Protein AF-A0A0F9NMR1-F1 (afdb_monomer_lite)

Structure (mmCIF, N/CA/C/O backbone):
data_AF-A0A0F9NMR1-F1
#
_entry.id   AF-A0A0F9NMR1-F1
#
loop_
_atom_site.group_PDB
_atom_site.id
_atom_site.type_symbol
_atom_site.label_atom_id
_atom_site.label_alt_id
_atom_site.label_comp_id
_atom_site.label_asym_id
_atom_site.label_entity_id
_atom_site.label_seq_id
_atom_site.pdbx_PDB_ins_code
_atom_site.Cartn_x
_atom_site.Cartn_y
_atom_site.Cartn_z
_atom_site.occupancy
_atom_site.B_iso_or_equiv
_atom_site.auth_seq_id
_atom_site.auth_comp_id
_atom_site.auth_asym_id
_atom_site.auth_atom_id
_atom_site.pdbx_PDB_model_num
ATOM 1 N N . MET A 1 1 ? -21.620 7.570 9.301 1.00 59.31 1 MET A N 1
ATOM 2 C CA . MET A 1 1 ? -21.232 6.203 9.699 1.00 59.31 1 MET A CA 1
ATOM 3 C C . MET A 1 1 ? -21.605 6.001 11.154 1.00 59.31 1 MET A C 1
ATOM 5 O O . MET A 1 1 ? -21.315 6.879 11.964 1.00 59.31 1 MET A O 1
ATOM 9 N N . ARG A 1 2 ? -22.310 4.916 11.465 1.00 79.62 2 ARG A N 1
ATOM 10 C CA . ARG A 1 2 ? -22.667 4.522 12.832 1.00 79.62 2 ARG A CA 1
ATOM 11 C C . ARG A 1 2 ? -21.557 3.626 13.388 1.00 79.62 2 ARG A C 1
ATOM 13 O O . ARG A 1 2 ? -20.903 2.918 12.639 1.00 79.62 2 ARG A O 1
ATOM 20 N N . LEU A 1 3 ? -21.347 3.625 14.703 1.00 83.50 3 LEU A N 1
ATOM 21 C CA . LEU A 1 3 ? -20.311 2.792 15.344 1.00 83.50 3 LEU A CA 1
ATOM 22 C C . LEU A 1 3 ? -20.516 1.296 15.093 1.00 83.50 3 LEU A C 1
ATOM 24 O O . LEU A 1 3 ? -19.551 0.558 14.926 1.00 83.50 3 LEU A O 1
ATOM 28 N N . ALA A 1 4 ? -21.783 0.882 15.013 1.00 85.31 4 ALA A N 1
ATOM 29 C CA . ALA A 1 4 ? -22.172 -0.474 14.659 1.00 85.31 4 ALA A CA 1
ATOM 30 C C . ALA A 1 4 ? -21.640 -0.902 13.282 1.00 85.31 4 ALA A C 1
ATOM 32 O O . ALA A 1 4 ? -21.411 -2.090 13.082 1.00 85.31 4 ALA A O 1
ATOM 33 N N . ASP A 1 5 ? -21.386 0.041 12.366 1.00 87.81 5 ASP A N 1
ATOM 34 C CA . ASP A 1 5 ? -20.868 -0.270 11.034 1.00 87.81 5 ASP A CA 1
ATOM 35 C C . ASP A 1 5 ? -19.475 -0.900 11.129 1.00 87.81 5 ASP A C 1
ATOM 37 O O . ASP A 1 5 ? -19.199 -1.816 10.372 1.00 87.81 5 ASP A O 1
ATOM 41 N N . TYR A 1 6 ? -18.624 -0.486 12.079 1.00 91.44 6 TYR A N 1
ATOM 42 C CA . TYR A 1 6 ? -17.320 -1.126 12.307 1.00 91.44 6 TYR A CA 1
ATOM 43 C C . TYR A 1 6 ? -17.468 -2.569 12.803 1.00 91.44 6 TYR A C 1
ATOM 45 O O . TYR A 1 6 ? -16.826 -3.477 12.282 1.00 91.44 6 TYR A O 1
ATOM 53 N N . ILE A 1 7 ? -18.352 -2.794 13.777 1.00 91.75 7 ILE A N 1
ATOM 54 C CA . ILE A 1 7 ? -18.551 -4.119 14.383 1.00 91.75 7 ILE A CA 1
ATOM 55 C C . ILE A 1 7 ? -19.171 -5.093 13.376 1.00 91.75 7 ILE A C 1
ATOM 57 O O . ILE A 1 7 ? -18.695 -6.215 13.231 1.00 91.75 7 ILE A O 1
ATOM 61 N N . ASN A 1 8 ? -20.185 -4.655 12.623 1.00 87.50 8 ASN A N 1
ATOM 62 C CA . ASN A 1 8 ? -20.826 -5.458 11.572 1.00 87.50 8 ASN A CA 1
ATOM 63 C C . ASN A 1 8 ? -19.856 -5.840 10.447 1.00 87.50 8 ASN A C 1
ATOM 65 O O . ASN A 1 8 ? -20.087 -6.783 9.701 1.00 87.50 8 ASN A O 1
ATOM 69 N N . LYS A 1 9 ? -18.760 -5.095 10.350 1.00 86.50 9 LYS A N 1
ATOM 70 C CA . LYS A 1 9 ? -17.650 -5.286 9.429 1.00 86.50 9 LYS A CA 1
ATOM 71 C C . LYS A 1 9 ? -16.558 -6.209 9.997 1.00 86.50 9 LYS A C 1
ATOM 73 O O . LYS A 1 9 ? -15.487 -6.361 9.421 1.00 86.50 9 LYS A O 1
ATOM 78 N N . GLY A 1 10 ? -16.814 -6.857 11.128 1.00 89.12 10 GLY A N 1
ATOM 79 C CA . GLY A 1 10 ? -15.843 -7.744 11.764 1.00 89.12 10 GLY A CA 1
ATOM 80 C C . GLY A 1 10 ? -14.642 -6.998 12.348 1.00 89.12 10 GLY A C 1
ATOM 81 O O . GLY A 1 10 ? -13.611 -7.614 12.603 1.00 89.12 10 GLY A O 1
ATOM 82 N N . LEU A 1 11 ? -14.756 -5.680 12.554 1.00 93.12 11 LEU A N 1
ATOM 83 C CA . LEU A 1 11 ? -13.720 -4.875 13.189 1.00 93.12 11 LEU A CA 1
ATOM 84 C C . LEU A 1 11 ? -14.039 -4.696 14.672 1.00 93.12 11 LEU A C 1
ATOM 86 O O . LEU A 1 11 ? -15.128 -4.263 15.054 1.00 93.12 11 LEU A O 1
ATOM 90 N N . SER A 1 12 ? -13.053 -4.977 15.513 1.00 94.94 12 SER A N 1
ATOM 91 C CA . SER A 1 12 ? -13.144 -4.770 16.953 1.00 94.94 12 SER A CA 1
ATOM 92 C C . SER A 1 12 ? -12.814 -3.324 17.301 1.00 94.94 12 SER A C 1
ATOM 94 O O . SER A 1 12 ? -11.750 -2.817 16.946 1.00 94.94 12 SER A O 1
ATOM 96 N N . ILE A 1 13 ? -13.714 -2.651 18.018 1.00 96.31 13 ILE A N 1
ATOM 97 C CA . ILE A 1 13 ? -13.546 -1.245 18.408 1.00 96.31 13 ILE A CA 1
ATOM 98 C C . ILE A 1 13 ? -13.309 -1.074 19.909 1.00 96.31 13 ILE A C 1
ATOM 100 O O . ILE A 1 13 ? -13.716 -1.903 20.722 1.00 96.31 13 ILE A O 1
ATOM 104 N N . LEU A 1 14 ? -12.690 0.047 20.283 1.00 95.38 14 LEU A N 1
ATOM 105 C CA . LEU A 1 14 ? -12.552 0.483 21.671 1.00 95.38 14 LEU A CA 1
ATOM 106 C C . LEU A 1 14 ? -12.836 1.987 21.842 1.00 95.38 14 LEU A C 1
ATOM 108 O O . LEU A 1 14 ? -12.603 2.769 20.916 1.00 95.38 14 LEU A O 1
ATOM 112 N N . PRO A 1 15 ? -13.291 2.425 23.030 1.00 95.75 15 PRO A N 1
ATOM 113 C CA . PRO A 1 15 ? -13.459 3.838 23.333 1.00 95.75 15 PRO A CA 1
ATOM 114 C C . PRO A 1 15 ? -12.116 4.488 23.677 1.00 95.75 15 PRO A C 1
ATOM 116 O O . PRO A 1 15 ? -11.349 3.999 24.515 1.00 95.75 15 PRO A O 1
ATOM 119 N N . LEU A 1 16 ? -11.863 5.638 23.063 1.00 95.94 16 LEU A N 1
ATOM 120 C CA . LEU A 1 16 ? -10.730 6.512 23.333 1.00 95.94 16 LEU A CA 1
ATOM 121 C C . LEU A 1 16 ? -11.218 7.813 23.977 1.00 95.94 16 LEU A C 1
ATOM 123 O O . LEU A 1 16 ? -12.336 8.272 23.737 1.00 95.94 16 LEU A O 1
ATOM 127 N N . ARG A 1 17 ? -10.366 8.431 24.795 1.00 94.69 17 ARG A N 1
ATOM 128 C CA . ARG A 1 17 ? -10.657 9.692 25.476 1.00 94.69 17 ARG A CA 1
ATOM 129 C C . ARG A 1 17 ? -11.038 10.755 24.438 1.00 94.69 17 ARG A C 1
ATOM 131 O O . ARG A 1 17 ? -10.357 10.858 23.414 1.00 94.69 17 ARG A O 1
ATOM 138 N N . PRO A 1 18 ? -12.087 11.557 24.689 1.00 93.25 18 PRO A N 1
ATOM 139 C CA . PRO A 1 18 ? -12.461 12.646 23.794 1.00 93.25 18 PRO A CA 1
ATOM 140 C C . PRO A 1 18 ? -11.262 13.552 23.497 1.00 93.25 18 PRO A C 1
ATOM 142 O O . PRO A 1 18 ? -10.477 13.849 24.398 1.00 93.25 18 PRO A O 1
ATOM 145 N N . ARG A 1 19 ? -11.115 13.974 22.235 1.00 90.62 19 ARG A N 1
ATOM 146 C CA . ARG A 1 19 ? -9.997 14.812 21.752 1.00 90.62 19 ARG A CA 1
ATOM 147 C C . ARG A 1 19 ? -8.599 14.203 21.899 1.00 90.62 19 ARG A C 1
ATOM 149 O O . ARG A 1 19 ? -7.604 14.887 21.692 1.00 90.62 19 ARG A O 1
ATOM 156 N N . SER A 1 20 ? -8.508 12.909 22.195 1.00 91.56 20 SER A N 1
ATOM 157 C CA . SER A 1 20 ? -7.251 12.210 22.446 1.00 91.56 20 SER A CA 1
ATOM 158 C C . SER A 1 20 ? -7.196 10.865 21.717 1.00 91.56 20 SER A C 1
ATOM 160 O O . SER A 1 20 ? -8.199 10.357 21.215 1.00 91.56 20 SER A O 1
ATOM 162 N N . LYS A 1 21 ? -5.995 10.280 21.671 1.00 92.38 21 LYS A N 1
ATOM 163 C CA . LYS A 1 21 ? -5.725 8.934 21.140 1.00 92.38 21 LYS A CA 1
ATOM 164 C C . LYS A 1 21 ? -5.612 7.871 22.250 1.00 92.38 21 LYS A C 1
ATOM 166 O O . LYS A 1 21 ? -5.272 6.722 21.978 1.00 92.38 21 LYS A O 1
ATOM 171 N N . GLN A 1 22 ? -5.837 8.257 23.510 1.00 92.56 22 GLN A N 1
ATOM 172 C CA . GLN A 1 22 ? -5.644 7.392 24.679 1.00 92.56 22 GLN A CA 1
ATOM 173 C C . GLN A 1 22 ? -6.890 6.545 24.989 1.00 92.56 22 GLN A C 1
ATOM 175 O O . GLN A 1 22 ? -7.980 7.109 25.041 1.00 92.56 22 GLN A O 1
ATOM 180 N N . PRO A 1 23 ? -6.770 5.239 25.277 1.00 90.69 23 PRO A N 1
ATOM 181 C CA . PRO A 1 23 ? -7.912 4.387 25.603 1.00 90.69 23 PRO A CA 1
ATOM 182 C C . PRO A 1 23 ? -8.615 4.748 26.918 1.00 90.69 23 PRO A C 1
ATOM 184 O O . PRO A 1 23 ? -8.001 5.280 27.847 1.00 90.69 23 PRO A O 1
ATOM 187 N N . MET A 1 24 ? -9.905 4.417 27.024 1.00 89.25 24 MET A N 1
ATOM 188 C CA . MET A 1 24 ? -10.725 4.657 28.220 1.00 89.25 24 MET A CA 1
ATOM 189 C C . MET A 1 24 ? -11.031 3.385 29.015 1.00 89.25 24 MET A C 1
ATOM 191 O O . MET A 1 24 ? -11.326 2.328 28.463 1.00 89.25 24 MET A O 1
ATOM 195 N N . GLY A 1 25 ? -11.056 3.513 30.345 1.00 82.50 25 GLY A N 1
ATOM 196 C CA . GLY A 1 25 ? -11.481 2.443 31.250 1.00 82.50 25 GLY A CA 1
ATOM 197 C C . GLY A 1 25 ? -10.568 1.214 31.214 1.00 82.50 25 GLY A C 1
ATOM 198 O O . GLY A 1 25 ? -9.368 1.312 30.955 1.00 82.50 25 GLY A O 1
ATOM 199 N N . ARG A 1 26 ? -11.139 0.031 31.476 1.00 82.00 26 ARG A N 1
ATOM 200 C CA . ARG A 1 26 ? -10.435 -1.266 31.407 1.00 82.00 26 ARG A CA 1
ATOM 201 C C . ARG A 1 26 ? -10.286 -1.752 29.958 1.00 82.00 26 ARG A C 1
ATOM 203 O O . ARG A 1 26 ? -10.640 -2.879 29.626 1.00 82.00 26 ARG A O 1
ATOM 210 N N . TRP A 1 27 ? -9.757 -0.887 29.098 1.00 82.69 27 TRP A N 1
ATOM 211 C CA . TRP A 1 27 ? -9.720 -1.058 27.645 1.00 82.69 27 TRP A CA 1
ATOM 212 C C . TRP A 1 27 ? -8.990 -2.322 27.172 1.00 82.69 27 TRP A C 1
ATOM 214 O O . TRP A 1 27 ? -9.360 -2.884 26.150 1.00 82.69 27 TRP A O 1
ATOM 224 N N . ARG A 1 28 ? -7.994 -2.808 27.929 1.00 80.06 28 ARG A N 1
ATOM 225 C CA . ARG A 1 28 ? -7.246 -4.038 27.607 1.00 80.06 28 ARG A CA 1
ATOM 226 C C . ARG A 1 28 ? -8.127 -5.287 27.532 1.00 80.06 28 ARG A C 1
ATOM 228 O O . ARG A 1 28 ? -7.706 -6.265 26.926 1.00 80.06 28 ARG A O 1
ATOM 235 N N . ARG A 1 29 ? -9.325 -5.276 28.133 1.00 84.56 29 ARG A N 1
ATOM 236 C CA . ARG A 1 29 ? -10.320 -6.340 27.930 1.00 84.56 29 ARG A CA 1
ATOM 237 C C . ARG A 1 29 ? -10.683 -6.465 26.450 1.00 84.56 29 ARG A C 1
ATOM 239 O O . ARG A 1 29 ? -10.719 -7.574 25.933 1.00 84.56 29 ARG A O 1
ATOM 246 N N . TRP A 1 30 ? -10.866 -5.331 25.774 1.00 82.25 30 TRP A N 1
ATOM 247 C CA . TRP A 1 30 ? -11.288 -5.292 24.377 1.00 82.25 30 TRP A CA 1
ATOM 248 C C . TRP A 1 30 ? -10.239 -5.850 23.418 1.00 82.25 30 TRP A C 1
ATOM 250 O O . TRP A 1 30 ? -10.590 -6.274 22.334 1.00 82.25 30 TRP A O 1
ATOM 260 N N . MET A 1 31 ? -8.965 -5.918 23.827 1.00 79.31 31 MET A N 1
ATOM 261 C CA . MET A 1 31 ? -7.904 -6.583 23.055 1.00 79.31 31 MET A CA 1
ATOM 262 C C . MET A 1 31 ? -8.013 -8.115 23.056 1.00 79.31 31 MET A C 1
ATOM 264 O O . MET A 1 31 ? -7.260 -8.768 22.345 1.00 79.31 31 MET A O 1
ATOM 268 N N . ARG A 1 32 ? -8.891 -8.696 23.882 1.00 79.38 32 ARG A N 1
ATOM 269 C CA . ARG A 1 32 ? -9.106 -10.151 23.987 1.00 79.38 32 ARG A CA 1
ATOM 270 C C . ARG A 1 32 ? -10.529 -10.547 23.612 1.00 79.38 32 ARG A C 1
ATOM 272 O O . ARG A 1 32 ? -10.736 -11.608 23.042 1.00 79.38 32 ARG A O 1
ATOM 279 N N . GLU A 1 33 ? -11.492 -9.697 23.949 1.00 82.31 33 GLU A N 1
ATOM 280 C CA . GLU A 1 33 ? -12.917 -9.908 23.703 1.00 82.31 33 GLU A CA 1
ATOM 281 C C . GLU A 1 33 ? -13.467 -8.717 22.912 1.00 82.31 33 GLU A C 1
ATOM 283 O O . GLU A 1 33 ? -13.418 -7.603 23.431 1.00 82.31 33 GLU A O 1
ATOM 288 N N . PRO A 1 34 ? -13.995 -8.901 21.690 1.00 89.81 34 PRO A N 1
ATOM 289 C CA . PRO A 1 34 ? -14.603 -7.814 20.929 1.00 89.81 34 PRO A CA 1
ATOM 290 C C . PRO A 1 34 ? -15.767 -7.151 21.675 1.00 89.81 34 PRO A C 1
ATOM 292 O O . PRO A 1 34 ? -16.601 -7.825 22.282 1.00 89.81 34 PRO A O 1
ATOM 295 N N . MET A 1 35 ? -15.859 -5.823 21.588 1.00 91.44 35 MET A N 1
ATOM 296 C CA . MET A 1 35 ? -17.020 -5.079 22.081 1.00 91.44 35 MET A CA 1
ATOM 297 C C . MET A 1 35 ? -18.268 -5.419 21.257 1.00 91.44 35 MET A C 1
ATOM 299 O O . MET A 1 35 ? -18.238 -5.386 20.027 1.00 91.44 35 MET A O 1
ATOM 303 N N . THR A 1 36 ? -19.390 -5.675 21.927 1.00 92.00 36 THR A N 1
ATOM 304 C CA . THR A 1 36 ? -20.675 -5.927 21.257 1.00 92.00 36 THR A CA 1
ATOM 305 C C . THR A 1 36 ? -21.341 -4.635 20.770 1.00 92.00 36 THR A C 1
ATOM 307 O O . THR A 1 36 ? -21.097 -3.540 21.285 1.00 92.00 36 THR A O 1
ATOM 310 N N . VAL A 1 37 ? -22.271 -4.744 19.811 1.00 92.56 37 VAL A N 1
ATOM 311 C CA . VAL A 1 37 ? -23.063 -3.592 19.331 1.00 92.56 37 VAL A CA 1
ATOM 312 C C . VAL A 1 37 ? -23.830 -2.918 20.478 1.00 92.56 37 VAL A C 1
ATOM 314 O O . VAL A 1 37 ? -23.860 -1.687 20.557 1.00 92.56 37 VAL A O 1
ATOM 317 N N . ALA A 1 38 ? -24.389 -3.699 21.408 1.00 92.75 38 ALA A N 1
ATOM 318 C CA . ALA A 1 38 ? -25.104 -3.178 22.574 1.00 92.75 38 ALA A CA 1
ATOM 319 C C . ALA A 1 38 ? -24.174 -2.403 23.525 1.00 92.75 38 ALA A C 1
ATOM 321 O O . ALA A 1 38 ? -24.502 -1.284 23.927 1.00 92.75 38 ALA A O 1
ATOM 322 N N . GLU A 1 39 ? -22.986 -2.942 23.821 1.00 92.25 39 GLU A N 1
ATOM 323 C CA . GLU A 1 39 ? -21.974 -2.246 24.625 1.00 92.25 39 GLU A CA 1
ATOM 324 C C . GLU A 1 39 ? -21.518 -0.952 23.942 1.00 92.25 39 GLU A C 1
ATOM 326 O O . GLU A 1 39 ? -21.467 0.088 24.599 1.00 92.25 39 GLU A O 1
ATOM 331 N N . SER A 1 40 ? -21.266 -0.973 22.628 1.00 93.38 40 SER A N 1
ATOM 332 C CA . SER A 1 40 ? -20.888 0.232 21.876 1.00 93.38 40 SER A CA 1
ATOM 333 C C . SER A 1 40 ? -21.976 1.311 21.924 1.00 93.38 40 SER A C 1
ATOM 335 O O . SER A 1 40 ? -21.683 2.488 22.150 1.00 93.38 40 SER A O 1
ATOM 337 N N . THR A 1 41 ? -23.246 0.910 21.813 1.00 93.12 41 THR A N 1
ATOM 338 C CA . THR A 1 41 ? -24.392 1.823 21.907 1.00 93.12 41 THR A CA 1
ATOM 339 C C . THR A 1 41 ? -24.472 2.447 23.296 1.00 93.12 41 THR A C 1
ATOM 341 O O . THR A 1 41 ? -24.664 3.656 23.416 1.00 93.12 41 THR A O 1
ATOM 344 N N . SER A 1 42 ? -24.257 1.652 24.348 1.00 91.88 42 SER A N 1
ATOM 345 C CA . SER A 1 42 ? -24.218 2.161 25.718 1.00 91.88 42 SER A CA 1
ATOM 346 C C . SER A 1 42 ? -23.061 3.141 25.923 1.00 91.88 42 SER A C 1
ATOM 348 O O . SER A 1 42 ? -23.285 4.246 26.406 1.00 91.88 42 SER A O 1
ATOM 350 N N . TRP A 1 43 ? -21.835 2.786 25.529 1.00 91.06 43 TRP A N 1
ATOM 351 C CA . TRP A 1 43 ? -20.656 3.638 25.716 1.00 91.06 43 TRP A CA 1
ATOM 352 C C . TRP A 1 43 ? -20.828 5.011 25.053 1.00 91.06 43 TRP A C 1
ATOM 354 O O . TRP A 1 43 ? -20.705 6.045 25.710 1.00 91.06 43 TRP A O 1
ATOM 364 N N . TRP A 1 44 ? -21.176 5.060 23.769 1.00 92.56 44 TRP A N 1
ATOM 365 C CA . TRP A 1 44 ? -21.327 6.343 23.072 1.00 92.56 44 TRP A CA 1
ATOM 366 C C . TRP A 1 44 ? -22.658 7.051 23.365 1.00 92.56 44 TRP A C 1
ATOM 368 O O . TRP A 1 44 ? -22.768 8.270 23.196 1.00 92.56 44 TRP A O 1
ATOM 378 N N . GLY A 1 45 ? -23.652 6.329 23.886 1.00 93.00 45 GLY A N 1
ATOM 379 C CA . GLY A 1 45 ? -24.885 6.897 24.421 1.00 93.00 45 GLY A CA 1
ATOM 380 C C . GLY A 1 45 ? -24.668 7.660 25.730 1.00 93.00 45 GLY A C 1
ATOM 381 O O . GLY A 1 45 ? -25.195 8.763 25.874 1.00 93.00 45 GLY A O 1
ATOM 382 N N . THR A 1 46 ? -23.849 7.116 26.636 1.00 92.38 46 THR A N 1
ATOM 383 C CA . THR A 1 46 ? -23.680 7.607 28.014 1.00 92.38 46 THR A CA 1
ATOM 384 C C . THR A 1 46 ? -22.681 8.759 28.155 1.00 92.38 46 THR A C 1
ATOM 386 O O . THR A 1 46 ? -22.962 9.722 28.865 1.00 92.38 46 THR A O 1
ATOM 389 N N . PHE A 1 47 ? -21.507 8.694 27.519 1.00 88.44 47 PHE A N 1
ATOM 390 C CA . PHE A 1 47 ? -20.433 9.661 27.788 1.00 88.44 47 PHE A CA 1
ATOM 391 C C . PHE A 1 47 ? -20.602 10.979 27.018 1.00 88.44 47 PHE A C 1
ATOM 393 O O . PHE A 1 47 ? -20.875 10.987 25.814 1.00 88.44 47 PHE A O 1
ATOM 400 N N . ARG A 1 48 ? -20.400 12.112 27.703 1.00 92.50 48 ARG A N 1
ATOM 401 C CA . ARG A 1 48 ? -20.318 13.453 27.102 1.00 92.50 48 ARG A CA 1
ATOM 402 C C . ARG A 1 48 ? -19.079 14.191 27.640 1.00 92.50 48 ARG A C 1
ATOM 404 O O . ARG A 1 48 ? -18.930 14.254 28.858 1.00 92.50 48 ARG A O 1
ATOM 411 N N . PRO A 1 49 ? -18.213 14.760 26.775 1.00 91.25 49 PRO A N 1
ATOM 412 C CA . PRO A 1 49 ? -18.216 14.636 25.311 1.00 91.25 49 PRO A CA 1
ATOM 413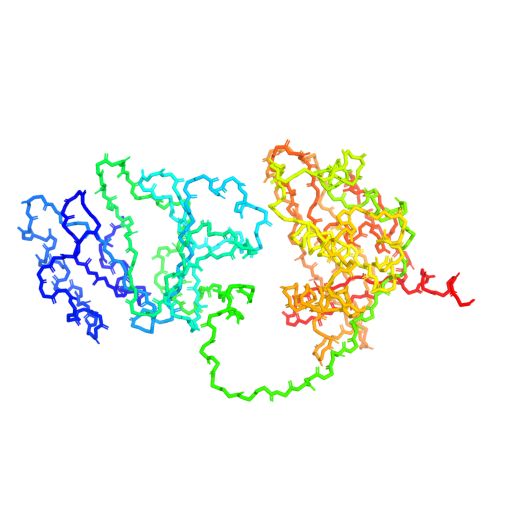 C C . PRO A 1 49 ? -18.067 13.177 24.847 1.00 91.25 49 PRO A C 1
ATOM 415 O O . PRO A 1 49 ? -17.603 12.325 25.605 1.00 91.25 49 PRO A O 1
ATOM 418 N N . GLN A 1 50 ? -18.538 12.883 23.630 1.00 93.25 50 GLN A N 1
ATOM 419 C CA . GLN A 1 50 ? -18.507 11.516 23.105 1.00 93.25 50 GLN A CA 1
ATOM 420 C C . GLN A 1 50 ? -17.058 11.005 23.005 1.00 93.25 50 GLN A C 1
ATOM 422 O O . GLN A 1 50 ? -16.174 11.779 22.624 1.00 93.25 50 GLN A O 1
ATOM 427 N N . PRO A 1 51 ? -16.804 9.724 23.330 1.00 95.44 51 PRO A N 1
ATOM 428 C CA . PRO A 1 51 ? -15.497 9.112 23.140 1.00 95.44 51 PRO A CA 1
ATOM 429 C C . PRO A 1 51 ? -15.068 9.136 21.669 1.00 95.44 51 PRO A C 1
ATOM 431 O O . PRO A 1 51 ? -15.893 9.036 20.759 1.00 95.44 51 PRO A O 1
ATOM 434 N N . ASN A 1 52 ? -13.761 9.197 21.438 1.00 96.81 52 ASN A N 1
ATOM 435 C CA . ASN A 1 52 ? -13.191 8.860 20.138 1.00 96.81 52 ASN A CA 1
ATOM 436 C C . ASN A 1 52 ? -13.244 7.340 19.923 1.00 96.81 52 ASN A C 1
ATOM 438 O O . ASN A 1 52 ? -13.345 6.566 20.874 1.00 96.81 52 ASN A O 1
ATOM 442 N N . VAL A 1 53 ? -13.150 6.912 18.670 1.00 97.00 53 VAL A N 1
ATOM 443 C CA . VAL A 1 53 ? -13.200 5.510 18.248 1.00 97.00 53 VAL A CA 1
ATOM 444 C C . VAL A 1 53 ? -11.796 5.022 17.931 1.00 97.00 53 VAL A C 1
ATOM 446 O O . VAL A 1 53 ? -11.095 5.615 17.110 1.00 97.00 53 VAL A O 1
ATOM 449 N N . GLY A 1 54 ? -11.395 3.929 18.570 1.00 97.25 54 GLY A N 1
ATOM 450 C CA . GLY A 1 54 ? -10.243 3.137 18.163 1.00 97.25 54 GLY A CA 1
ATOM 451 C C . GLY A 1 54 ? -10.691 1.847 17.484 1.00 97.25 54 GLY A C 1
ATOM 452 O O . GLY A 1 54 ? -11.700 1.278 17.892 1.00 97.25 54 GLY A O 1
ATOM 453 N N . ILE A 1 55 ? -9.939 1.377 16.492 1.00 97.62 55 ILE A N 1
ATOM 454 C CA . ILE A 1 55 ? -10.062 0.025 15.931 1.00 97.62 55 ILE A CA 1
ATOM 455 C C . ILE A 1 55 ? -8.852 -0.771 16.396 1.00 97.62 55 ILE A C 1
ATOM 457 O O . ILE A 1 55 ? -7.719 -0.341 16.187 1.00 97.62 55 ILE A O 1
ATOM 461 N N . ILE A 1 56 ? -9.091 -1.912 17.029 1.00 96.19 56 ILE A N 1
ATOM 462 C CA . ILE A 1 56 ? -8.051 -2.847 17.452 1.00 96.19 56 ILE A CA 1
ATOM 463 C C . ILE A 1 56 ? -7.569 -3.599 16.215 1.00 96.19 56 ILE A C 1
ATOM 465 O O . ILE A 1 56 ? -8.383 -4.101 15.445 1.00 96.19 56 ILE A O 1
ATOM 469 N N . THR A 1 57 ? -6.264 -3.646 15.996 1.00 95.44 57 THR A N 1
ATOM 470 C CA . THR A 1 57 ? -5.653 -4.300 14.833 1.00 95.44 57 THR A CA 1
ATOM 471 C C . THR A 1 57 ? -5.260 -5.744 15.166 1.00 95.44 57 THR A C 1
ATOM 473 O O . THR A 1 57 ? -5.211 -6.131 16.333 1.00 95.44 57 THR A O 1
ATOM 476 N N . GLY A 1 58 ? -5.004 -6.556 14.141 1.00 90.12 58 GLY A N 1
ATOM 477 C CA . GLY A 1 58 ? -4.603 -7.956 14.255 1.00 90.12 58 GLY A CA 1
ATOM 478 C C . GLY A 1 58 ? -5.749 -8.957 14.241 1.00 90.12 58 GLY A C 1
ATOM 479 O O . GLY A 1 58 ? -6.821 -8.709 13.679 1.00 90.12 58 GLY A O 1
ATOM 480 N N . ALA A 1 59 ? -5.508 -10.116 14.857 1.00 86.44 59 ALA A N 1
ATOM 481 C CA . ALA A 1 59 ? -6.365 -11.297 14.736 1.00 86.44 59 ALA A CA 1
ATOM 482 C C . ALA A 1 59 ? -7.802 -11.042 15.218 1.00 86.44 59 ALA A C 1
ATOM 484 O O . ALA A 1 59 ? -8.758 -11.514 14.606 1.00 86.44 59 ALA A O 1
ATOM 485 N N . ILE A 1 60 ? -7.969 -10.221 16.260 1.00 89.38 60 ILE A N 1
ATOM 486 C CA . ILE A 1 60 ? -9.284 -9.872 16.820 1.00 89.38 60 ILE A CA 1
ATOM 487 C C . ILE A 1 60 ? -10.179 -9.075 15.851 1.00 89.38 60 ILE A C 1
ATOM 489 O O . ILE A 1 60 ? -11.394 -9.012 16.026 1.00 89.38 60 ILE A O 1
ATOM 493 N N . SER A 1 61 ? -9.584 -8.473 14.823 1.00 93.81 61 SER A N 1
ATOM 494 C CA . SER A 1 61 ? -10.281 -7.803 13.723 1.00 93.81 61 SER A CA 1
ATOM 495 C C . SER A 1 61 ? -10.035 -8.538 12.407 1.00 93.81 61 SER A C 1
ATOM 497 O O . SER A 1 61 ? -9.767 -7.908 11.391 1.00 93.81 61 SER A O 1
ATOM 499 N N . GLY A 1 62 ? -10.024 -9.875 12.429 1.00 89.12 62 GLY A N 1
ATOM 500 C CA . GLY A 1 62 ? -9.858 -10.704 11.231 1.00 89.12 62 GLY A CA 1
ATOM 501 C C . GLY A 1 62 ? -8.520 -10.510 10.512 1.00 89.12 62 GLY A C 1
ATOM 502 O O . GLY A 1 62 ? -8.467 -10.569 9.287 1.00 89.12 62 GLY A O 1
ATOM 503 N N . GLY A 1 63 ? -7.446 -10.229 11.256 1.00 90.69 63 GLY A N 1
ATOM 504 C CA . GLY A 1 63 ? -6.115 -9.997 10.690 1.00 90.69 63 GLY A CA 1
ATOM 505 C C . GLY A 1 63 ? -5.923 -8.588 10.126 1.00 90.69 63 GLY A C 1
ATOM 506 O O . GLY A 1 63 ? -5.135 -8.411 9.205 1.00 90.69 63 GLY A O 1
ATOM 507 N N . LEU A 1 64 ? -6.646 -7.581 10.629 1.00 95.44 64 LEU A N 1
ATOM 508 C CA . LEU A 1 64 ? -6.481 -6.197 10.177 1.00 95.44 64 LEU A CA 1
ATOM 509 C C . LEU A 1 64 ? -5.054 -5.689 10.438 1.00 95.44 64 LEU A C 1
ATOM 511 O O . LEU A 1 64 ? -4.591 -5.665 11.577 1.00 95.44 64 LEU A O 1
ATOM 515 N N . VAL A 1 65 ? -4.419 -5.151 9.406 1.00 94.62 65 VAL A N 1
ATOM 516 C CA . VAL A 1 65 ? -3.148 -4.429 9.482 1.00 94.62 65 VAL A CA 1
ATOM 517 C C . VAL A 1 65 ? -3.366 -3.014 8.973 1.00 94.62 65 VAL A C 1
ATOM 519 O O . VAL A 1 65 ? -3.994 -2.817 7.935 1.00 94.62 65 VAL A O 1
ATOM 522 N N . VAL A 1 66 ? -2.847 -2.015 9.682 1.00 96.44 66 VAL A N 1
ATOM 523 C CA . VAL A 1 66 ? -2.902 -0.622 9.231 1.00 96.44 66 VAL A CA 1
ATOM 524 C C . VAL A 1 66 ? -1.498 -0.064 9.079 1.00 96.44 66 VAL A C 1
ATOM 526 O O . VAL A 1 66 ? -0.693 -0.124 10.005 1.00 96.44 66 VAL A O 1
ATOM 529 N N . ILE A 1 67 ? -1.220 0.500 7.910 1.00 94.69 67 ILE A N 1
ATOM 530 C CA . ILE A 1 67 ? 0.000 1.255 7.635 1.00 94.69 67 ILE A CA 1
ATOM 531 C C . ILE A 1 67 ? -0.292 2.717 7.961 1.00 94.69 67 ILE A C 1
ATOM 533 O O . ILE A 1 67 ? -1.111 3.336 7.286 1.00 94.69 67 ILE A O 1
ATOM 537 N N . ASP A 1 68 ? 0.311 3.225 9.035 1.00 96.19 68 ASP A N 1
ATOM 538 C CA . ASP A 1 68 ? 0.126 4.579 9.569 1.00 96.19 68 ASP A CA 1
ATOM 539 C C . ASP A 1 68 ? 1.325 5.444 9.176 1.00 96.19 68 ASP A C 1
ATOM 541 O O . ASP A 1 68 ? 2.392 5.361 9.781 1.00 96.19 68 ASP A O 1
ATOM 545 N N . ILE A 1 69 ? 1.157 6.215 8.106 1.00 91.38 69 ILE A N 1
ATOM 546 C CA . ILE A 1 69 ? 2.188 7.041 7.479 1.00 91.38 69 ILE A CA 1
ATOM 547 C C . ILE A 1 69 ? 2.135 8.445 8.077 1.00 91.38 69 ILE A C 1
ATOM 549 O O . ILE A 1 69 ? 1.072 9.079 8.124 1.00 91.38 69 ILE A O 1
ATOM 553 N N . GLU A 1 70 ? 3.292 8.947 8.499 1.00 86.62 70 GLU A N 1
ATOM 554 C CA . GLU A 1 70 ? 3.416 10.287 9.072 1.00 86.62 70 GLU A CA 1
ATOM 555 C C . GLU A 1 70 ? 3.204 11.386 8.004 1.00 86.62 70 GLU A C 1
ATOM 557 O O . GLU A 1 70 ? 3.489 11.158 6.825 1.00 86.62 70 GLU A O 1
ATOM 562 N N . PRO A 1 71 ? 2.670 12.572 8.374 1.00 83.12 71 PRO A N 1
ATOM 563 C CA . PRO A 1 71 ? 2.307 13.638 7.429 1.00 83.12 71 PRO A CA 1
ATOM 564 C C . PRO A 1 71 ? 3.404 14.011 6.420 1.00 83.12 71 PRO A C 1
ATOM 566 O O . PRO A 1 71 ? 3.131 14.136 5.230 1.00 83.12 71 PRO A O 1
ATOM 569 N N . GLU A 1 72 ? 4.651 14.128 6.874 1.00 80.06 72 GLU A N 1
ATOM 570 C CA . GLU A 1 72 ? 5.834 14.461 6.069 1.00 80.06 72 GLU A CA 1
ATOM 571 C C . GLU A 1 72 ? 6.203 13.396 5.022 1.00 80.06 72 GLU A C 1
ATOM 573 O O . GLU A 1 72 ? 7.056 13.625 4.162 1.00 80.06 72 GLU A O 1
ATOM 578 N N . HIS A 1 73 ? 5.577 12.221 5.093 1.00 77.19 73 HIS A N 1
ATOM 579 C CA . HIS A 1 73 ? 5.824 11.089 4.208 1.00 77.19 73 HIS A CA 1
ATOM 580 C C . HIS A 1 73 ? 4.665 10.786 3.261 1.00 77.19 73 HIS A C 1
ATOM 582 O O . HIS A 1 73 ? 4.826 9.981 2.342 1.00 77.19 73 HIS A O 1
ATOM 588 N N . VAL A 1 74 ? 3.521 11.457 3.424 1.00 71.94 74 VAL A N 1
ATOM 589 C CA . VAL A 1 74 ? 2.313 11.193 2.630 1.00 71.94 74 VAL A CA 1
ATOM 590 C C . VAL A 1 74 ? 2.519 11.481 1.143 1.00 71.94 74 VAL A C 1
ATOM 592 O O . VAL A 1 74 ? 2.039 10.710 0.316 1.00 71.94 74 VAL A O 1
ATOM 595 N N . GLU A 1 75 ? 3.257 12.534 0.784 1.00 60.72 75 GLU A N 1
ATOM 596 C CA . GLU A 1 75 ? 3.523 12.866 -0.627 1.00 60.72 75 GLU A CA 1
ATOM 597 C C . GLU A 1 75 ? 4.252 11.720 -1.348 1.00 60.72 75 GLU A C 1
ATOM 599 O O . GLU A 1 75 ? 3.893 11.341 -2.465 1.00 60.72 75 GLU A O 1
ATOM 604 N N . TYR A 1 76 ? 5.201 11.083 -0.659 1.00 57.31 76 TYR A N 1
ATOM 605 C CA . TYR A 1 76 ? 5.985 9.966 -1.184 1.00 57.31 76 TYR A CA 1
ATOM 606 C C . TYR A 1 76 ? 5.236 8.631 -1.153 1.00 57.31 76 TYR A C 1
ATOM 608 O O . TYR A 1 76 ? 5.589 7.728 -1.914 1.00 57.31 76 TYR A O 1
ATOM 616 N N . ALA A 1 77 ? 4.196 8.501 -0.323 1.00 60.78 77 ALA A N 1
ATOM 617 C CA . ALA A 1 77 ? 3.403 7.277 -0.193 1.00 60.78 77 ALA A CA 1
ATOM 618 C C . ALA A 1 77 ? 2.707 6.869 -1.499 1.00 60.78 77 ALA A C 1
ATOM 620 O O . ALA A 1 77 ? 2.459 5.689 -1.722 1.00 60.78 77 ALA A O 1
ATOM 621 N N . SER A 1 78 ? 2.438 7.833 -2.383 1.00 54.88 78 SER A N 1
ATOM 622 C CA . SER A 1 78 ? 1.915 7.593 -3.735 1.00 54.88 78 SER A CA 1
ATOM 623 C C . SER A 1 78 ? 2.869 6.780 -4.624 1.00 54.88 78 SER A C 1
ATOM 625 O O . SER A 1 78 ? 2.427 6.119 -5.557 1.00 54.88 78 SER A O 1
ATOM 627 N N . THR A 1 79 ? 4.172 6.805 -4.321 1.00 50.56 79 THR A N 1
ATOM 628 C CA . THR A 1 79 ? 5.206 6.036 -5.035 1.00 50.56 79 THR A CA 1
ATOM 629 C C . THR A 1 79 ? 5.368 4.612 -4.496 1.00 50.56 79 THR A C 1
ATOM 631 O O . THR A 1 79 ? 6.101 3.797 -5.074 1.00 50.56 79 THR A O 1
ATOM 634 N N . TRP A 1 80 ? 4.725 4.319 -3.362 1.00 63.41 80 TRP A N 1
ATOM 635 C CA . TRP A 1 80 ? 4.742 3.009 -2.725 1.00 63.41 80 TRP A CA 1
ATOM 636 C C . TRP A 1 80 ? 3.618 2.167 -3.324 1.00 63.41 80 TRP A C 1
ATOM 638 O O . TRP A 1 80 ? 2.549 2.683 -3.645 1.00 63.41 80 TRP A O 1
ATOM 648 N N . ASP A 1 81 ? 3.880 0.875 -3.509 1.00 63.06 81 ASP A N 1
ATOM 649 C CA . ASP A 1 81 ? 2.949 -0.040 -4.172 1.00 63.06 81 ASP A CA 1
ATOM 650 C C . ASP A 1 81 ? 1.799 -0.413 -3.229 1.00 63.06 81 ASP A C 1
ATOM 652 O O . ASP A 1 81 ? 1.780 -1.465 -2.585 1.00 63.06 81 ASP A O 1
ATOM 656 N N . PHE A 1 82 ? 0.877 0.533 -3.058 1.00 71.50 82 PHE A N 1
ATOM 657 C CA . PHE A 1 82 ? -0.362 0.327 -2.337 1.00 71.50 82 PHE A CA 1
ATOM 658 C C . PHE A 1 82 ? -1.517 0.183 -3.325 1.00 71.50 82 PHE A C 1
ATOM 660 O O . PHE A 1 82 ? -1.704 1.057 -4.178 1.00 71.50 82 PHE A O 1
ATOM 667 N N . PRO A 1 83 ? -2.380 -0.832 -3.152 1.00 68.06 83 PRO A N 1
ATOM 668 C CA . PRO A 1 83 ? -3.568 -1.002 -3.968 1.00 68.06 83 PRO A CA 1
ATOM 669 C C . PRO A 1 83 ? -4.408 0.284 -3.992 1.00 68.06 83 PRO A C 1
ATOM 671 O O . PRO A 1 83 ? -4.714 0.841 -2.927 1.00 68.06 83 PRO A O 1
ATOM 674 N N . PRO A 1 84 ? -4.810 0.773 -5.179 1.00 63.44 84 PRO A N 1
ATOM 675 C CA . PRO A 1 84 ? -5.479 2.063 -5.326 1.00 63.44 84 PRO A CA 1
ATOM 676 C C . PRO A 1 84 ? -6.820 2.132 -4.587 1.00 63.44 84 PRO A C 1
ATOM 678 O O . PRO A 1 84 ? -7.199 3.215 -4.148 1.00 63.44 84 PRO A O 1
ATOM 681 N N . MET A 1 85 ? -7.491 0.987 -4.409 1.00 73.31 85 MET A N 1
ATOM 682 C CA . MET A 1 85 ? -8.792 0.856 -3.741 1.00 73.31 85 MET A CA 1
ATOM 683 C C . MET A 1 85 ? -8.704 0.389 -2.278 1.00 73.31 85 MET A C 1
ATOM 685 O O . MET A 1 85 ? -9.728 0.066 -1.676 1.00 73.31 85 MET A O 1
ATOM 689 N N . ALA A 1 86 ? -7.507 0.293 -1.692 1.00 81.56 86 ALA A N 1
ATOM 690 C CA . ALA A 1 86 ? -7.398 -0.019 -0.269 1.00 81.56 86 ALA A CA 1
ATOM 691 C C . ALA A 1 86 ? -8.077 1.092 0.563 1.00 81.56 86 ALA A C 1
ATOM 693 O O . ALA A 1 86 ? -7.870 2.271 0.258 1.00 81.56 86 ALA A O 1
ATOM 694 N N . PRO A 1 87 ? -8.859 0.767 1.615 1.00 91.31 87 PRO A N 1
ATOM 695 C CA . PRO A 1 87 ? -9.471 1.788 2.457 1.00 91.31 87 PRO A CA 1
ATOM 696 C C . PRO A 1 87 ? -8.417 2.698 3.091 1.00 91.31 87 PRO A C 1
ATOM 698 O O . PRO A 1 87 ? -7.369 2.237 3.556 1.00 91.31 87 PRO A O 1
ATOM 701 N N . ARG A 1 88 ? -8.705 4.001 3.116 1.00 94.69 88 ARG A N 1
ATOM 702 C CA . ARG A 1 88 ? -7.772 5.062 3.505 1.00 94.69 88 ARG A CA 1
ATOM 703 C C . ARG A 1 88 ? -8.422 6.075 4.426 1.00 94.69 88 ARG A C 1
ATOM 705 O O . ARG A 1 88 ? -9.510 6.582 4.152 1.00 94.69 88 ARG A O 1
ATOM 712 N N . VAL A 1 89 ? -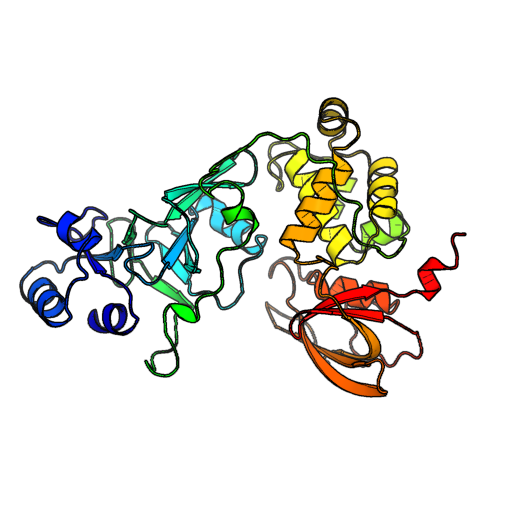7.702 6.448 5.477 1.00 96.06 89 VAL A N 1
ATOM 713 C CA . VAL A 1 89 ? -8.098 7.525 6.390 1.00 96.06 89 VAL A CA 1
ATOM 714 C C . VAL A 1 89 ? -7.016 8.585 6.418 1.00 96.06 89 VAL A C 1
ATOM 716 O O . VAL A 1 89 ? -5.863 8.289 6.710 1.00 96.06 89 VAL A O 1
ATOM 719 N N . ARG A 1 90 ? -7.405 9.840 6.204 1.00 95.69 90 ARG A N 1
ATOM 720 C CA . ARG A 1 90 ? -6.563 10.984 6.543 1.00 95.69 90 ARG A CA 1
ATOM 721 C C . ARG A 1 90 ? -6.590 11.185 8.051 1.00 95.69 90 ARG A C 1
ATOM 723 O O . ARG A 1 90 ? -7.671 11.318 8.637 1.00 95.69 90 ARG A O 1
ATOM 730 N N . THR A 1 91 ? -5.418 11.197 8.676 1.00 96.62 91 THR A N 1
ATOM 731 C CA . THR A 1 91 ? -5.294 11.397 10.123 1.00 96.62 91 THR A CA 1
ATOM 732 C C . THR A 1 91 ? -5.454 12.868 10.487 1.00 96.62 91 THR A C 1
ATOM 734 O O . THR A 1 91 ? -5.300 13.753 9.646 1.00 96.62 91 THR A O 1
ATOM 737 N N . ALA A 1 92 ? -5.723 13.145 11.765 1.00 92.94 92 ALA A N 1
ATOM 738 C CA . ALA A 1 92 ? -5.914 14.512 12.247 1.00 92.94 92 ALA A CA 1
ATOM 739 C C . ALA A 1 92 ? -4.725 15.453 11.969 1.00 92.94 92 ALA A C 1
ATOM 741 O O . ALA A 1 92 ? -4.939 16.643 11.796 1.00 92.94 92 ALA A O 1
ATOM 742 N N . ARG A 1 93 ? -3.493 14.929 11.891 1.00 90.50 93 ARG A N 1
ATOM 743 C CA . ARG A 1 93 ? -2.275 15.715 11.605 1.00 90.50 93 ARG A CA 1
ATOM 744 C C . ARG A 1 93 ? -1.928 15.805 10.116 1.00 90.50 93 ARG A C 1
ATOM 746 O O . ARG A 1 93 ? -0.899 16.371 9.778 1.00 90.50 93 ARG A O 1
ATOM 753 N N . GLY A 1 94 ? -2.744 15.219 9.238 1.00 88.75 94 GLY A N 1
ATOM 754 C CA . GLY A 1 94 ? -2.469 15.153 7.800 1.00 88.75 94 GLY A CA 1
ATOM 755 C C . GLY A 1 94 ? -1.699 13.911 7.340 1.00 88.75 94 GLY A C 1
ATOM 756 O O . GLY A 1 94 ? -1.344 13.842 6.173 1.00 88.75 94 GLY A O 1
ATOM 757 N N . GLY A 1 95 ? -1.477 12.928 8.219 1.00 93.75 95 GLY A N 1
ATOM 758 C CA . GLY A 1 95 ? -0.924 11.615 7.860 1.00 93.75 95 GLY A CA 1
ATOM 759 C C . GLY A 1 95 ? -1.952 10.716 7.166 1.00 93.75 95 GLY A C 1
ATOM 760 O O . GLY A 1 95 ? -3.101 11.120 6.944 1.00 93.75 95 GLY A O 1
ATOM 761 N N . LEU A 1 96 ? -1.578 9.465 6.893 1.00 94.50 96 LEU A N 1
ATOM 762 C CA . LEU A 1 96 ? -2.409 8.514 6.150 1.00 94.50 96 LEU A CA 1
ATOM 763 C C . LEU A 1 96 ? -2.429 7.133 6.816 1.00 94.50 96 LEU A C 1
ATOM 765 O O . LEU A 1 96 ? -1.393 6.506 6.972 1.00 94.50 96 LEU A O 1
ATOM 769 N N . HIS A 1 97 ? -3.616 6.626 7.145 1.00 97.50 97 HIS A N 1
ATOM 770 C CA . HIS A 1 97 ? -3.811 5.206 7.439 1.00 97.50 97 HIS A CA 1
ATOM 771 C C . HIS A 1 97 ? -4.246 4.477 6.166 1.00 97.50 97 HIS A C 1
ATOM 773 O O . HIS A 1 97 ? -5.198 4.920 5.516 1.00 97.50 97 HIS A O 1
ATOM 779 N N . ILE A 1 98 ? -3.639 3.330 5.868 1.00 94.44 98 ILE A N 1
ATOM 780 C CA . ILE A 1 98 ? -4.051 2.426 4.784 1.00 94.44 98 ILE A CA 1
ATOM 781 C C . ILE A 1 98 ? -4.306 1.033 5.363 1.00 94.44 98 ILE A C 1
ATOM 783 O O . ILE A 1 98 ? -3.483 0.521 6.120 1.00 94.44 98 ILE A O 1
ATOM 787 N N . TYR A 1 99 ? -5.459 0.445 5.044 1.00 94.38 99 TYR A N 1
ATOM 788 C CA . TYR A 1 99 ? -5.973 -0.764 5.693 1.00 94.38 99 TYR A CA 1
ATOM 789 C C . TYR A 1 99 ? -5.745 -2.003 4.819 1.00 94.38 99 TYR A C 1
ATOM 791 O O . TYR A 1 99 ? -6.110 -2.016 3.644 1.00 94.38 99 TYR A O 1
ATOM 799 N N . PHE A 1 100 ? -5.203 -3.054 5.430 1.00 90.75 100 PHE A N 1
ATOM 800 C CA . PHE A 1 100 ? -4.826 -4.329 4.818 1.00 90.75 100 PHE A CA 1
ATOM 801 C C . PHE A 1 100 ? -5.227 -5.509 5.700 1.00 90.75 100 PHE A C 1
ATOM 803 O O . PHE A 1 100 ? -5.612 -5.336 6.857 1.00 90.75 100 PHE A O 1
ATOM 810 N N . ARG A 1 101 ? -5.074 -6.720 5.173 1.00 88.31 101 ARG A N 1
ATOM 811 C CA . ARG A 1 101 ? -5.152 -7.967 5.930 1.00 88.31 101 ARG A C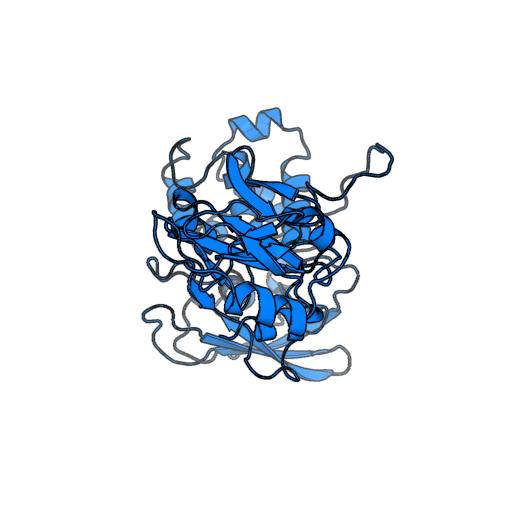A 1
ATOM 812 C C . ARG A 1 101 ? -3.797 -8.664 5.966 1.00 88.31 101 ARG A C 1
ATOM 814 O O . ARG A 1 101 ? -3.103 -8.734 4.958 1.00 88.31 101 ARG A O 1
ATOM 821 N N . GLY A 1 102 ? -3.432 -9.231 7.105 1.00 84.81 102 GLY A N 1
ATOM 822 C CA . GLY A 1 102 ? -2.252 -10.072 7.223 1.00 84.81 102 GLY A CA 1
ATOM 823 C C . GLY A 1 102 ? -1.930 -10.453 8.660 1.00 84.81 102 GLY A C 1
ATOM 824 O O . GLY A 1 102 ? -2.551 -9.988 9.615 1.00 84.81 102 GLY A O 1
ATOM 825 N N . GLU A 1 103 ? -0.914 -11.292 8.798 1.00 81.94 103 GLU A N 1
ATOM 826 C CA . GLU A 1 103 ? -0.355 -11.686 10.086 1.00 81.94 103 GLU A CA 1
ATOM 827 C C . GLU A 1 103 ? 0.939 -10.908 10.324 1.00 81.94 103 GLU A C 1
ATOM 829 O O . GLU A 1 103 ? 2.018 -11.293 9.875 1.00 81.94 103 GLU A O 1
ATOM 834 N N . CYS A 1 104 ? 0.836 -9.766 11.001 1.00 78.12 104 CYS A N 1
ATOM 835 C CA . CYS A 1 104 ? 2.001 -8.998 11.426 1.00 78.12 104 CYS A CA 1
ATOM 836 C C . CYS A 1 104 ? 1.791 -8.424 12.827 1.00 78.12 104 CYS A C 1
ATOM 838 O O . CYS A 1 104 ? 0.660 -8.192 13.251 1.00 78.12 104 CYS A O 1
ATOM 840 N N . GLY A 1 105 ? 2.884 -8.179 13.547 1.00 83.44 105 GLY A N 1
ATOM 841 C CA . GLY A 1 105 ? 2.853 -7.431 14.803 1.00 83.44 105 GLY A CA 1
ATOM 842 C C . GLY A 1 105 ? 2.809 -5.917 14.582 1.00 83.44 105 GLY A C 1
ATOM 843 O O . GLY A 1 105 ? 2.740 -5.425 13.454 1.00 83.44 105 GLY A O 1
ATOM 844 N N . CYS A 1 106 ? 2.878 -5.165 15.679 1.00 85.50 106 CYS A N 1
ATOM 845 C CA . CYS A 1 106 ? 3.168 -3.735 15.621 1.00 85.50 106 CYS A CA 1
ATOM 846 C C . CYS A 1 106 ? 4.670 -3.489 15.460 1.00 85.50 106 CYS A C 1
ATOM 848 O O . CYS A 1 106 ? 5.472 -4.032 16.221 1.00 85.50 106 CYS A O 1
ATOM 850 N N . SER A 1 107 ? 5.050 -2.614 14.537 1.00 85.12 107 SER A N 1
ATOM 851 C CA . SER A 1 107 ? 6.447 -2.249 14.306 1.00 85.12 107 SER A CA 1
ATOM 852 C C . SER A 1 107 ? 6.566 -0.841 13.726 1.00 85.12 107 SER A C 1
ATOM 854 O O . SER A 1 107 ? 5.569 -0.178 13.436 1.00 85.12 107 SER A O 1
ATOM 856 N N . LYS A 1 108 ? 7.802 -0.358 13.577 1.00 84.81 108 LYS A N 1
ATOM 857 C CA . LYS A 1 108 ? 8.062 0.850 12.793 1.00 84.81 108 LYS A CA 1
ATOM 858 C C . LYS A 1 108 ? 7.940 0.521 11.313 1.00 84.81 108 LYS A C 1
ATOM 860 O O . LYS A 1 108 ? 8.546 -0.443 10.852 1.00 84.81 108 LYS A O 1
ATOM 865 N N . LEU A 1 109 ? 7.210 1.352 10.578 1.00 81.69 109 LEU A N 1
ATOM 866 C CA . LEU A 1 109 ? 7.240 1.322 9.126 1.00 81.69 109 LEU A CA 1
ATOM 867 C C . LEU A 1 109 ? 8.556 1.952 8.694 1.00 81.69 109 LEU A C 1
ATOM 869 O O . LEU A 1 109 ? 8.789 3.143 8.921 1.00 81.69 109 LEU A O 1
ATOM 873 N N . LYS A 1 110 ? 9.426 1.132 8.114 1.00 66.50 110 LYS A N 1
ATOM 874 C CA . LYS A 1 110 ? 10.704 1.582 7.585 1.00 66.50 110 LYS A CA 1
ATOM 875 C C . LYS A 1 110 ? 10.719 1.466 6.075 1.00 66.50 110 LYS A C 1
ATOM 877 O O . LYS A 1 110 ? 10.270 0.463 5.528 1.00 66.50 110 LYS A O 1
ATOM 882 N N . LEU A 1 111 ? 11.278 2.483 5.438 1.00 60.09 111 LEU A N 1
ATOM 883 C CA . LEU A 1 111 ? 11.679 2.443 4.043 1.00 60.09 111 LEU A CA 1
ATOM 884 C C . LEU A 1 111 ? 13.202 2.605 4.029 1.00 60.09 111 LEU A C 1
ATOM 886 O O . LEU A 1 111 ? 13.722 3.663 4.389 1.00 60.09 111 LEU A O 1
ATOM 890 N N . GLY A 1 112 ? 13.910 1.504 3.764 1.00 59.59 112 GLY A N 1
ATOM 891 C CA . GLY A 1 112 ? 15.343 1.407 4.054 1.00 59.59 112 GLY A CA 1
ATOM 892 C C . GLY A 1 112 ? 15.627 1.609 5.549 1.00 59.59 112 GLY A C 1
ATOM 893 O O . GLY A 1 112 ? 15.011 0.968 6.403 1.00 59.59 112 GLY A O 1
ATOM 894 N N . ASP A 1 113 ? 16.528 2.539 5.871 1.00 52.06 113 ASP A N 1
ATOM 895 C CA . ASP A 1 113 ? 16.889 2.877 7.256 1.00 52.06 113 ASP A CA 1
ATOM 896 C C . ASP A 1 113 ? 15.988 3.952 7.885 1.00 52.06 113 ASP A C 1
ATOM 898 O O . ASP A 1 113 ? 16.051 4.196 9.095 1.00 52.06 113 ASP A O 1
ATOM 902 N N . ARG A 1 114 ? 15.126 4.601 7.091 1.00 55.12 114 ARG A N 1
ATOM 903 C CA . ARG A 1 114 ? 14.273 5.695 7.563 1.00 55.12 114 ARG A CA 1
ATOM 904 C C . ARG A 1 114 ? 12.963 5.157 8.116 1.00 55.12 114 ARG A C 1
ATOM 906 O O . ARG A 1 114 ? 12.251 4.410 7.451 1.00 55.12 114 ARG A O 1
ATOM 913 N N . VAL A 1 115 ? 12.614 5.593 9.322 1.00 74.94 115 VAL A N 1
ATOM 914 C CA . VAL A 1 115 ? 11.268 5.406 9.870 1.00 74.94 115 VAL A CA 1
ATOM 915 C C . VAL A 1 115 ? 10.350 6.425 9.208 1.00 74.94 115 VAL A C 1
ATOM 917 O O . VAL A 1 115 ? 10.628 7.617 9.275 1.00 74.94 115 VAL A O 1
ATOM 920 N N . VAL A 1 116 ? 9.298 5.939 8.556 1.00 78.19 116 VAL A N 1
ATOM 921 C CA . VAL A 1 116 ? 8.322 6.764 7.824 1.00 78.19 116 VAL A CA 1
ATOM 922 C C . VAL A 1 116 ? 6.902 6.657 8.393 1.00 78.19 116 VAL A C 1
ATOM 924 O O . VAL A 1 116 ? 5.951 7.231 7.861 1.00 78.19 116 VAL A O 1
ATOM 927 N N . GLY A 1 117 ? 6.753 5.887 9.471 1.00 90.06 117 GLY A N 1
ATOM 928 C CA . GLY A 1 117 ? 5.492 5.675 10.157 1.00 90.06 117 GLY A CA 1
ATOM 929 C C . GLY A 1 117 ? 5.504 4.429 11.034 1.00 90.06 117 GLY A C 1
ATOM 930 O O . GLY A 1 117 ? 6.553 3.977 11.506 1.00 90.06 117 GLY A O 1
ATOM 931 N N . ASP A 1 118 ? 4.331 3.832 11.207 1.00 93.50 118 ASP A N 1
ATOM 932 C CA . ASP A 1 118 ? 4.125 2.606 11.969 1.00 93.50 118 ASP A CA 1
ATOM 933 C C . ASP A 1 118 ? 3.341 1.560 11.162 1.00 93.50 118 ASP A C 1
ATOM 935 O O . ASP A 1 118 ? 2.410 1.872 10.420 1.00 93.50 118 ASP A O 1
ATOM 939 N N . VAL A 1 119 ? 3.676 0.288 11.373 1.00 92.50 119 VAL A N 1
ATOM 940 C CA . VAL A 1 119 ? 2.814 -0.844 11.028 1.00 92.50 119 VAL A CA 1
ATOM 941 C C . VAL A 1 119 ? 2.016 -1.197 12.277 1.00 92.50 119 VAL A C 1
ATOM 943 O O . VAL A 1 119 ? 2.578 -1.455 13.344 1.00 92.50 119 VAL A O 1
ATOM 946 N N . ARG A 1 120 ? 0.691 -1.196 12.168 1.00 95.38 120 ARG A N 1
ATOM 947 C CA . ARG A 1 120 ? -0.242 -1.495 13.258 1.00 95.38 120 ARG A CA 1
ATOM 948 C C . ARG A 1 120 ? -0.931 -2.819 12.965 1.00 95.38 120 ARG A C 1
ATOM 950 O O . ARG A 1 120 ? -1.969 -2.854 12.311 1.00 95.38 120 ARG A O 1
ATOM 957 N N . GLY A 1 121 ? -0.305 -3.899 13.420 1.00 91.31 121 GLY A N 1
ATOM 958 C CA . GLY A 1 121 ? -0.833 -5.260 13.367 1.00 91.31 121 GLY A CA 1
ATOM 959 C C . GLY A 1 121 ? -1.318 -5.744 14.734 1.00 91.31 121 GLY A C 1
ATOM 960 O O . GLY A 1 121 ? -1.890 -4.978 15.511 1.00 91.31 121 GLY A O 1
ATOM 961 N N . ASP A 1 122 ? -1.086 -7.010 15.054 1.00 85.50 122 ASP A N 1
ATOM 962 C CA . ASP A 1 122 ? -1.550 -7.628 16.293 1.00 85.50 122 ASP A CA 1
ATOM 963 C C . ASP A 1 122 ? -1.031 -6.934 17.560 1.00 85.50 122 ASP A C 1
ATOM 965 O O . ASP A 1 122 ? 0.090 -6.415 17.616 1.00 85.50 122 ASP A O 1
ATOM 969 N N . GLY A 1 123 ? -1.904 -6.856 18.569 1.00 80.56 123 GLY A N 1
ATOM 970 C CA . GLY A 1 123 ? -1.652 -6.135 19.821 1.00 80.56 123 GLY A CA 1
ATOM 971 C C . GLY A 1 123 ? -1.709 -4.602 19.719 1.00 80.56 123 GLY A C 1
ATOM 972 O O . GLY A 1 123 ? -1.427 -3.916 20.706 1.00 80.56 123 GLY A O 1
ATOM 973 N N . GLY A 1 124 ? -2.077 -4.055 18.557 1.00 90.69 124 GLY A N 1
ATOM 974 C CA . GLY A 1 124 ? -2.192 -2.619 18.302 1.00 90.69 124 GLY A CA 1
ATOM 975 C C . GLY A 1 124 ? -3.623 -2.093 18.243 1.00 90.69 124 GLY A C 1
ATOM 976 O O . GLY A 1 124 ? -4.604 -2.828 18.345 1.00 90.69 124 GLY A O 1
ATOM 977 N N . TYR A 1 125 ? -3.740 -0.779 18.066 1.00 95.81 125 TYR A N 1
ATOM 978 C CA . TYR A 1 125 ? -4.974 -0.133 17.636 1.00 95.81 125 TYR A CA 1
ATOM 979 C C . TYR A 1 125 ? -4.655 1.155 16.869 1.00 95.81 125 TYR A C 1
ATOM 981 O O . TYR A 1 125 ? -3.584 1.742 17.040 1.00 95.81 125 TYR A O 1
ATOM 989 N N . VAL A 1 126 ? -5.610 1.620 16.066 1.00 97.75 126 VAL A N 1
ATOM 990 C CA . VAL A 1 126 ? -5.565 2.917 15.377 1.00 97.75 126 VAL A CA 1
ATOM 991 C C . VAL A 1 126 ? -6.775 3.766 15.733 1.00 97.75 126 VAL A C 1
ATOM 993 O O . VAL A 1 126 ? -7.824 3.243 16.099 1.00 97.75 126 VAL A O 1
ATOM 996 N N . VAL A 1 127 ? -6.650 5.087 15.619 1.00 97.88 127 VAL A N 1
ATOM 997 C CA . VAL A 1 127 ? -7.794 6.003 15.742 1.00 97.88 127 VAL A CA 1
ATOM 998 C C . VAL A 1 127 ? -8.569 6.014 14.426 1.00 97.88 127 VAL A C 1
ATOM 1000 O O . VAL A 1 127 ? -7.971 6.138 13.358 1.00 97.88 127 VAL A O 1
ATOM 1003 N N . ALA A 1 128 ? -9.892 5.906 14.498 1.00 97.00 128 ALA A N 1
ATOM 1004 C CA . ALA A 1 128 ? -10.755 5.791 13.329 1.00 97.00 128 ALA A CA 1
ATOM 1005 C C . ALA A 1 128 ? -11.758 6.950 13.223 1.00 97.00 128 ALA A C 1
ATOM 1007 O O . ALA A 1 128 ? -12.144 7.531 14.244 1.00 97.00 128 ALA A O 1
ATOM 1008 N N . PRO A 1 129 ? -12.234 7.292 12.013 1.00 96.06 129 PRO A N 1
ATOM 1009 C CA . PRO A 1 129 ? -13.327 8.245 11.847 1.00 96.06 129 PRO A CA 1
ATOM 1010 C C . PRO A 1 129 ? -14.589 7.804 12.619 1.00 96.06 129 PRO A C 1
ATOM 1012 O O . PRO A 1 129 ? -14.851 6.607 12.728 1.00 96.06 129 PRO A O 1
ATOM 1015 N N . PRO A 1 130 ? -15.412 8.726 13.140 1.00 93.75 130 PRO A N 1
ATOM 1016 C CA . PRO A 1 130 ? -15.355 10.177 12.959 1.00 93.75 130 PRO A CA 1
ATOM 1017 C C . PRO A 1 130 ? -14.564 10.905 14.068 1.00 93.75 130 PRO A C 1
ATOM 1019 O O . PRO A 1 130 ? -14.891 12.040 14.404 1.00 93.75 130 PRO A O 1
ATOM 1022 N N . SER A 1 131 ? -13.569 10.255 14.683 1.00 96.44 131 SER A N 1
ATOM 1023 C CA . SER A 1 131 ? -12.808 10.820 15.807 1.00 96.44 131 SER A CA 1
ATOM 1024 C C . SER A 1 131 ? -12.165 12.172 15.495 1.00 96.44 131 SER A C 1
ATOM 1026 O O . SER A 1 131 ? -11.736 12.438 14.371 1.00 96.44 131 SER A O 1
ATOM 1028 N N . GLN A 1 132 ? -12.006 12.990 16.532 1.00 95.56 132 GLN A N 1
ATOM 1029 C CA . GLN A 1 132 ? -11.340 14.288 16.462 1.00 95.56 132 GLN A CA 1
ATOM 1030 C C . GLN A 1 132 ? -10.279 14.393 17.558 1.00 95.56 132 GLN A C 1
ATOM 1032 O O . GLN A 1 132 ? -10.501 13.947 18.681 1.00 95.56 132 GLN A O 1
ATOM 1037 N N . THR A 1 133 ? -9.145 15.014 17.263 1.00 93.62 133 THR A N 1
ATOM 1038 C CA . THR A 1 133 ? -8.145 15.446 18.249 1.00 93.62 133 THR A CA 1
ATOM 1039 C C . THR A 1 133 ? -7.969 16.960 18.188 1.00 93.62 133 THR A C 1
ATOM 1041 O O . THR A 1 133 ? -8.602 17.629 17.375 1.00 93.62 133 THR A O 1
ATOM 1044 N N . GLU A 1 134 ? -7.113 17.514 19.041 1.00 91.75 134 GLU A N 1
ATOM 1045 C CA . GLU A 1 134 ? -6.762 18.943 18.991 1.00 91.75 134 GLU A CA 1
ATOM 1046 C C . GLU A 1 134 ? -6.228 19.357 17.610 1.00 91.75 134 GLU A C 1
ATOM 1048 O O . GLU A 1 134 ? -6.578 20.421 17.115 1.00 91.75 134 GLU A O 1
ATOM 1053 N N . ASP A 1 135 ? -5.481 18.463 16.957 1.00 91.31 135 AS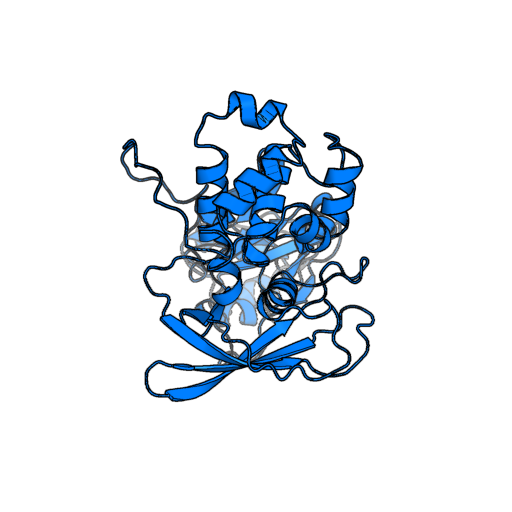P A N 1
ATOM 1054 C CA . ASP A 1 135 ? -4.909 18.692 15.624 1.00 91.31 135 ASP A CA 1
ATOM 1055 C C . ASP A 1 135 ? -5.935 18.673 14.469 1.00 91.31 135 ASP A C 1
ATOM 1057 O O . ASP A 1 135 ? -5.643 19.181 13.392 1.00 91.31 135 ASP A O 1
ATOM 1061 N N . GLY A 1 136 ? -7.131 18.091 14.651 1.00 94.19 136 GLY A N 1
ATOM 1062 C CA . GLY A 1 136 ? -8.115 17.960 13.569 1.00 94.19 136 GLY A CA 1
ATOM 1063 C C . GLY A 1 136 ? -8.934 16.669 13.593 1.00 94.19 136 GLY A C 1
ATOM 1064 O O . GLY A 1 136 ? -9.065 16.003 14.621 1.00 94.19 136 GLY A O 1
ATOM 1065 N N . PHE A 1 137 ? -9.514 16.313 12.445 1.00 95.69 137 PHE A N 1
ATOM 1066 C CA . PHE A 1 137 ? -10.422 15.170 12.296 1.00 95.69 137 PHE A CA 1
ATOM 1067 C C . PHE A 1 137 ? -9.764 13.992 11.583 1.00 95.69 137 PHE A C 1
ATOM 1069 O O . PHE A 1 137 ? -9.044 14.163 10.602 1.00 95.69 137 PHE A O 1
ATOM 1076 N N . TYR A 1 138 ? -10.106 12.784 12.019 1.00 96.19 138 TYR A N 1
ATOM 1077 C CA . TYR A 1 138 ? -9.883 11.571 11.244 1.00 96.19 138 TYR A CA 1
ATOM 1078 C C . TYR A 1 138 ? -11.006 11.430 10.216 1.00 96.19 138 TYR A C 1
ATOM 1080 O O . TYR A 1 138 ? -12.181 11.364 10.583 1.00 96.19 138 TYR A O 1
ATOM 1088 N N . THR A 1 139 ? -10.656 11.385 8.930 1.00 93.88 139 THR A N 1
ATOM 1089 C CA . THR A 1 139 ? -11.634 11.393 7.828 1.00 93.88 139 THR A CA 1
ATOM 1090 C C . THR A 1 139 ? -11.348 10.293 6.817 1.00 93.88 139 THR A C 1
ATOM 1092 O O . THR A 1 139 ? -10.203 10.093 6.423 1.00 93.88 139 THR A O 1
ATOM 1095 N N . TRP A 1 140 ? -12.388 9.571 6.398 1.00 92.19 140 TRP A N 1
ATOM 1096 C CA . TRP A 1 140 ? -12.281 8.614 5.298 1.00 92.19 140 TRP A CA 1
ATOM 1097 C C . TRP A 1 140 ? -11.948 9.357 3.999 1.00 92.19 140 TRP A C 1
ATOM 1099 O O . TRP A 1 140 ? -12.635 10.320 3.663 1.00 92.19 140 TRP A O 1
ATOM 1109 N N . ILE A 1 141 ? -10.898 8.915 3.305 1.00 88.94 141 ILE A N 1
ATOM 1110 C CA . ILE A 1 141 ? -10.599 9.301 1.917 1.00 88.94 141 ILE A CA 1
ATOM 1111 C C . ILE A 1 141 ? -11.254 8.284 0.985 1.00 88.94 141 ILE A C 1
ATOM 1113 O O . ILE A 1 141 ? -12.036 8.652 0.121 1.00 88.94 141 ILE A O 1
ATOM 1117 N N . GLU A 1 142 ? -10.956 7.006 1.220 1.00 87.00 142 GLU A N 1
ATOM 1118 C CA . GLU A 1 142 ? -11.535 5.863 0.521 1.00 87.00 142 GLU A CA 1
ATOM 1119 C C . GLU A 1 142 ? -12.077 4.909 1.579 1.00 87.00 142 GLU A C 1
ATOM 1121 O O . GLU A 1 142 ? -11.373 4.608 2.546 1.00 87.00 142 GLU A O 1
ATOM 1126 N N . ARG A 1 143 ? -13.318 4.450 1.443 1.00 85.81 143 ARG A N 1
ATOM 1127 C CA . ARG A 1 143 ? -13.944 3.582 2.448 1.00 85.81 143 ARG A CA 1
ATOM 1128 C C . ARG A 1 143 ? -14.494 2.329 1.800 1.00 85.81 143 ARG A C 1
ATOM 1130 O O . ARG A 1 143 ? -14.799 2.293 0.618 1.00 85.81 143 ARG A O 1
ATOM 1137 N N . TRP A 1 144 ? -14.674 1.307 2.617 1.00 84.25 144 TRP A N 1
ATOM 1138 C CA . TRP A 1 144 ? -15.413 0.124 2.208 1.00 84.25 144 TRP A CA 1
ATOM 1139 C C . TRP A 1 144 ? -16.863 0.448 1.793 1.00 84.25 144 TRP A C 1
ATOM 1141 O O . TRP A 1 144 ? -17.440 1.410 2.316 1.00 84.25 144 TRP A O 1
ATOM 1151 N N . PRO A 1 145 ? -17.482 -0.385 0.930 1.00 79.88 145 PRO A N 1
ATOM 1152 C CA . PRO A 1 145 ? -18.907 -0.305 0.611 1.00 79.88 145 PRO A CA 1
ATOM 1153 C C . PRO A 1 145 ? -19.793 -0.335 1.861 1.00 79.88 145 PRO A C 1
ATOM 1155 O O . PRO A 1 145 ? -19.455 -0.974 2.865 1.00 79.88 145 PRO A O 1
ATOM 1158 N N . ASP A 1 146 ? -20.934 0.354 1.813 1.00 76.31 146 ASP A N 1
ATOM 1159 C CA . ASP A 1 146 ? -21.882 0.393 2.934 1.00 76.31 146 ASP A CA 1
ATOM 1160 C C . ASP A 1 146 ? -22.635 -0.934 3.105 1.00 76.31 146 ASP A C 1
ATOM 1162 O O . ASP A 1 146 ? -22.960 -1.291 4.237 1.00 76.31 146 ASP A O 1
ATOM 1166 N N . ASP A 1 147 ? -22.866 -1.680 2.019 1.00 75.81 147 ASP A N 1
ATOM 1167 C CA . ASP A 1 147 ? -23.573 -2.959 2.064 1.00 75.81 147 ASP A CA 1
ATOM 1168 C C . ASP A 1 147 ? -22.732 -4.031 2.801 1.00 75.81 147 ASP A C 1
ATOM 1170 O O . ASP A 1 147 ? -21.615 -4.354 2.376 1.00 75.81 147 ASP A O 1
ATOM 1174 N N . PRO A 1 148 ? -23.232 -4.598 3.918 1.00 63.38 148 PRO A N 1
ATOM 1175 C CA . PRO A 1 148 ? -22.565 -5.684 4.635 1.00 63.38 148 PRO A CA 1
ATOM 1176 C C . PRO A 1 148 ? -22.406 -6.974 3.816 1.00 63.38 148 PRO A C 1
ATOM 1178 O O . PRO A 1 148 ? -21.533 -7.775 4.132 1.00 63.38 148 PRO A O 1
ATOM 1181 N N . GLN A 1 149 ? -23.221 -7.198 2.781 1.00 68.56 149 GLN A N 1
ATOM 1182 C CA . GLN A 1 149 ? -23.066 -8.341 1.871 1.00 68.56 149 GLN A CA 1
ATOM 1183 C C . GLN A 1 149 ? -21.910 -8.121 0.883 1.00 68.56 149 GLN A C 1
ATOM 1185 O O . GLN A 1 149 ? -21.239 -9.065 0.455 1.00 68.56 149 GLN A O 1
ATOM 1190 N N . GLU A 1 150 ? -21.615 -6.861 0.560 1.00 70.31 150 GLU A N 1
ATOM 1191 C CA . GLU A 1 150 ? -20.557 -6.502 -0.381 1.00 70.31 150 GLU A CA 1
ATOM 1192 C C . GLU A 1 150 ? -19.178 -6.414 0.276 1.00 70.31 150 GLU A C 1
ATOM 1194 O O . GLU A 1 150 ? -18.167 -6.511 -0.423 1.00 70.31 150 GLU A O 1
ATOM 1199 N N . TRP A 1 151 ? -19.089 -6.335 1.606 1.00 76.62 151 TRP A N 1
ATOM 1200 C CA . TRP A 1 151 ? -17.811 -6.149 2.289 1.00 76.62 151 TRP A CA 1
ATOM 1201 C C . TRP A 1 151 ? -17.668 -6.964 3.582 1.00 76.62 151 TRP A C 1
ATOM 1203 O O . TRP A 1 151 ? -18.527 -6.915 4.458 1.00 76.62 151 TRP A O 1
ATOM 1213 N N . SER A 1 152 ? -16.514 -7.618 3.737 1.00 74.81 152 SER A N 1
ATOM 1214 C CA . SER A 1 152 ? -15.998 -8.153 5.003 1.00 74.81 152 SER A CA 1
ATOM 1215 C C . SER A 1 152 ? -14.508 -7.828 5.120 1.00 74.81 152 SER A C 1
ATOM 1217 O O . SER A 1 152 ? -13.856 -7.504 4.123 1.00 74.81 152 SER A O 1
ATOM 1219 N N . VAL A 1 153 ? -13.947 -7.948 6.326 1.00 75.94 153 VAL A N 1
ATOM 1220 C CA . VAL A 1 153 ? -12.505 -7.763 6.546 1.00 75.94 153 VAL A CA 1
ATOM 1221 C C . VAL A 1 153 ? -11.644 -8.755 5.746 1.00 75.94 153 VAL A C 1
ATOM 1223 O O . VAL A 1 153 ? -10.492 -8.461 5.439 1.00 75.94 153 VAL A O 1
ATOM 1226 N N . ASP A 1 154 ? -12.209 -9.892 5.326 1.00 76.06 154 ASP A N 1
ATOM 1227 C CA . ASP A 1 154 ? -11.548 -10.868 4.445 1.00 76.06 154 ASP A CA 1
ATOM 1228 C C . ASP A 1 154 ? -11.340 -10.364 3.016 1.00 76.06 154 ASP A C 1
ATOM 1230 O O . ASP A 1 154 ? -10.506 -10.904 2.300 1.00 76.06 154 ASP A O 1
ATOM 1234 N N . LYS A 1 155 ? -12.055 -9.308 2.610 1.00 80.38 155 LYS A N 1
ATOM 1235 C CA . LYS A 1 155 ? -11.898 -8.666 1.298 1.00 80.38 155 LYS A CA 1
ATOM 1236 C C . LYS A 1 155 ? -10.860 -7.539 1.296 1.00 80.38 155 LYS A C 1
ATOM 1238 O O . LYS A 1 155 ? -10.699 -6.869 0.278 1.00 80.38 155 LYS A O 1
ATOM 1243 N N . LEU A 1 156 ? -10.194 -7.271 2.423 1.00 83.31 156 LEU A N 1
ATOM 1244 C CA . LEU A 1 156 ? -9.058 -6.351 2.434 1.00 83.31 156 LEU A CA 1
ATOM 1245 C C . LEU A 1 156 ? -7.897 -6.950 1.640 1.00 83.31 156 LEU A C 1
ATOM 1247 O O . LEU A 1 156 ? -7.631 -8.148 1.713 1.00 83.31 156 LEU A O 1
ATOM 1251 N N . TYR A 1 157 ? -7.177 -6.083 0.931 1.00 80.62 157 TYR A N 1
ATOM 1252 C CA . TYR A 1 157 ? -5.953 -6.470 0.244 1.00 80.62 157 TYR A CA 1
ATOM 1253 C C . TYR A 1 157 ? -4.943 -7.064 1.234 1.00 80.62 157 TYR A C 1
ATOM 1255 O O . TYR A 1 157 ? -4.849 -6.569 2.366 1.00 80.62 157 TYR A O 1
ATOM 1263 N N . PRO A 1 158 ? -4.165 -8.081 0.827 1.00 77.31 158 PRO A N 1
ATOM 1264 C CA . PRO A 1 158 ? -3.074 -8.577 1.647 1.00 77.31 158 PRO A CA 1
ATOM 1265 C C . PRO A 1 158 ? -2.074 -7.451 1.925 1.00 77.31 158 PRO A C 1
ATOM 1267 O O . PRO A 1 158 ? -1.870 -6.559 1.097 1.00 77.31 158 PRO A O 1
ATOM 1270 N N . VAL A 1 159 ? -1.452 -7.483 3.102 1.00 76.19 159 VAL A N 1
ATOM 1271 C CA . VAL A 1 159 ? -0.363 -6.566 3.436 1.00 76.19 159 VAL A CA 1
ATOM 1272 C C . VAL A 1 159 ? 0.745 -6.709 2.381 1.00 76.19 159 VAL A C 1
ATOM 1274 O O . VAL A 1 159 ? 1.139 -7.840 2.080 1.00 76.19 159 VAL A O 1
ATOM 1277 N N . PRO A 1 160 ? 1.251 -5.604 1.801 1.00 70.62 160 PRO A N 1
ATOM 1278 C CA . PRO A 1 160 ? 2.304 -5.685 0.798 1.00 70.62 160 PRO A CA 1
ATOM 1279 C C . PRO A 1 160 ? 3.523 -6.449 1.322 1.00 70.62 160 PRO A C 1
ATOM 1281 O O . PRO A 1 160 ? 3.952 -6.246 2.461 1.00 70.62 160 PRO A O 1
ATOM 1284 N N . LEU A 1 161 ? 4.102 -7.318 0.491 1.00 63.59 161 LEU A N 1
ATOM 1285 C CA . LEU A 1 161 ? 5.170 -8.237 0.908 1.00 63.59 161 LEU A CA 1
ATOM 1286 C C . LEU A 1 161 ? 6.389 -7.515 1.502 1.00 63.59 161 LEU A C 1
ATOM 1288 O O . LEU A 1 161 ? 6.949 -7.981 2.494 1.00 63.59 161 LEU A O 1
ATOM 1292 N N . TRP A 1 162 ? 6.720 -6.329 0.981 1.00 60.88 162 TRP A N 1
ATOM 1293 C CA . TRP A 1 162 ? 7.820 -5.487 1.466 1.00 60.88 162 TRP A CA 1
ATOM 1294 C C . TRP A 1 162 ? 7.633 -4.982 2.910 1.00 60.88 162 TRP A C 1
ATOM 1296 O O . TRP A 1 162 ? 8.605 -4.634 3.579 1.00 60.88 162 TRP A O 1
ATOM 1306 N N . ILE A 1 163 ? 6.400 -4.979 3.425 1.00 63.91 163 ILE A N 1
ATOM 1307 C CA . ILE A 1 163 ? 6.093 -4.683 4.834 1.00 63.91 163 ILE A CA 1
ATOM 1308 C C . ILE A 1 163 ? 6.208 -5.953 5.697 1.00 63.91 163 ILE A C 1
ATOM 1310 O O . ILE A 1 163 ? 6.558 -5.882 6.880 1.00 63.91 163 ILE A O 1
ATOM 1314 N N . GLY A 1 164 ? 5.901 -7.115 5.108 1.00 49.94 164 GLY A N 1
ATOM 1315 C CA . GLY A 1 164 ? 5.814 -8.407 5.784 1.00 49.94 164 GLY A CA 1
ATOM 1316 C C . GLY A 1 164 ? 7.160 -9.088 6.045 1.00 49.94 164 GLY A C 1
ATOM 1317 O O . GLY A 1 164 ? 7.336 -9.652 7.119 1.00 49.94 164 GLY A O 1
ATOM 1318 N N . GLU A 1 165 ? 8.127 -9.032 5.127 1.00 46.78 165 GLU A N 1
ATOM 1319 C CA . GLU A 1 165 ? 9.406 -9.757 5.285 1.00 46.78 165 GLU A CA 1
ATOM 1320 C C . GLU A 1 165 ? 10.246 -9.282 6.482 1.00 46.78 165 GLU A C 1
ATOM 1322 O O . GLU A 1 165 ? 10.896 -10.089 7.136 1.00 46.78 165 GLU A O 1
ATOM 1327 N N . SER A 1 166 ? 10.174 -7.998 6.839 1.00 43.41 166 SER A N 1
ATOM 1328 C CA . SER A 1 166 ? 10.895 -7.435 7.991 1.00 43.41 166 SER A CA 1
ATOM 1329 C C . SER A 1 166 ? 10.212 -7.685 9.345 1.00 43.41 166 SER A C 1
ATOM 1331 O O . SER A 1 166 ? 10.812 -7.422 10.387 1.00 43.41 166 SER A O 1
ATOM 1333 N N . ASN A 1 167 ? 8.967 -8.184 9.348 1.00 39.75 167 ASN A N 1
ATOM 1334 C CA . ASN A 1 167 ? 8.107 -8.257 10.537 1.00 39.75 167 ASN A CA 1
ATOM 1335 C C . ASN A 1 167 ? 7.443 -9.624 10.770 1.00 39.75 167 ASN A C 1
ATOM 1337 O O . ASN A 1 167 ? 6.729 -9.787 11.764 1.00 39.75 167 ASN A O 1
ATOM 1341 N N . ARG A 1 168 ? 7.663 -10.609 9.890 1.00 41.62 168 ARG A N 1
ATOM 1342 C CA . ARG A 1 168 ? 7.326 -12.007 10.179 1.00 41.62 168 ARG A CA 1
ATOM 1343 C C . ARG A 1 168 ? 8.220 -12.460 11.327 1.00 41.62 168 ARG A C 1
ATOM 1345 O O . ARG A 1 168 ? 9.439 -12.307 11.278 1.00 41.62 168 ARG A O 1
ATOM 1352 N N . THR A 1 169 ? 7.623 -12.992 12.386 1.00 36.50 169 THR A N 1
ATOM 1353 C CA . THR A 1 169 ? 8.365 -13.632 13.468 1.00 36.50 169 THR A CA 1
ATOM 1354 C C . THR A 1 169 ? 9.186 -14.775 12.877 1.00 36.50 169 THR A C 1
ATOM 1356 O O . THR A 1 169 ? 8.660 -15.836 12.559 1.00 36.50 169 THR A O 1
ATOM 1359 N N . HIS A 1 170 ? 10.489 -14.545 12.703 1.00 33.09 170 HIS A N 1
ATOM 1360 C CA . HIS A 1 170 ? 11.443 -15.580 12.333 1.00 33.09 170 HIS A CA 1
ATOM 1361 C C . HIS A 1 170 ? 11.496 -16.629 13.445 1.00 33.09 170 HIS A C 1
ATOM 1363 O O . HIS A 1 170 ? 12.256 -16.511 14.406 1.00 33.09 170 HIS A O 1
ATOM 1369 N N . THR A 1 171 ? 10.719 -17.694 13.304 1.00 28.27 171 THR A N 1
ATOM 1370 C CA . THR A 1 171 ? 11.080 -18.980 13.887 1.00 28.27 171 THR A CA 1
ATOM 1371 C C . THR A 1 171 ? 11.975 -19.713 12.895 1.00 28.27 171 THR A C 1
ATOM 1373 O O . THR A 1 171 ? 11.486 -20.394 12.002 1.00 28.27 171 THR A O 1
ATOM 1376 N N . GLY A 1 172 ? 13.290 -19.591 13.088 1.00 27.23 172 GLY A N 1
ATOM 1377 C CA . GLY A 1 172 ? 14.215 -20.687 12.802 1.00 27.23 172 GLY A CA 1
ATOM 1378 C C . GLY A 1 172 ? 15.083 -20.606 11.542 1.00 27.23 172 GLY A C 1
ATOM 1379 O O . GLY A 1 172 ? 14.596 -20.604 10.421 1.00 27.23 172 GLY A O 1
ATOM 1380 N N . VAL A 1 173 ? 16.384 -20.744 11.819 1.00 28.94 173 VAL A N 1
ATOM 1381 C CA . VAL A 1 173 ? 17.473 -21.302 10.997 1.00 28.94 173 VAL A CA 1
ATOM 1382 C C . VAL A 1 173 ? 18.120 -20.373 9.966 1.00 28.94 173 VAL A C 1
ATOM 1384 O O . VAL A 1 173 ? 17.697 -20.244 8.823 1.00 28.94 173 VAL A O 1
ATOM 1387 N N . GLY A 1 174 ? 19.261 -19.813 10.383 1.00 29.67 174 GLY A N 1
ATOM 1388 C CA . GLY A 1 174 ? 20.308 -19.375 9.473 1.00 29.67 174 GLY A CA 1
ATOM 1389 C C . GLY A 1 174 ? 20.857 -20.575 8.705 1.00 29.67 174 GLY A C 1
ATOM 1390 O O . GLY A 1 174 ? 21.551 -21.420 9.263 1.00 29.67 174 GLY A O 1
ATOM 1391 N N . GLY A 1 175 ? 20.520 -20.634 7.425 1.00 26.09 175 GLY A N 1
ATOM 1392 C CA . GLY A 1 175 ? 21.256 -21.368 6.413 1.00 26.09 175 GLY A CA 1
ATOM 1393 C C . GLY A 1 175 ? 21.776 -20.351 5.408 1.00 26.09 175 GLY A C 1
ATOM 1394 O O . GLY A 1 175 ? 21.075 -19.398 5.069 1.00 26.09 175 GLY A O 1
ATOM 1395 N N . THR A 1 176 ? 23.003 -20.534 4.938 1.00 34.34 176 THR A N 1
ATOM 1396 C CA . THR A 1 176 ? 23.494 -19.891 3.718 1.00 34.34 176 THR A CA 1
ATOM 1397 C C . THR A 1 176 ? 22.665 -20.424 2.553 1.00 34.34 176 THR A C 1
ATOM 1399 O O . THR A 1 176 ? 23.020 -21.423 1.931 1.00 34.34 176 THR A O 1
ATOM 1402 N N . ALA A 1 177 ? 21.499 -19.825 2.327 1.00 41.25 177 ALA A N 1
ATOM 1403 C CA . ALA A 1 177 ? 20.675 -20.115 1.172 1.00 41.25 177 ALA A CA 1
ATOM 1404 C C . ALA A 1 177 ? 21.383 -19.535 -0.057 1.00 41.25 177 ALA A C 1
ATOM 1406 O O . ALA A 1 177 ? 21.659 -18.336 -0.110 1.00 41.25 177 ALA A O 1
ATOM 1407 N N . SER A 1 178 ? 21.709 -20.396 -1.019 1.00 50.91 178 SER A N 1
ATOM 1408 C CA . SER A 1 178 ? 22.125 -19.976 -2.355 1.00 50.91 178 SER A CA 1
ATOM 1409 C C . SER A 1 178 ? 21.076 -19.023 -2.922 1.00 50.91 178 SER A C 1
ATOM 1411 O O . SER A 1 178 ? 19.883 -19.336 -2.888 1.00 50.91 178 SER A O 1
ATOM 1413 N N . VAL A 1 179 ? 21.506 -17.863 -3.419 1.00 53.75 179 VAL A N 1
ATOM 1414 C CA . VAL A 1 179 ? 20.601 -16.902 -4.054 1.00 53.75 179 VAL A CA 1
ATOM 1415 C C . VAL A 1 179 ? 19.997 -17.575 -5.299 1.00 53.75 179 VAL A C 1
ATOM 1417 O O . VAL A 1 179 ? 20.762 -18.074 -6.125 1.00 53.75 179 VAL A O 1
ATOM 1420 N N . PRO A 1 180 ? 18.659 -17.665 -5.428 1.00 57.09 180 PRO A N 1
ATOM 1421 C CA . PRO A 1 180 ? 18.035 -18.334 -6.567 1.00 57.09 180 PRO A CA 1
ATOM 1422 C C . PRO A 1 180 ? 18.348 -17.597 -7.880 1.00 57.09 180 PRO A C 1
ATOM 1424 O O . PRO A 1 180 ? 18.592 -16.385 -7.856 1.00 57.09 180 PRO A O 1
ATOM 1427 N N . PRO A 1 181 ? 18.356 -18.301 -9.027 1.00 60.84 181 PRO A N 1
ATOM 1428 C CA . PRO A 1 181 ? 18.542 -17.656 -10.319 1.00 60.84 181 PRO A CA 1
ATOM 1429 C C . PRO A 1 181 ? 17.401 -16.659 -10.592 1.00 60.84 181 PRO A C 1
ATOM 1431 O O . PRO A 1 181 ? 16.261 -16.915 -10.201 1.00 60.84 181 PRO A O 1
ATOM 1434 N N . PRO A 1 182 ? 17.691 -15.525 -11.250 1.00 66.56 182 PRO A N 1
ATOM 1435 C CA . PRO A 1 182 ? 16.691 -14.504 -11.519 1.00 66.56 182 PRO A CA 1
ATOM 1436 C C . PRO A 1 182 ? 15.690 -14.965 -12.593 1.00 66.56 182 PRO A C 1
ATOM 1438 O O . PRO A 1 182 ? 16.070 -15.711 -13.501 1.00 66.56 182 PRO A O 1
ATOM 1441 N N . PRO A 1 183 ? 14.433 -14.485 -12.556 1.00 64.75 183 PRO A N 1
ATOM 1442 C CA . PRO A 1 183 ? 13.468 -14.712 -13.630 1.00 64.75 183 PRO A CA 1
ATOM 1443 C C . PRO A 1 183 ? 13.974 -14.265 -15.012 1.00 64.75 183 PRO A C 1
ATOM 1445 O O . PRO A 1 183 ? 14.614 -13.218 -15.149 1.00 64.75 183 PRO A O 1
ATOM 1448 N N . VAL A 1 184 ? 13.629 -15.024 -16.059 1.00 66.00 184 VAL A N 1
ATOM 1449 C CA . VAL A 1 184 ? 13.993 -14.711 -17.455 1.00 66.00 184 VAL A CA 1
ATOM 1450 C C . VAL A 1 184 ? 13.331 -13.412 -17.900 1.00 66.00 184 VAL A C 1
ATOM 1452 O O . VAL A 1 184 ? 12.127 -13.236 -17.707 1.00 66.00 184 VAL A O 1
ATOM 1455 N N . GLY A 1 185 ? 14.108 -12.516 -18.520 1.00 67.00 185 GLY A N 1
ATOM 1456 C CA . GLY A 1 185 ? 13.641 -11.214 -18.986 1.00 67.00 185 GLY A CA 1
ATOM 1457 C C . GLY A 1 185 ? 14.133 -10.771 -20.349 1.00 67.00 185 GLY A C 1
ATOM 1458 O O . GLY A 1 185 ? 14.970 -11.441 -20.935 1.00 67.00 185 GLY A O 1
ATOM 1459 N N . VAL A 1 186 ? 13.628 -9.632 -20.837 1.00 69.44 186 VAL A N 1
ATOM 1460 C CA . VAL A 1 186 ? 14.023 -9.047 -22.127 1.00 69.44 186 VAL A CA 1
ATOM 1461 C C . VAL A 1 186 ? 15.385 -8.379 -21.986 1.00 69.44 186 VAL A C 1
ATOM 1463 O O . VAL A 1 186 ? 15.654 -7.690 -20.995 1.00 69.44 186 VAL A O 1
ATOM 1466 N N . ARG A 1 187 ? 16.253 -8.567 -22.981 1.00 75.50 187 ARG A N 1
ATOM 1467 C CA . ARG A 1 187 ? 17.486 -7.792 -23.072 1.00 75.50 187 ARG A CA 1
ATOM 1468 C C . ARG A 1 187 ? 17.179 -6.384 -23.581 1.00 75.50 187 ARG A C 1
ATOM 1470 O O . ARG A 1 187 ? 16.603 -6.229 -24.650 1.00 75.50 187 ARG A O 1
ATOM 1477 N N . LEU A 1 188 ? 17.551 -5.373 -22.805 1.00 76.06 188 LEU A N 1
ATOM 1478 C CA . LEU A 1 188 ? 17.367 -3.961 -23.130 1.00 76.06 188 LEU A CA 1
ATOM 1479 C C . LEU A 1 188 ? 18.717 -3.259 -23.253 1.00 76.06 188 LEU A C 1
ATOM 1481 O O . LEU A 1 188 ? 19.609 -3.483 -22.433 1.00 76.06 188 LEU A O 1
ATOM 1485 N N . ASP A 1 189 ? 18.829 -2.388 -24.256 1.00 83.69 189 ASP A N 1
ATOM 1486 C CA . ASP A 1 189 ? 19.917 -1.417 -24.357 1.00 83.69 189 ASP A CA 1
ATOM 1487 C C . ASP A 1 189 ? 19.837 -0.418 -23.181 1.00 83.69 189 ASP A C 1
ATOM 1489 O O . ASP A 1 189 ? 18.740 0.067 -22.885 1.00 83.69 189 ASP A O 1
ATOM 1493 N N . PRO A 1 190 ? 20.952 -0.077 -22.508 1.00 83.25 190 PRO A N 1
ATOM 1494 C CA . PRO A 1 190 ? 20.938 0.831 -21.361 1.00 83.25 190 PRO A CA 1
ATOM 1495 C C . PRO A 1 190 ? 20.386 2.227 -21.659 1.00 83.25 190 PRO A C 1
ATOM 1497 O O . PRO A 1 190 ? 19.671 2.796 -20.833 1.00 83.25 190 PRO A O 1
ATOM 1500 N N . THR A 1 191 ? 20.689 2.787 -22.833 1.00 83.25 191 THR A N 1
ATOM 1501 C CA . THR A 1 191 ? 20.236 4.133 -23.211 1.00 83.25 191 THR A CA 1
ATOM 1502 C C . THR A 1 191 ? 18.737 4.136 -23.475 1.00 83.25 191 THR A C 1
ATOM 1504 O O . THR A 1 191 ? 18.033 5.064 -23.070 1.00 83.25 191 THR A O 1
ATOM 1507 N N . GLU A 1 192 ? 18.234 3.084 -24.115 1.00 77.62 192 GLU A N 1
ATOM 1508 C CA . GLU A 1 192 ? 16.800 2.912 -24.324 1.00 77.62 192 GLU A CA 1
ATOM 1509 C C . GLU A 1 192 ? 16.067 2.643 -23.006 1.00 77.62 192 GLU A C 1
ATOM 1511 O O . GLU A 1 192 ? 15.059 3.286 -22.712 1.00 77.62 192 GLU A O 1
ATOM 1516 N N . ALA A 1 193 ? 16.622 1.786 -22.146 1.00 79.44 193 ALA A N 1
ATOM 1517 C CA . ALA A 1 193 ? 16.092 1.542 -20.811 1.00 79.44 193 ALA A CA 1
ATOM 1518 C C . ALA A 1 193 ? 16.011 2.841 -19.992 1.00 79.44 193 ALA A C 1
ATOM 1520 O O . ALA A 1 193 ? 14.996 3.090 -19.344 1.00 79.44 193 ALA A O 1
ATOM 1521 N N . LEU A 1 194 ? 17.020 3.717 -20.073 1.00 82.12 194 LEU A N 1
ATOM 1522 C CA . LEU A 1 194 ? 17.022 5.006 -19.377 1.00 82.12 194 LEU A CA 1
ATOM 1523 C C . LEU A 1 194 ? 15.845 5.891 -19.809 1.00 82.12 194 LEU A C 1
ATOM 1525 O O . LEU A 1 194 ? 15.190 6.477 -18.950 1.00 82.12 194 LEU A O 1
ATOM 1529 N N . ARG A 1 195 ? 15.536 5.957 -21.111 1.00 77.19 195 ARG A N 1
ATOM 1530 C CA . ARG A 1 195 ? 14.392 6.730 -21.640 1.00 77.19 195 ARG A CA 1
ATOM 1531 C C . ARG A 1 195 ? 13.045 6.226 -21.127 1.00 77.19 195 ARG A C 1
ATOM 1533 O O . ARG A 1 195 ? 12.084 6.991 -21.080 1.00 77.19 195 ARG A O 1
ATOM 1540 N N . LEU A 1 196 ? 12.984 4.952 -20.752 1.00 73.75 196 LEU A N 1
ATOM 1541 C CA . LEU A 1 196 ? 11.777 4.270 -20.294 1.00 73.75 196 LEU A CA 1
ATOM 1542 C C . LEU A 1 196 ? 11.637 4.268 -18.765 1.00 73.75 196 LEU A C 1
ATOM 1544 O O . LEU A 1 196 ? 10.557 4.009 -18.239 1.00 73.75 196 LEU A O 1
ATOM 1548 N N . VAL A 1 197 ? 12.691 4.582 -18.017 1.00 74.50 197 VAL A N 1
ATOM 1549 C CA . VAL A 1 197 ? 12.605 4.808 -16.567 1.00 74.50 197 VAL A CA 1
ATOM 1550 C C . VAL A 1 197 ? 11.920 6.163 -16.293 1.00 74.50 197 VAL A C 1
ATOM 1552 O O . VAL A 1 197 ? 11.947 7.056 -17.132 1.00 74.50 197 VAL A O 1
ATOM 1555 N N . SER A 1 198 ? 11.269 6.335 -15.138 1.00 71.06 198 SER A N 1
ATOM 1556 C CA . SER A 1 198 ? 10.528 7.565 -14.793 1.00 71.06 198 SER A CA 1
ATOM 1557 C C . SER A 1 198 ? 11.416 8.821 -14.794 1.00 71.06 198 SER A C 1
ATOM 1559 O O . SER A 1 198 ? 12.597 8.758 -14.434 1.00 71.06 198 SER A O 1
ATOM 1561 N N . SER A 1 199 ? 10.876 9.994 -15.150 1.00 69.31 199 SER A N 1
ATOM 1562 C CA . SER A 1 199 ? 11.698 11.211 -15.273 1.00 69.31 199 SER A CA 1
ATOM 1563 C C . SER A 1 199 ? 12.361 11.648 -13.956 1.00 69.31 199 SER A C 1
ATOM 1565 O O . SER A 1 199 ? 13.473 12.177 -14.017 1.00 69.31 199 SER A O 1
ATOM 1567 N N . PRO A 1 200 ? 11.768 11.459 -12.754 1.00 65.12 200 PRO A N 1
ATOM 1568 C CA . PRO A 1 200 ? 12.470 11.670 -11.491 1.00 65.12 200 PRO A CA 1
ATOM 1569 C C . PRO A 1 200 ? 13.756 10.853 -11.384 1.00 65.12 200 PRO A C 1
ATOM 1571 O O . PRO A 1 200 ? 14.781 11.384 -10.961 1.00 65.12 200 PRO A O 1
ATOM 1574 N N . LEU A 1 201 ? 13.724 9.589 -11.808 1.00 71.62 201 LEU A N 1
ATOM 1575 C CA . LEU A 1 201 ? 14.895 8.723 -11.797 1.00 71.62 201 LEU A CA 1
ATOM 1576 C C . LEU A 1 201 ? 15.874 9.088 -12.913 1.00 71.62 201 LEU A C 1
ATOM 1578 O O . LEU A 1 201 ? 17.061 9.186 -12.628 1.00 71.62 201 LEU A O 1
ATOM 1582 N N . GLN A 1 202 ? 15.410 9.415 -14.126 1.00 77.56 202 GLN A N 1
ATOM 1583 C CA . GLN A 1 202 ? 16.284 9.936 -15.190 1.00 77.56 202 GLN A CA 1
ATOM 1584 C C . GLN A 1 202 ? 17.053 11.185 -14.736 1.00 77.56 202 GLN A C 1
ATOM 1586 O O . GLN A 1 202 ? 18.257 11.300 -14.973 1.00 77.56 202 GLN A O 1
ATOM 1591 N N . ARG A 1 203 ? 16.377 12.110 -14.037 1.00 72.81 203 ARG A N 1
ATOM 1592 C CA . ARG A 1 203 ? 17.002 13.309 -13.457 1.00 72.81 203 ARG A CA 1
ATOM 1593 C C . ARG A 1 203 ? 18.022 12.962 -12.381 1.00 72.81 203 ARG A C 1
ATOM 1595 O O . ARG A 1 203 ? 19.059 13.610 -12.324 1.00 72.81 203 ARG A O 1
ATOM 1602 N N . CYS A 1 204 ? 17.759 11.956 -11.553 1.00 69.50 204 CYS A N 1
ATOM 1603 C CA . CYS A 1 204 ? 18.718 11.511 -10.542 1.00 69.50 204 CYS A CA 1
ATOM 1604 C C . CYS A 1 204 ? 19.925 10.783 -11.138 1.00 69.50 204 CYS A C 1
ATOM 1606 O O . CYS A 1 204 ? 21.039 10.990 -10.666 1.00 69.50 204 CYS A O 1
ATOM 1608 N N . ILE A 1 205 ? 19.725 10.002 -12.198 1.00 73.62 205 ILE A N 1
ATOM 1609 C CA . ILE A 1 205 ? 20.800 9.335 -12.936 1.00 73.62 205 ILE A CA 1
ATOM 1610 C C . ILE A 1 205 ? 21.677 10.380 -13.641 1.00 73.62 205 ILE A C 1
ATOM 1612 O O . ILE A 1 205 ? 22.897 10.339 -13.526 1.00 73.62 205 ILE A O 1
ATOM 1616 N N . SER A 1 206 ? 21.061 11.369 -14.296 1.00 71.50 206 SER A N 1
ATOM 1617 C CA . SER A 1 206 ? 21.772 12.400 -15.072 1.00 71.50 206 SER A CA 1
ATOM 1618 C C . SER A 1 206 ? 22.393 13.507 -14.208 1.00 71.50 206 SER A C 1
ATOM 1620 O O . SER A 1 206 ? 23.430 14.062 -14.557 1.00 71.50 206 SER A O 1
ATOM 1622 N N . GLY A 1 207 ? 21.739 13.877 -13.103 1.00 64.06 207 GLY A N 1
ATOM 1623 C CA . GLY A 1 207 ? 22.132 14.986 -12.223 1.00 64.06 207 GLY A CA 1
ATOM 1624 C C . GLY A 1 207 ? 22.963 14.575 -11.005 1.00 64.06 207 GLY A C 1
ATOM 1625 O O . GLY A 1 207 ? 23.416 15.445 -10.262 1.00 64.06 207 GLY A O 1
ATOM 1626 N N . GLY A 1 208 ? 23.164 13.270 -10.800 1.00 59.94 208 GLY A N 1
ATOM 1627 C CA . GLY A 1 208 ? 23.834 12.706 -9.634 1.00 59.94 208 GLY A CA 1
ATOM 1628 C C . GLY A 1 208 ? 22.911 12.535 -8.421 1.00 59.94 208 GLY A C 1
ATOM 1629 O O . GLY A 1 208 ? 21.978 13.306 -8.180 1.00 59.94 208 GLY A O 1
ATOM 1630 N N . TRP A 1 209 ? 23.189 11.502 -7.622 1.00 59.12 209 TRP A N 1
ATOM 1631 C CA . TRP A 1 209 ? 22.487 11.256 -6.364 1.00 59.12 209 TRP A CA 1
ATOM 1632 C C . TRP A 1 209 ? 22.954 12.226 -5.275 1.00 59.12 209 TRP A C 1
ATOM 1634 O O . TRP A 1 209 ? 24.154 12.400 -5.060 1.00 59.12 209 TRP A O 1
ATOM 1644 N N . THR A 1 210 ? 22.005 12.819 -4.544 1.00 56.78 210 THR A N 1
ATOM 1645 C CA . THR A 1 210 ? 22.296 13.625 -3.352 1.00 56.78 210 THR A CA 1
ATOM 1646 C C . THR A 1 210 ? 21.606 13.017 -2.123 1.00 56.78 210 THR A C 1
ATOM 1648 O O . THR A 1 210 ? 20.423 12.683 -2.208 1.00 56.78 210 THR A O 1
ATOM 1651 N N . PRO A 1 211 ? 22.277 12.919 -0.955 1.00 50.06 211 PRO A N 1
ATOM 1652 C CA . PRO A 1 211 ? 21.708 12.310 0.259 1.00 50.06 211 PRO A CA 1
ATOM 1653 C C . PRO A 1 211 ? 20.449 12.994 0.824 1.00 50.06 211 PRO A C 1
ATOM 1655 O O . PRO A 1 211 ? 19.832 12.478 1.747 1.00 50.06 211 PRO A O 1
ATOM 1658 N N . HIS A 1 212 ? 20.097 14.176 0.311 1.00 51.91 212 HIS A N 1
ATOM 1659 C CA . HIS A 1 212 ? 18.935 14.971 0.728 1.00 51.91 212 HIS A CA 1
ATOM 1660 C C . HIS A 1 212 ? 17.914 15.143 -0.417 1.00 51.91 212 HIS A C 1
ATOM 1662 O O . HIS A 1 212 ? 17.020 15.981 -0.320 1.00 51.91 212 HIS A O 1
ATOM 1668 N N . GLY A 1 213 ? 18.077 14.405 -1.522 1.00 53.41 213 GLY A N 1
ATOM 1669 C CA . GLY A 1 213 ? 17.182 14.435 -2.679 1.00 53.41 213 GLY A CA 1
ATOM 1670 C C . GLY A 1 213 ? 15.926 13.572 -2.502 1.00 53.41 213 GLY A C 1
ATOM 1671 O O . GLY A 1 213 ? 15.666 13.026 -1.434 1.00 53.41 213 GLY A O 1
ATOM 1672 N N . ALA A 1 214 ? 15.150 13.415 -3.580 1.00 50.41 214 ALA A N 1
ATOM 1673 C CA . ALA A 1 214 ? 13.871 12.687 -3.586 1.00 50.41 214 ALA A CA 1
ATOM 1674 C C . ALA A 1 214 ? 13.968 11.183 -3.230 1.00 50.41 214 ALA A C 1
ATOM 1676 O O . ALA A 1 214 ? 12.942 10.540 -3.012 1.00 50.41 214 ALA A O 1
ATOM 1677 N N . PHE A 1 215 ? 15.180 10.618 -3.169 1.00 53.62 215 PHE A N 1
ATOM 1678 C CA . PHE A 1 215 ? 15.435 9.196 -2.933 1.00 53.62 215 PHE A CA 1
ATOM 1679 C C . PHE A 1 215 ? 16.385 9.023 -1.739 1.00 53.62 215 PHE A C 1
ATOM 1681 O O . PHE A 1 215 ? 17.516 9.508 -1.767 1.00 53.62 215 PHE A O 1
ATOM 1688 N N . GLY A 1 216 ? 15.898 8.366 -0.678 1.00 56.31 216 GLY A N 1
ATOM 1689 C CA . GLY A 1 216 ? 16.457 8.437 0.678 1.00 56.31 216 GLY A CA 1
ATOM 1690 C C . GLY A 1 216 ? 17.893 7.928 0.854 1.00 56.31 216 GLY A C 1
ATOM 1691 O O . GLY A 1 216 ? 18.676 8.571 1.547 1.00 56.31 216 GLY A O 1
ATOM 1692 N N . SER A 1 217 ? 18.265 6.805 0.231 1.00 68.12 217 SER A N 1
ATOM 1693 C CA . SER A 1 217 ? 19.625 6.237 0.271 1.00 68.12 217 SER A CA 1
ATOM 1694 C C . SER A 1 217 ? 20.086 5.773 -1.117 1.00 68.12 217 SER A C 1
ATOM 1696 O O . SER A 1 217 ? 19.268 5.589 -2.019 1.00 68.12 217 SER A O 1
ATOM 1698 N N . ALA A 1 218 ? 21.395 5.543 -1.291 1.00 70.69 218 ALA A N 1
ATOM 1699 C CA . ALA A 1 218 ? 21.939 4.973 -2.528 1.00 70.69 218 ALA A CA 1
ATOM 1700 C C . ALA A 1 218 ? 21.368 3.571 -2.815 1.00 70.69 218 ALA A C 1
ATOM 1702 O O . ALA A 1 218 ? 20.970 3.291 -3.937 1.00 70.69 218 ALA A O 1
ATOM 1703 N N . SER A 1 219 ? 21.225 2.724 -1.790 1.00 69.25 219 SER A N 1
ATOM 1704 C CA . SER A 1 219 ? 20.622 1.393 -1.933 1.00 69.25 219 SER A CA 1
ATOM 1705 C C . SER A 1 219 ? 19.120 1.435 -2.230 1.00 69.25 219 SER A C 1
ATOM 1707 O O . SER A 1 219 ? 18.609 0.562 -2.927 1.00 69.25 219 SER A O 1
ATOM 1709 N N . GLU A 1 220 ? 18.398 2.445 -1.733 1.00 70.00 220 GLU A N 1
ATOM 1710 C CA . GLU A 1 220 ? 16.992 2.655 -2.087 1.00 70.00 220 GLU A CA 1
ATOM 1711 C C . GLU A 1 220 ? 16.849 3.129 -3.534 1.00 70.00 220 GLU A C 1
ATOM 1713 O O . GLU A 1 220 ? 15.937 2.698 -4.238 1.00 70.00 220 GLU A O 1
ATOM 1718 N N . MET A 1 221 ? 17.752 3.995 -3.992 1.00 75.19 221 MET A N 1
ATOM 1719 C CA . MET A 1 221 ? 17.799 4.410 -5.388 1.00 75.19 221 MET A CA 1
ATOM 1720 C C . MET A 1 221 ? 18.081 3.213 -6.305 1.00 75.19 221 MET A C 1
ATOM 1722 O O . MET A 1 221 ? 17.329 3.009 -7.258 1.00 75.19 221 MET A O 1
ATOM 1726 N N . ASP A 1 222 ? 19.077 2.386 -5.974 1.00 79.81 222 ASP A N 1
ATOM 1727 C CA . ASP A 1 222 ? 19.392 1.158 -6.710 1.00 79.81 222 ASP A CA 1
ATOM 1728 C C . ASP A 1 222 ? 18.167 0.236 -6.770 1.00 79.81 222 ASP A C 1
ATOM 1730 O O . ASP A 1 222 ? 17.740 -0.165 -7.851 1.00 79.81 222 ASP A O 1
ATOM 1734 N N . PHE A 1 223 ? 17.523 -0.020 -5.627 1.00 79.44 223 PHE A N 1
ATOM 1735 C CA . PHE A 1 223 ? 16.315 -0.842 -5.566 1.00 79.44 223 PHE A CA 1
ATOM 1736 C C . PHE A 1 223 ? 15.166 -0.274 -6.416 1.00 79.44 223 PHE A C 1
ATOM 1738 O O . PHE A 1 223 ? 14.483 -1.024 -7.114 1.00 79.44 223 PHE A O 1
ATOM 1745 N N . ARG A 1 224 ? 14.947 1.048 -6.402 1.00 76.69 224 ARG A N 1
ATOM 1746 C CA . ARG A 1 224 ? 13.909 1.698 -7.221 1.00 76.69 224 ARG A CA 1
ATOM 1747 C C . ARG A 1 224 ? 14.195 1.573 -8.709 1.00 76.69 224 ARG A C 1
ATOM 1749 O O . ARG A 1 224 ? 13.275 1.281 -9.465 1.00 76.69 224 ARG A O 1
ATOM 1756 N N . ILE A 1 225 ? 15.443 1.762 -9.121 1.00 81.88 225 ILE A N 1
ATOM 1757 C CA . ILE A 1 225 ? 15.841 1.635 -10.525 1.00 81.88 225 ILE A CA 1
ATOM 1758 C C . ILE A 1 225 ? 15.688 0.190 -10.980 1.00 81.88 225 ILE A C 1
ATOM 1760 O O . ILE A 1 225 ? 15.040 -0.053 -11.991 1.00 81.88 225 ILE A O 1
ATOM 1764 N N . VAL A 1 226 ? 16.162 -0.777 -10.191 1.00 84.88 226 VAL A N 1
ATOM 1765 C CA . VAL A 1 226 ? 15.953 -2.205 -10.463 1.00 84.88 226 VAL A CA 1
ATOM 1766 C C . VAL A 1 226 ? 14.463 -2.526 -10.602 1.00 84.88 226 VAL A C 1
ATOM 1768 O O . VAL A 1 226 ? 14.066 -3.186 -11.559 1.00 84.88 226 VAL A O 1
ATOM 1771 N N . ARG A 1 227 ? 13.614 -2.016 -9.702 1.00 82.00 227 ARG A N 1
ATOM 1772 C CA . ARG A 1 227 ? 12.159 -2.217 -9.762 1.00 82.00 227 ARG A CA 1
ATOM 1773 C C . ARG A 1 227 ? 11.564 -1.683 -11.063 1.00 82.00 227 ARG A C 1
ATOM 1775 O O . ARG A 1 227 ? 10.736 -2.348 -11.677 1.00 82.00 227 ARG A O 1
ATOM 1782 N N . GLU A 1 228 ? 11.956 -0.484 -11.464 1.00 80.12 228 GLU A N 1
ATOM 1783 C CA . GLU A 1 228 ? 11.481 0.183 -12.678 1.00 80.12 228 GLU A CA 1
ATOM 1784 C C . GLU A 1 228 ? 11.942 -0.554 -13.939 1.00 80.12 228 GLU A C 1
ATOM 1786 O O . GLU A 1 228 ? 11.133 -0.805 -14.830 1.00 80.12 228 GLU A O 1
ATOM 1791 N N . LEU A 1 229 ? 13.200 -1.003 -13.961 1.00 83.94 229 LEU A N 1
ATOM 1792 C CA . LEU A 1 229 ? 13.749 -1.845 -15.021 1.00 83.94 229 LEU A CA 1
ATOM 1793 C C . LEU A 1 229 ? 12.995 -3.183 -15.127 1.00 83.94 229 LEU A C 1
ATOM 1795 O O . LEU A 1 229 ? 12.639 -3.605 -16.224 1.00 83.94 229 LEU A O 1
ATOM 1799 N N . ILE A 1 230 ? 12.668 -3.835 -14.006 1.00 80.00 230 ILE A N 1
ATOM 1800 C CA . ILE A 1 230 ? 11.864 -5.070 -14.019 1.00 80.00 230 ILE A CA 1
ATOM 1801 C C . ILE A 1 230 ? 10.455 -4.808 -14.563 1.00 80.00 230 ILE A C 1
ATOM 1803 O O . ILE A 1 230 ? 9.968 -5.600 -15.369 1.00 80.00 230 ILE A O 1
ATOM 1807 N N . HIS A 1 231 ? 9.813 -3.696 -14.184 1.00 75.81 231 HIS A N 1
ATOM 1808 C CA . HIS A 1 231 ? 8.483 -3.353 -14.698 1.00 75.81 231 HIS A CA 1
ATOM 1809 C C . HIS A 1 231 ? 8.479 -3.181 -16.214 1.00 75.81 231 HIS A C 1
ATOM 1811 O O . HIS A 1 231 ? 7.566 -3.685 -16.857 1.00 75.81 231 HIS A O 1
ATOM 1817 N N . ILE A 1 232 ? 9.506 -2.553 -16.795 1.00 75.12 232 ILE A N 1
ATOM 1818 C CA . ILE A 1 232 ? 9.639 -2.435 -18.258 1.00 75.12 232 ILE A CA 1
ATOM 1819 C C . ILE A 1 232 ? 10.111 -3.733 -18.931 1.00 75.12 232 ILE A C 1
ATOM 1821 O O . ILE A 1 232 ? 10.294 -3.772 -20.142 1.00 75.12 232 ILE A O 1
ATOM 1825 N N . GLY A 1 233 ? 10.298 -4.806 -18.162 1.00 74.94 233 GLY A N 1
ATOM 1826 C CA . GLY A 1 233 ? 10.638 -6.119 -18.682 1.00 74.94 233 GLY A CA 1
ATOM 1827 C C . GLY A 1 233 ? 12.135 -6.380 -18.826 1.00 74.94 233 GLY A C 1
ATOM 1828 O O . GLY A 1 233 ? 12.481 -7.333 -19.521 1.00 74.94 233 GLY A O 1
ATOM 1829 N N . ALA A 1 234 ? 13.021 -5.662 -18.133 1.00 80.75 234 ALA A N 1
ATOM 1830 C CA . ALA A 1 234 ? 14.462 -5.921 -18.160 1.00 80.75 234 ALA A CA 1
ATOM 1831 C C . ALA A 1 234 ? 14.850 -7.284 -17.548 1.00 80.75 234 ALA A C 1
ATOM 1833 O O . ALA A 1 234 ? 14.353 -7.703 -16.492 1.00 80.75 234 ALA A O 1
ATOM 1834 N N . SER A 1 235 ? 15.766 -7.987 -18.211 1.00 80.88 235 SER A N 1
ATOM 1835 C CA . SER A 1 235 ? 16.493 -9.136 -17.660 1.00 80.88 235 SER A CA 1
ATOM 1836 C C . SER A 1 235 ? 17.473 -8.705 -16.564 1.00 80.88 235 SER A C 1
ATOM 1838 O O . SER A 1 235 ? 17.861 -7.538 -16.494 1.00 80.88 235 SER A O 1
ATOM 1840 N N . PHE A 1 236 ? 17.909 -9.649 -15.725 1.00 84.50 236 PHE A N 1
ATOM 1841 C CA . PHE A 1 236 ? 18.977 -9.383 -14.756 1.00 84.50 236 PHE A CA 1
ATOM 1842 C C . PHE A 1 236 ? 20.270 -8.915 -15.436 1.00 84.50 236 PHE A C 1
ATOM 1844 O O . PHE A 1 236 ? 20.900 -7.972 -14.973 1.00 84.50 236 PHE A O 1
ATOM 1851 N N . GLU A 1 237 ? 20.624 -9.510 -16.575 1.00 82.88 237 GLU A N 1
ATOM 1852 C CA . GLU A 1 237 ? 21.781 -9.090 -17.366 1.00 82.88 237 GLU A CA 1
ATOM 1853 C C . GLU A 1 237 ? 21.662 -7.631 -17.815 1.00 82.88 237 GLU A C 1
ATOM 1855 O O . GLU A 1 237 ? 22.594 -6.857 -17.635 1.00 82.88 237 GLU A O 1
ATOM 1860 N N . SER A 1 238 ? 20.497 -7.216 -18.317 1.00 84.25 238 SER A N 1
ATOM 1861 C CA . SER A 1 238 ? 20.261 -5.815 -18.689 1.00 84.25 238 SER A CA 1
ATOM 1862 C C . SER A 1 238 ? 20.318 -4.869 -17.506 1.00 84.25 238 SER A C 1
ATOM 1864 O O . SER A 1 238 ? 20.769 -3.741 -17.661 1.00 84.25 238 SER A O 1
ATOM 1866 N N . VAL A 1 239 ? 19.890 -5.316 -16.324 1.00 87.38 239 VAL A N 1
ATOM 1867 C CA . VAL A 1 239 ? 20.086 -4.549 -15.094 1.00 87.38 239 VAL A CA 1
ATOM 1868 C C . VAL A 1 239 ? 21.581 -4.393 -14.811 1.00 87.38 239 VAL A C 1
ATOM 1870 O O . VAL A 1 239 ? 22.018 -3.271 -14.602 1.00 87.38 239 VAL A O 1
ATOM 1873 N N . CYS A 1 240 ? 22.383 -5.458 -14.871 1.00 87.06 240 CYS A N 1
ATOM 1874 C CA . CYS A 1 240 ? 23.834 -5.350 -14.679 1.00 87.06 240 CYS A CA 1
ATOM 1875 C C . CYS A 1 240 ? 24.473 -4.368 -15.671 1.00 87.06 240 CYS A C 1
ATOM 1877 O O . CYS A 1 240 ? 25.106 -3.410 -15.240 1.00 87.06 240 CYS A O 1
ATOM 1879 N N . VAL A 1 241 ? 24.211 -4.531 -16.973 1.00 85.56 241 VAL A N 1
ATOM 1880 C CA . VAL A 1 241 ? 24.752 -3.642 -18.016 1.00 85.56 241 VAL A CA 1
ATOM 1881 C C . VAL A 1 241 ? 24.296 -2.191 -17.806 1.00 85.56 241 VAL A C 1
ATOM 1883 O O . VAL A 1 241 ? 25.074 -1.262 -18.004 1.00 85.56 241 VAL A O 1
ATOM 1886 N N . PHE A 1 242 ? 23.057 -1.969 -17.354 1.00 87.56 242 PHE A N 1
ATOM 1887 C CA . PHE A 1 242 ? 22.566 -0.630 -17.027 1.00 87.56 242 PHE A CA 1
ATOM 1888 C C . PHE A 1 242 ? 23.363 0.022 -15.892 1.00 87.56 242 PHE A C 1
ATOM 1890 O O . PHE A 1 242 ? 23.697 1.201 -15.971 1.00 87.56 242 PHE A O 1
ATOM 1897 N N . PHE A 1 243 ? 23.665 -0.730 -14.835 1.00 86.31 243 PHE A N 1
ATOM 1898 C CA . PHE A 1 243 ? 24.437 -0.230 -13.698 1.00 86.31 243 PHE A CA 1
ATOM 1899 C C . PHE A 1 243 ? 25.932 -0.065 -14.011 1.00 86.31 243 PHE A C 1
ATOM 1901 O O . PHE A 1 243 ? 26.567 0.801 -13.409 1.00 86.31 243 PHE A O 1
ATOM 1908 N N . ASP A 1 244 ? 26.469 -0.836 -14.961 1.00 84.06 244 ASP A N 1
ATOM 1909 C CA . ASP A 1 244 ? 27.830 -0.659 -15.477 1.00 84.06 244 ASP A CA 1
ATOM 1910 C C . ASP A 1 244 ? 27.957 0.641 -16.293 1.00 84.06 244 ASP A C 1
ATOM 1912 O O . ASP A 1 244 ? 28.914 1.395 -16.117 1.00 84.06 244 ASP A O 1
ATOM 1916 N N . GLU A 1 245 ? 26.971 0.937 -17.149 1.00 84.44 245 GLU A N 1
ATOM 1917 C CA . GLU A 1 245 ? 26.940 2.158 -17.971 1.00 84.44 245 GLU A CA 1
ATOM 1918 C C . GLU A 1 245 ? 26.626 3.413 -17.137 1.00 84.44 245 GLU A C 1
ATOM 1920 O O . GLU A 1 245 ? 27.176 4.492 -17.366 1.00 84.44 245 GLU A O 1
ATOM 1925 N N . PHE A 1 246 ? 25.759 3.278 -16.128 1.00 82.94 246 PHE A N 1
ATOM 1926 C CA . PHE A 1 246 ? 25.337 4.368 -15.251 1.00 82.94 246 PHE A CA 1
ATOM 1927 C C . PHE A 1 246 ? 25.719 4.081 -13.786 1.00 82.94 246 PHE A C 1
ATOM 1929 O O . PHE A 1 246 ? 24.861 3.705 -12.984 1.00 82.94 246 PHE A O 1
ATOM 1936 N N . PRO A 1 247 ? 26.978 4.314 -13.369 1.00 72.00 247 PRO A N 1
ATOM 1937 C CA . PRO A 1 247 ? 27.460 3.975 -12.028 1.00 72.00 247 PRO A CA 1
ATOM 1938 C C . PRO A 1 247 ? 27.054 5.017 -10.965 1.00 72.00 247 PRO A C 1
ATOM 1940 O O . PRO A 1 247 ? 27.870 5.538 -10.204 1.00 72.00 247 PRO A O 1
ATOM 1943 N N . PHE A 1 248 ? 25.770 5.361 -10.868 1.00 68.69 248 PHE A N 1
ATOM 1944 C CA . PHE A 1 248 ? 25.259 6.211 -9.786 1.00 68.69 248 PHE A CA 1
ATOM 1945 C C . PHE A 1 248 ? 25.299 5.444 -8.452 1.00 68.69 248 PHE A C 1
ATOM 1947 O O . PHE A 1 248 ? 25.080 4.239 -8.422 1.00 68.69 248 PHE A O 1
ATOM 1954 N N . GLY A 1 249 ? 25.595 6.105 -7.326 1.00 57.19 249 GLY A N 1
ATOM 1955 C CA . GLY A 1 249 ? 25.591 5.449 -6.003 1.00 57.19 249 GLY A CA 1
ATOM 1956 C C . GLY A 1 249 ? 26.706 4.411 -5.762 1.00 57.19 249 GLY A C 1
ATOM 1957 O O . GLY A 1 249 ? 26.634 3.662 -4.789 1.00 57.19 249 GLY A O 1
ATOM 1958 N N . ASP A 1 250 ? 27.746 4.389 -6.603 1.00 58.47 250 ASP A N 1
ATOM 1959 C CA . ASP A 1 250 ? 28.732 3.300 -6.716 1.00 58.47 250 ASP A CA 1
ATOM 1960 C C . ASP A 1 250 ? 29.447 2.908 -5.408 1.00 58.47 250 ASP A C 1
ATOM 1962 O O . ASP A 1 250 ? 29.707 1.732 -5.150 1.00 58.47 250 ASP A O 1
ATOM 1966 N N . ASN A 1 251 ? 29.661 3.872 -4.506 1.00 51.88 251 ASN A N 1
ATOM 1967 C CA . ASN A 1 251 ? 30.251 3.619 -3.188 1.00 51.88 251 ASN A CA 1
ATOM 1968 C C . ASN A 1 251 ? 29.464 2.586 -2.361 1.00 51.88 251 ASN A C 1
ATOM 1970 O O . ASN A 1 251 ? 30.062 1.889 -1.547 1.00 51.88 251 ASN A O 1
ATOM 1974 N N . ALA A 1 252 ? 28.143 2.467 -2.533 1.00 52.03 252 ALA A N 1
ATOM 1975 C CA . ALA A 1 252 ? 27.343 1.486 -1.798 1.00 52.03 252 ALA A CA 1
ATOM 1976 C C . ALA A 1 252 ? 27.520 0.064 -2.355 1.00 52.03 252 ALA A C 1
ATOM 1978 O O . ALA A 1 252 ? 27.651 -0.882 -1.577 1.00 52.03 252 ALA A O 1
ATOM 1979 N N . ARG A 1 253 ? 27.585 -0.088 -3.686 1.00 63.88 253 ARG A N 1
ATOM 1980 C CA . ARG A 1 253 ? 27.730 -1.394 -4.352 1.00 63.88 253 ARG A CA 1
ATOM 1981 C C . ARG A 1 253 ? 29.102 -2.014 -4.129 1.00 63.88 253 ARG A C 1
ATOM 1983 O O . ARG A 1 253 ? 29.180 -3.203 -3.835 1.00 63.88 253 ARG A O 1
ATOM 1990 N N . GLN A 1 254 ? 30.160 -1.201 -4.143 1.00 59.41 254 GLN A N 1
ATOM 1991 C CA . GLN A 1 254 ? 31.533 -1.658 -3.887 1.00 59.41 254 GLN A CA 1
ATOM 1992 C C . GLN A 1 254 ? 31.709 -2.321 -2.505 1.00 59.41 254 GLN A C 1
ATOM 1994 O O . GLN A 1 254 ? 32.581 -3.168 -2.335 1.00 59.41 254 GLN A O 1
ATOM 1999 N N . HIS A 1 255 ? 30.864 -1.981 -1.522 1.00 55.34 255 HIS A N 1
ATOM 2000 C CA . HIS A 1 255 ? 30.922 -2.529 -0.160 1.00 55.34 255 HIS A CA 1
ATOM 2001 C C . HIS A 1 255 ? 29.859 -3.610 0.124 1.00 55.34 255 HIS A C 1
ATOM 2003 O O . HIS A 1 255 ? 29.866 -4.197 1.206 1.00 55.34 255 HIS A O 1
ATOM 2009 N N . ALA A 1 256 ? 28.941 -3.886 -0.812 1.00 59.44 256 ALA A N 1
ATOM 2010 C CA . ALA A 1 256 ? 27.773 -4.750 -0.593 1.00 59.44 256 ALA A CA 1
ATOM 2011 C C . ALA A 1 256 ? 27.953 -6.217 -1.052 1.00 59.44 256 ALA A C 1
ATOM 2013 O O . ALA A 1 256 ? 27.044 -7.042 -0.868 1.00 59.44 256 ALA A O 1
ATOM 2014 N N . GLY A 1 257 ? 29.128 -6.549 -1.599 1.00 64.88 257 GLY A N 1
ATOM 2015 C CA . GLY A 1 257 ? 29.497 -7.881 -2.091 1.00 64.88 257 GLY A CA 1
ATOM 2016 C C . GLY A 1 257 ? 29.007 -8.179 -3.514 1.00 64.88 257 GLY A C 1
ATOM 2017 O O . GLY A 1 257 ? 28.102 -7.515 -4.017 1.00 64.88 257 GLY A O 1
ATOM 2018 N N . GLU A 1 258 ? 29.594 -9.204 -4.142 1.00 68.19 258 GLU A N 1
ATOM 2019 C CA . GLU A 1 258 ? 29.392 -9.554 -5.564 1.00 68.19 258 GLU A CA 1
ATOM 2020 C C . GLU A 1 258 ? 27.918 -9.849 -5.918 1.00 68.19 258 GLU A C 1
ATOM 2022 O O . GLU A 1 258 ? 27.445 -9.456 -6.979 1.00 68.19 258 GLU A O 1
ATOM 2027 N N . ASP A 1 259 ? 27.142 -10.422 -4.990 1.00 75.94 259 ASP A N 1
ATOM 2028 C CA . ASP A 1 259 ? 25.730 -10.773 -5.225 1.00 75.94 259 ASP A CA 1
ATOM 2029 C C . ASP A 1 259 ? 24.730 -9.631 -4.949 1.00 75.94 259 ASP A C 1
ATOM 2031 O O . ASP A 1 259 ? 23.519 -9.864 -4.897 1.00 75.94 259 ASP A O 1
ATOM 2035 N N . TYR A 1 260 ? 25.182 -8.398 -4.693 1.00 82.31 260 TYR A N 1
ATOM 2036 C CA . TYR A 1 260 ? 24.288 -7.308 -4.277 1.00 82.31 260 TYR A CA 1
ATOM 2037 C C . TYR A 1 260 ? 23.152 -7.040 -5.274 1.00 82.31 260 TYR A C 1
ATOM 2039 O O . TYR A 1 260 ? 21.980 -7.006 -4.877 1.00 82.31 260 TYR A O 1
ATOM 2047 N N . LEU A 1 261 ? 23.481 -6.871 -6.557 1.00 82.81 261 LEU A N 1
ATOM 2048 C CA . LEU A 1 261 ? 22.480 -6.607 -7.591 1.00 82.81 261 LEU A CA 1
ATOM 2049 C C . LEU A 1 261 ? 21.560 -7.812 -7.788 1.00 82.81 261 LEU A C 1
ATOM 2051 O O . LEU A 1 261 ? 20.360 -7.623 -7.958 1.00 82.81 261 LEU A O 1
ATOM 2055 N N . LEU A 1 262 ? 22.080 -9.038 -7.674 1.00 81.62 262 LEU A N 1
ATOM 2056 C CA . LEU A 1 262 ? 21.276 -10.255 -7.783 1.00 81.62 262 LEU A CA 1
ATOM 2057 C C . LEU A 1 262 ? 20.244 -10.356 -6.651 1.00 81.62 262 LEU A C 1
ATOM 2059 O O . LEU A 1 262 ? 19.066 -10.611 -6.898 1.00 81.62 262 LEU A O 1
ATOM 2063 N N . ARG A 1 263 ? 20.650 -10.086 -5.404 1.00 78.12 263 ARG A N 1
ATOM 2064 C CA . ARG A 1 263 ? 19.716 -10.031 -4.266 1.00 78.12 263 ARG A CA 1
ATOM 2065 C C . ARG A 1 263 ? 18.683 -8.922 -4.444 1.00 78.12 263 ARG A C 1
ATOM 2067 O O . ARG A 1 263 ? 17.507 -9.138 -4.171 1.00 78.12 263 ARG A O 1
ATOM 2074 N N . THR A 1 264 ? 19.111 -7.752 -4.913 1.00 81.38 264 THR A N 1
ATOM 2075 C CA . THR A 1 264 ? 18.229 -6.605 -5.181 1.00 81.38 264 THR A CA 1
ATOM 2076 C C . THR A 1 264 ? 17.198 -6.943 -6.261 1.00 81.38 264 THR A C 1
ATOM 2078 O O . THR A 1 264 ? 16.012 -6.694 -6.058 1.00 81.38 264 THR A O 1
ATOM 2081 N N . TYR A 1 265 ? 17.627 -7.579 -7.355 1.00 82.94 265 TYR A N 1
ATOM 2082 C CA . TYR A 1 265 ? 16.769 -8.040 -8.448 1.00 82.94 265 TYR A CA 1
ATOM 2083 C C . TYR A 1 265 ? 15.744 -9.062 -7.969 1.00 82.94 265 TYR A C 1
ATOM 2085 O O . TYR A 1 265 ? 14.548 -8.850 -8.131 1.00 82.94 265 TYR A O 1
ATOM 2093 N N . ASN A 1 266 ? 16.192 -10.120 -7.291 1.00 76.06 266 ASN A N 1
ATOM 2094 C CA . ASN A 1 266 ? 15.301 -11.163 -6.789 1.00 76.06 266 ASN A CA 1
ATOM 2095 C C . ASN A 1 266 ? 14.295 -10.625 -5.765 1.00 76.06 266 ASN A C 1
ATOM 2097 O O . ASN A 1 266 ? 13.120 -10.978 -5.809 1.00 76.06 266 ASN A O 1
ATOM 2101 N N . ASN A 1 267 ? 14.723 -9.733 -4.870 1.00 73.56 267 ASN A N 1
ATOM 2102 C CA . ASN A 1 267 ? 13.812 -9.093 -3.922 1.00 73.56 267 ASN A CA 1
ATOM 2103 C C . ASN A 1 267 ? 12.787 -8.204 -4.640 1.00 73.56 267 ASN A C 1
ATOM 2105 O O . ASN A 1 267 ? 11.612 -8.203 -4.278 1.00 73.56 267 ASN A O 1
ATOM 2109 N N . ALA A 1 268 ? 13.201 -7.469 -5.674 1.00 75.75 268 ALA A N 1
ATOM 2110 C CA . ALA A 1 268 ? 12.281 -6.678 -6.479 1.00 75.75 268 ALA A CA 1
ATOM 2111 C C . ALA A 1 268 ? 11.293 -7.568 -7.256 1.00 75.75 268 ALA A C 1
ATOM 2113 O O . ALA A 1 268 ? 10.101 -7.277 -7.241 1.00 75.75 268 ALA A O 1
ATOM 2114 N N . CYS A 1 269 ? 11.737 -8.682 -7.848 1.00 73.25 269 CYS A N 1
ATOM 2115 C CA . CYS A 1 269 ? 10.864 -9.666 -8.499 1.00 73.25 269 CYS A CA 1
ATOM 2116 C C . CYS A 1 269 ? 9.812 -10.233 -7.539 1.00 73.25 269 CYS A C 1
ATOM 2118 O O . CYS A 1 269 ? 8.630 -10.224 -7.882 1.00 73.25 269 CYS A O 1
ATOM 2120 N N . LYS A 1 270 ? 10.208 -10.625 -6.320 1.00 68.38 270 LYS A N 1
ATOM 2121 C CA . LYS A 1 270 ? 9.283 -11.073 -5.263 1.00 68.38 270 LYS A CA 1
ATOM 2122 C C . LYS A 1 270 ? 8.224 -10.029 -4.938 1.00 68.38 270 LYS A C 1
ATOM 2124 O O . LYS A 1 270 ? 7.048 -10.348 -4.814 1.00 68.38 270 LYS A O 1
ATOM 2129 N N . ILE A 1 271 ? 8.643 -8.769 -4.804 1.00 61.59 271 ILE A N 1
ATOM 2130 C CA . ILE A 1 271 ? 7.751 -7.653 -4.465 1.00 61.59 271 ILE A CA 1
ATOM 2131 C C . ILE A 1 271 ? 6.752 -7.373 -5.588 1.00 61.59 271 ILE A C 1
ATOM 2133 O O . ILE A 1 271 ? 5.586 -7.119 -5.306 1.00 61.59 271 ILE A O 1
ATOM 2137 N N . ILE A 1 272 ? 7.199 -7.434 -6.842 1.00 62.75 272 ILE A N 1
ATOM 2138 C CA . ILE A 1 272 ? 6.354 -7.215 -8.024 1.00 62.75 272 ILE A CA 1
ATOM 2139 C C . ILE A 1 272 ? 5.450 -8.436 -8.293 1.00 62.75 272 ILE A C 1
ATOM 2141 O O . ILE A 1 272 ? 4.422 -8.312 -8.957 1.00 62.75 272 ILE A O 1
ATOM 2145 N N . GLY A 1 273 ? 5.796 -9.606 -7.746 1.00 63.12 273 GLY A N 1
ATOM 2146 C CA . GLY A 1 273 ? 5.085 -10.862 -7.975 1.00 63.12 273 GLY A CA 1
ATOM 2147 C C . GLY A 1 273 ? 5.477 -11.544 -9.288 1.00 63.12 273 GLY A C 1
ATOM 2148 O O . GLY A 1 273 ? 4.635 -12.161 -9.922 1.00 63.12 273 GLY A O 1
ATOM 2149 N N . VAL A 1 274 ? 6.740 -11.430 -9.714 1.00 63.41 274 VAL A N 1
ATOM 2150 C CA . VAL A 1 274 ? 7.282 -12.040 -10.953 1.00 63.41 274 VAL A CA 1
ATOM 2151 C C . VAL A 1 274 ? 7.798 -13.470 -10.699 1.00 63.41 274 VAL A C 1
ATOM 2153 O O . VAL A 1 274 ? 8.711 -13.945 -11.367 1.00 63.41 274 VAL A O 1
ATOM 2156 N N . GLU A 1 275 ? 7.248 -14.167 -9.706 1.00 62.34 275 GLU A N 1
ATOM 2157 C CA . GLU A 1 275 ? 7.623 -15.553 -9.415 1.00 62.34 275 GLU A CA 1
ATOM 2158 C C . GLU A 1 275 ? 7.085 -16.472 -10.522 1.00 62.34 275 GLU A C 1
ATOM 2160 O O . GLU A 1 275 ? 5.887 -16.501 -10.803 1.00 62.34 275 GLU A O 1
ATOM 2165 N N . LEU A 1 276 ? 7.993 -17.189 -11.190 1.00 54.59 276 LEU A N 1
ATOM 2166 C CA . LEU A 1 276 ? 7.688 -18.007 -12.370 1.00 54.59 276 LEU A CA 1
ATOM 2167 C C . LEU A 1 276 ? 7.055 -19.359 -12.034 1.00 54.59 276 LEU A C 1
ATOM 2169 O O . LEU A 1 276 ? 6.604 -20.039 -12.948 1.00 54.59 276 LEU A O 1
ATOM 2173 N N . GLU A 1 277 ? 7.053 -19.762 -10.761 1.00 56.47 277 GLU A N 1
ATOM 2174 C CA . GLU A 1 277 ? 6.726 -21.138 -10.360 1.00 56.47 277 GLU A CA 1
ATOM 2175 C C . GLU A 1 277 ? 5.312 -21.565 -10.795 1.00 56.47 277 GLU A C 1
ATOM 2177 O O . GLU A 1 277 ? 5.133 -22.717 -11.184 1.00 56.47 277 GLU A O 1
ATOM 2182 N N . ASP A 1 278 ? 4.362 -20.621 -10.853 1.00 54.00 278 ASP A N 1
ATOM 2183 C CA . ASP A 1 278 ? 2.974 -20.844 -11.294 1.00 54.00 278 ASP A CA 1
ATOM 2184 C C . ASP A 1 278 ? 2.581 -20.016 -12.537 1.00 54.00 278 ASP A C 1
ATOM 2186 O O . ASP A 1 278 ? 1.404 -19.938 -12.903 1.00 54.00 278 ASP A O 1
ATOM 2190 N N . ALA A 1 279 ? 3.539 -19.339 -13.179 1.00 59.03 279 ALA A N 1
ATOM 2191 C CA . ALA A 1 279 ? 3.250 -18.456 -14.304 1.00 59.03 279 ALA A CA 1
ATOM 2192 C C . ALA A 1 279 ? 3.087 -19.254 -15.605 1.00 59.03 279 ALA A C 1
ATOM 2194 O O . ALA A 1 279 ? 3.989 -19.976 -16.028 1.00 59.03 279 ALA A O 1
ATOM 2195 N N . VAL A 1 280 ? 1.955 -19.071 -16.285 1.00 63.41 280 VAL A N 1
ATOM 2196 C CA . VAL A 1 280 ? 1.697 -19.679 -17.596 1.00 63.41 280 VAL A CA 1
ATOM 2197 C C . VAL A 1 280 ? 2.097 -18.703 -18.694 1.00 63.41 280 VAL A C 1
ATOM 2199 O O . VAL A 1 280 ? 1.753 -17.518 -18.646 1.00 63.41 280 VAL A O 1
ATOM 2202 N N . GLN A 1 281 ? 2.823 -19.205 -19.691 1.00 70.81 281 GLN A N 1
ATOM 2203 C CA . GLN A 1 281 ? 3.146 -18.445 -20.889 1.00 70.81 281 GLN A CA 1
ATOM 2204 C C . GLN A 1 281 ? 1.969 -18.487 -21.868 1.00 70.81 281 GLN A C 1
ATOM 2206 O O . GLN A 1 281 ? 1.529 -19.555 -22.276 1.00 70.81 281 GLN A O 1
ATOM 2211 N N . VAL A 1 282 ? 1.499 -17.319 -22.293 1.00 73.00 282 VAL A N 1
ATOM 2212 C CA . VAL A 1 282 ? 0.449 -17.169 -23.313 1.00 73.00 282 VAL A CA 1
ATOM 2213 C C . VAL A 1 282 ? 0.878 -16.167 -24.375 1.00 73.00 282 VAL A C 1
ATOM 2215 O O . VAL A 1 282 ? 1.755 -15.343 -24.127 1.00 73.00 282 VAL A O 1
ATOM 2218 N N . ARG A 1 283 ? 0.273 -16.198 -25.561 1.00 78.06 283 ARG A N 1
ATOM 2219 C CA . ARG A 1 283 ? 0.571 -15.237 -26.634 1.00 78.06 283 ARG A CA 1
ATOM 2220 C C . ARG A 1 283 ? -0.342 -14.029 -26.546 1.00 78.06 283 ARG A C 1
ATOM 2222 O O . ARG A 1 283 ? -1.551 -14.185 -26.493 1.00 78.06 283 ARG A O 1
ATOM 2229 N N . CYS A 1 284 ? 0.200 -12.820 -26.595 1.00 75.75 284 CYS A N 1
ATOM 2230 C CA . CYS A 1 284 ? -0.596 -11.608 -26.736 1.00 75.75 284 CYS A CA 1
ATOM 2231 C C . CYS A 1 284 ? -0.758 -11.257 -28.219 1.00 75.75 284 CYS A C 1
ATOM 2233 O O . CYS A 1 284 ? 0.214 -10.941 -28.898 1.00 75.75 284 CYS A O 1
ATOM 2235 N N . ARG A 1 285 ? -1.996 -11.323 -28.720 1.00 72.62 285 ARG A N 1
ATOM 2236 C CA . ARG A 1 285 ? -2.352 -11.102 -30.132 1.00 72.62 285 ARG A CA 1
ATOM 2237 C C . ARG A 1 285 ? -2.728 -9.666 -30.458 1.00 72.62 285 ARG A C 1
ATOM 2239 O O . ARG A 1 285 ? -2.641 -9.251 -31.609 1.00 72.62 285 ARG A O 1
ATOM 2246 N N . ARG A 1 286 ? -3.223 -8.914 -29.476 1.00 71.69 286 ARG A N 1
ATOM 2247 C CA . ARG A 1 286 ? -3.695 -7.542 -29.688 1.00 71.69 286 ARG A CA 1
ATOM 2248 C C . ARG A 1 286 ? -3.644 -6.752 -28.393 1.00 71.69 286 ARG A C 1
ATOM 2250 O O . ARG A 1 286 ? -4.011 -7.285 -27.351 1.00 71.69 286 ARG A O 1
ATOM 2257 N N . VAL A 1 287 ? -3.288 -5.468 -28.475 1.00 71.94 287 VAL A N 1
ATOM 2258 C CA . VAL A 1 287 ? -3.409 -4.533 -27.351 1.00 71.94 287 VAL A CA 1
ATOM 2259 C C . VAL A 1 287 ? -4.190 -3.292 -27.762 1.00 71.94 287 VAL A C 1
ATOM 2261 O O . VAL A 1 287 ? -3.754 -2.478 -28.569 1.00 71.94 287 VAL A O 1
ATOM 2264 N N . VAL A 1 288 ? -5.361 -3.102 -27.164 1.00 68.38 288 VAL A N 1
ATOM 2265 C CA . VAL A 1 288 ? -6.196 -1.924 -27.397 1.00 68.38 288 VAL A CA 1
ATOM 2266 C C . VAL A 1 288 ? -6.132 -1.013 -26.182 1.00 68.38 288 VAL A C 1
ATOM 2268 O O . VAL A 1 288 ? -6.625 -1.357 -25.109 1.00 68.38 288 VAL A O 1
ATOM 2271 N N . THR A 1 289 ? -5.559 0.174 -26.352 1.00 64.50 289 THR A N 1
ATOM 2272 C CA . THR A 1 289 ? -5.637 1.253 -25.364 1.00 64.50 289 THR A CA 1
ATOM 2273 C C . THR A 1 289 ? -6.859 2.129 -25.652 1.00 64.50 289 THR A C 1
ATOM 2275 O O . THR A 1 289 ? -7.253 2.331 -26.802 1.00 64.50 289 THR A O 1
ATOM 2278 N N . ALA A 1 290 ? -7.507 2.647 -24.607 1.00 55.88 290 ALA A N 1
ATOM 2279 C CA . ALA A 1 290 ? -8.632 3.563 -24.792 1.00 55.88 290 ALA A CA 1
ATOM 2280 C C . ALA A 1 290 ? -8.167 4.922 -25.385 1.00 55.88 290 ALA A C 1
ATOM 2282 O O . ALA A 1 290 ? -7.223 5.526 -24.847 1.00 55.88 290 ALA A O 1
ATOM 2283 N N . PRO A 1 291 ? -8.826 5.449 -26.441 1.00 48.41 291 PRO A N 1
ATOM 2284 C CA . PRO A 1 291 ? -8.497 6.756 -27.014 1.00 48.41 291 PRO A CA 1
ATOM 2285 C C . PRO A 1 291 ? -8.813 7.899 -26.033 1.00 48.41 291 PRO A C 1
ATOM 2287 O O . PRO A 1 291 ? -9.800 7.842 -25.300 1.00 48.41 291 PRO A O 1
ATOM 2290 N N . GLY A 1 292 ? -7.983 8.952 -26.019 1.00 48.38 292 GLY A N 1
ATOM 2291 C CA . GLY A 1 292 ? -8.238 10.188 -25.258 1.00 48.38 292 GLY A CA 1
ATOM 2292 C C . GLY A 1 292 ? -6.997 10.819 -24.612 1.00 48.38 292 GLY A C 1
ATOM 2293 O O . GLY A 1 292 ? -6.029 10.126 -24.310 1.00 48.38 292 GLY A O 1
ATOM 2294 N N . SER A 1 293 ? -7.032 12.131 -24.351 1.00 47.12 293 SER A N 1
ATOM 2295 C CA . SER A 1 293 ? -5.933 12.841 -23.679 1.00 47.12 293 SER A CA 1
ATOM 2296 C C . SER A 1 293 ? -5.915 12.568 -22.172 1.00 47.12 293 SER A C 1
ATOM 2298 O O . SER A 1 293 ? -6.931 12.741 -21.495 1.00 47.12 293 SER A O 1
ATOM 2300 N N . LEU A 1 294 ? -4.748 12.231 -21.636 1.00 47.97 294 LEU A N 1
ATOM 2301 C CA . LEU A 1 294 ? -4.496 12.079 -20.206 1.00 47.97 294 LEU A CA 1
ATOM 2302 C C . LEU A 1 294 ? -4.427 13.474 -19.546 1.00 47.97 294 LEU A C 1
ATOM 2304 O O . LEU A 1 294 ? -3.395 14.135 -19.582 1.00 47.97 294 LEU A O 1
ATOM 2308 N N . ARG A 1 295 ? -5.536 13.964 -18.972 1.00 45.06 295 ARG A N 1
ATOM 2309 C CA . ARG A 1 295 ? -5.544 15.164 -18.109 1.00 45.06 295 ARG A CA 1
ATOM 2310 C C . ARG A 1 295 ? -5.919 14.772 -16.682 1.00 45.06 295 ARG A C 1
ATOM 2312 O O . ARG A 1 295 ? -6.964 14.167 -16.483 1.00 45.06 295 ARG A O 1
ATOM 2319 N N . GLY A 1 296 ? -5.087 15.157 -15.711 1.00 41.34 296 GLY A N 1
ATOM 2320 C CA . GLY A 1 296 ? -5.421 15.178 -14.281 1.00 41.34 296 GLY A CA 1
ATOM 2321 C C . GLY A 1 296 ? -5.909 13.849 -13.694 1.00 41.34 296 GLY A C 1
ATOM 2322 O O . GLY A 1 296 ? -7.089 13.716 -13.389 1.00 41.34 296 GLY A O 1
ATOM 2323 N N . GLY A 1 297 ? -5.011 12.877 -13.504 1.00 43.66 297 GLY A N 1
ATOM 2324 C CA . GLY A 1 297 ? -5.324 11.648 -12.755 1.00 43.66 297 GLY A CA 1
ATOM 2325 C C . GLY A 1 297 ? -6.328 10.699 -13.427 1.00 43.66 297 GLY A C 1
ATOM 2326 O O . GLY A 1 297 ? -6.862 9.811 -12.765 1.00 43.66 297 GLY A O 1
ATOM 2327 N N . ALA A 1 298 ? -6.598 10.870 -14.725 1.00 42.88 298 ALA A N 1
ATOM 2328 C CA . ALA A 1 298 ? -7.456 9.970 -15.488 1.00 42.88 298 ALA A CA 1
ATOM 2329 C C . ALA A 1 298 ? -6.853 8.552 -15.564 1.00 42.88 298 ALA A C 1
ATOM 2331 O O . ALA A 1 298 ? -5.701 8.378 -15.961 1.00 42.88 298 ALA A O 1
ATOM 2332 N N . GLN A 1 299 ? -7.647 7.539 -15.205 1.00 53.72 299 GLN A N 1
ATOM 2333 C CA . GLN A 1 299 ? -7.308 6.123 -15.369 1.00 53.72 299 GLN A CA 1
ATOM 2334 C C . GLN A 1 299 ? -7.647 5.682 -16.799 1.00 53.72 299 GLN A C 1
ATOM 2336 O O . GLN A 1 299 ? -8.786 5.848 -17.241 1.00 53.72 299 GLN A O 1
ATOM 2341 N N . LYS A 1 300 ? -6.682 5.100 -17.518 1.00 59.00 300 LYS A N 1
ATOM 2342 C CA . LYS A 1 300 ? -6.928 4.381 -18.777 1.00 59.00 300 LYS A CA 1
ATOM 2343 C C . LYS A 1 300 ? -6.951 2.875 -18.529 1.00 59.00 300 LYS A C 1
ATOM 2345 O O . LYS A 1 300 ? -6.566 2.392 -17.467 1.00 59.00 300 LYS A O 1
ATOM 2350 N N . ARG A 1 301 ? -7.423 2.120 -19.517 1.00 62.81 301 ARG A N 1
ATOM 2351 C CA . ARG A 1 301 ? -7.307 0.660 -19.556 1.00 62.81 301 ARG A CA 1
ATOM 2352 C C . ARG A 1 301 ? -6.656 0.243 -20.869 1.00 62.81 301 ARG A C 1
ATOM 2354 O O . ARG A 1 301 ? -6.980 0.821 -21.909 1.00 62.81 301 ARG A O 1
ATOM 2361 N N . ALA A 1 302 ? -5.774 -0.748 -20.795 1.00 68.56 302 ALA A N 1
ATOM 2362 C CA . ALA A 1 302 ? -5.378 -1.558 -21.939 1.00 68.56 302 ALA A CA 1
ATOM 2363 C C . ALA A 1 302 ? -6.152 -2.863 -21.872 1.00 68.56 302 ALA A C 1
ATOM 2365 O O . ALA A 1 302 ? -6.229 -3.487 -20.814 1.00 68.56 302 ALA A O 1
ATOM 2366 N N . LEU A 1 303 ? -6.704 -3.265 -23.007 1.00 72.25 303 LEU A N 1
ATOM 2367 C CA . LEU A 1 303 ? -7.246 -4.594 -23.221 1.00 72.25 303 LEU A CA 1
ATOM 2368 C C . LEU A 1 303 ? -6.222 -5.382 -24.026 1.00 72.25 303 LEU A C 1
ATOM 2370 O O . LEU A 1 303 ? -5.876 -4.977 -25.133 1.00 72.25 303 LEU A O 1
ATOM 2374 N N . LEU A 1 304 ? -5.731 -6.470 -23.454 1.00 76.88 304 LEU A N 1
ATOM 2375 C CA . LEU A 1 304 ? -4.798 -7.389 -24.079 1.00 76.88 304 LEU A CA 1
ATOM 2376 C C . LEU A 1 304 ? -5.576 -8.639 -24.460 1.00 76.88 304 LEU A C 1
ATOM 2378 O O . LEU A 1 304 ? -6.146 -9.276 -23.582 1.00 76.88 304 LEU A O 1
ATOM 2382 N N . ASP A 1 305 ? -5.597 -8.994 -25.737 1.00 78.62 305 ASP A N 1
ATOM 2383 C CA . ASP A 1 305 ? -6.136 -10.281 -26.165 1.00 78.62 305 ASP A CA 1
ATOM 2384 C C . ASP A 1 305 ? -5.013 -11.309 -26.088 1.00 78.62 305 ASP A C 1
ATOM 2386 O O . ASP A 1 305 ? -3.989 -11.182 -26.766 1.00 78.62 305 ASP A O 1
ATOM 2390 N N . LEU A 1 306 ? -5.193 -12.280 -25.204 1.00 79.50 306 LEU A N 1
ATOM 2391 C CA . LEU A 1 306 ? -4.255 -13.346 -24.903 1.00 79.50 306 LEU A CA 1
ATOM 2392 C C . LEU A 1 306 ? -4.792 -14.659 -25.479 1.00 79.50 306 LEU A C 1
ATOM 2394 O O . LEU A 1 306 ? -5.994 -14.898 -25.461 1.00 79.50 306 LEU A O 1
ATOM 2398 N N . GLU A 1 307 ? -3.899 -15.487 -25.999 1.00 80.81 307 GLU A N 1
ATOM 2399 C CA . GLU A 1 307 ? -4.162 -16.813 -26.548 1.00 80.81 307 GLU A CA 1
ATOM 2400 C C . GLU A 1 307 ? -3.338 -17.827 -25.759 1.00 80.81 307 GLU A C 1
ATOM 2402 O O . GLU A 1 307 ? -2.108 -17.713 -25.701 1.00 80.81 307 GLU A O 1
ATOM 2407 N N . ASP A 1 308 ? -4.002 -18.791 -25.131 1.00 79.56 308 ASP A N 1
ATOM 2408 C CA . ASP A 1 308 ? -3.321 -19.881 -24.436 1.00 79.56 308 ASP A CA 1
ATOM 2409 C C . ASP A 1 308 ? -2.793 -20.965 -25.398 1.00 79.56 308 ASP A C 1
ATOM 2411 O O . ASP A 1 308 ? -2.881 -20.855 -26.623 1.00 79.56 308 ASP A O 1
ATOM 2415 N N . GLU A 1 309 ? -2.210 -22.029 -24.842 1.00 74.25 309 GLU A N 1
ATOM 2416 C CA . GLU A 1 309 ? -1.674 -23.156 -25.616 1.00 74.25 309 GLU A CA 1
ATOM 2417 C C . GLU A 1 309 ? -2.752 -23.940 -26.389 1.00 74.25 309 GLU A C 1
ATOM 2419 O O . GLU A 1 309 ? -2.441 -24.587 -27.392 1.00 74.25 309 GLU A O 1
ATOM 2424 N N . CYS A 1 310 ? -4.014 -23.876 -25.953 1.00 79.75 310 CYS A N 1
ATOM 2425 C CA . CYS A 1 310 ? -5.155 -24.511 -26.613 1.00 79.75 310 CYS A CA 1
ATOM 2426 C C . CYS A 1 310 ? -5.694 -23.672 -27.784 1.00 79.75 310 CYS A C 1
ATOM 2428 O O . CYS A 1 310 ? -6.512 -24.166 -28.564 1.00 79.75 310 CYS A O 1
ATOM 2430 N N . GLY A 1 311 ? -5.223 -22.430 -27.936 1.00 77.06 311 GLY A N 1
ATOM 2431 C CA . GLY A 1 311 ? -5.736 -21.470 -28.908 1.00 77.06 311 GLY A CA 1
ATOM 2432 C C . GLY A 1 311 ? -6.970 -20.711 -28.417 1.00 77.06 311 GLY A C 1
ATOM 2433 O O . GLY A 1 311 ? -7.594 -19.998 -29.208 1.00 77.06 311 GLY A O 1
ATOM 2434 N N . ASP A 1 312 ? -7.334 -20.852 -27.139 1.00 77.12 312 ASP A N 1
ATOM 2435 C CA . ASP A 1 312 ? -8.469 -20.149 -26.559 1.00 77.12 312 ASP A CA 1
ATOM 2436 C C . ASP A 1 312 ? -8.090 -18.690 -26.288 1.00 77.12 312 ASP A C 1
ATOM 2438 O O . ASP A 1 312 ? -7.064 -18.373 -25.677 1.00 77.12 312 ASP A O 1
ATOM 2442 N N . LEU A 1 313 ? -8.940 -17.782 -26.772 1.00 78.50 313 LEU A N 1
ATOM 2443 C CA . LEU A 1 313 ? -8.745 -16.344 -26.635 1.00 78.50 313 LEU A CA 1
ATOM 2444 C C . LEU A 1 313 ? -9.435 -15.814 -25.381 1.00 78.50 313 LEU A C 1
ATOM 2446 O O . LEU A 1 313 ? -10.627 -16.042 -25.165 1.00 78.50 313 LEU A O 1
ATOM 2450 N N . TYR A 1 314 ? -8.714 -15.007 -24.611 1.00 72.81 314 TYR A N 1
ATOM 2451 C CA . TYR A 1 314 ? -9.256 -14.282 -23.473 1.00 72.81 314 TYR A CA 1
ATOM 2452 C C . TYR A 1 314 ? -8.700 -12.861 -23.401 1.00 72.81 314 TYR A C 1
ATOM 2454 O O . TYR A 1 314 ? -7.528 -12.606 -23.664 1.00 72.81 314 TYR A O 1
ATOM 2462 N N . SER A 1 315 ? -9.559 -11.907 -23.040 1.00 72.00 315 SER A N 1
ATOM 2463 C CA . SER A 1 315 ? -9.160 -10.506 -22.920 1.00 72.00 315 SER A CA 1
ATOM 2464 C C . SER A 1 315 ? -8.813 -10.174 -21.475 1.00 72.00 315 SER A C 1
ATOM 2466 O O . SER A 1 315 ? -9.635 -10.329 -20.569 1.00 72.00 315 SER A O 1
ATOM 2468 N N . TYR A 1 316 ? -7.613 -9.650 -21.263 1.00 68.38 316 TYR A N 1
ATOM 2469 C CA . TYR A 1 316 ? -7.152 -9.157 -19.979 1.00 68.38 316 TYR A CA 1
ATOM 2470 C C . TYR A 1 316 ? -7.154 -7.629 -19.941 1.00 68.38 316 TYR A C 1
ATOM 2472 O O . TYR A 1 316 ? -6.624 -6.972 -20.833 1.00 68.38 316 TYR A O 1
ATOM 2480 N N . SER A 1 317 ? -7.753 -7.045 -18.901 1.00 65.38 317 SER A N 1
ATOM 2481 C CA . SER A 1 317 ? -7.775 -5.593 -18.712 1.00 65.38 317 SER A CA 1
ATOM 2482 C C . SER A 1 317 ? -6.712 -5.180 -17.706 1.00 65.38 317 SER A C 1
ATOM 2484 O O . SER A 1 317 ? -6.874 -5.412 -16.510 1.00 65.38 317 SER A O 1
ATOM 2486 N N . ILE A 1 318 ? -5.703 -4.448 -18.161 1.00 64.62 318 ILE A N 1
ATOM 2487 C CA . ILE A 1 318 ? -4.742 -3.793 -17.275 1.00 64.62 318 ILE A CA 1
ATOM 2488 C C . ILE A 1 318 ? -5.221 -2.372 -17.007 1.00 64.62 318 ILE A C 1
ATOM 2490 O O . ILE A 1 318 ? -5.468 -1.594 -17.934 1.00 64.62 318 ILE A O 1
ATOM 2494 N N . ALA A 1 319 ? -5.386 -2.033 -15.727 1.00 58.53 319 ALA A N 1
ATOM 2495 C CA . ALA A 1 319 ? -5.587 -0.652 -15.319 1.00 58.53 319 ALA A CA 1
ATOM 2496 C C . ALA A 1 319 ? -4.285 0.106 -15.542 1.00 58.53 319 ALA A C 1
ATOM 2498 O O . ALA A 1 319 ? -3.233 -0.294 -15.056 1.00 58.53 319 ALA A O 1
ATOM 2499 N N . MET A 1 320 ? -4.369 1.203 -16.274 1.00 57.78 320 MET A N 1
ATOM 2500 C CA . MET A 1 320 ? -3.212 2.003 -16.597 1.00 57.78 320 MET A CA 1
ATOM 2501 C C . MET A 1 320 ? -3.362 3.354 -15.939 1.00 57.78 320 MET A C 1
ATOM 2503 O O . MET A 1 320 ? -4.205 4.181 -16.297 1.00 57.78 320 MET A O 1
ATOM 2507 N N . ILE A 1 321 ? -2.560 3.528 -14.905 1.00 53.22 321 ILE A N 1
ATOM 2508 C CA . ILE A 1 321 ? -2.542 4.736 -14.105 1.00 53.22 321 ILE A CA 1
ATOM 2509 C C . ILE A 1 321 ? -1.436 5.614 -14.687 1.00 53.22 321 ILE A C 1
ATOM 2511 O O . ILE A 1 321 ? -0.356 5.118 -15.026 1.00 53.22 321 ILE A O 1
ATOM 2515 N N . LEU A 1 322 ? -1.704 6.908 -14.842 1.00 48.19 322 LEU A N 1
ATOM 2516 C CA . LEU A 1 322 ? -0.607 7.863 -14.891 1.00 48.19 322 LEU A CA 1
ATOM 2517 C C . LEU A 1 322 ? 0.127 7.753 -13.553 1.00 48.19 322 LEU A C 1
ATOM 2519 O O . LEU A 1 322 ? -0.505 7.885 -12.503 1.00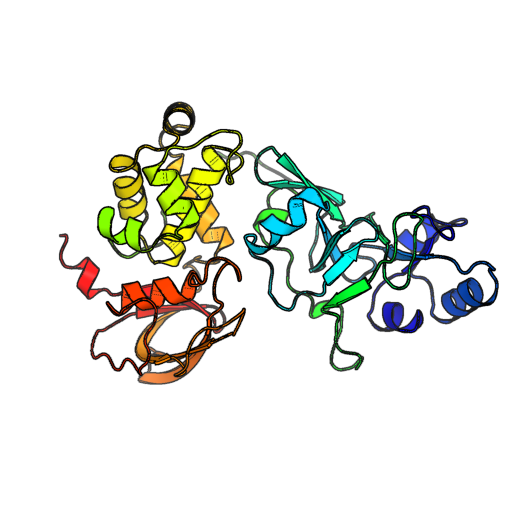 48.19 322 LEU A O 1
ATOM 2523 N N . GLY A 1 323 ? 1.439 7.526 -13.582 1.00 49.47 323 GLY A N 1
ATOM 2524 C CA . GLY A 1 323 ? 2.287 7.873 -12.445 1.00 49.47 323 GLY A CA 1
ATOM 2525 C C . GLY A 1 323 ? 2.080 9.343 -12.058 1.00 49.47 323 GLY A C 1
ATOM 2526 O O . GLY A 1 323 ? 1.388 10.064 -12.769 1.00 49.47 323 GLY A O 1
ATOM 2527 N N . ASP A 1 324 ? 2.641 9.758 -10.918 1.00 42.19 324 ASP A N 1
ATOM 2528 C CA . ASP A 1 324 ? 2.518 11.093 -10.298 1.00 42.19 324 ASP A CA 1
ATOM 2529 C C . ASP A 1 324 ? 1.561 12.086 -11.019 1.00 42.19 324 ASP A C 1
ATOM 2531 O O . ASP A 1 324 ? 1.900 12.601 -12.095 1.00 42.19 324 ASP A O 1
ATOM 2535 N N . PRO A 1 325 ? 0.392 12.426 -10.434 1.00 34.97 325 PRO A N 1
ATOM 2536 C CA . PRO A 1 325 ? -0.558 13.365 -11.036 1.00 34.97 325 PRO A CA 1
ATOM 2537 C C . PRO A 1 325 ? 0.028 14.758 -11.345 1.00 34.97 325 PRO A C 1
ATOM 2539 O O . PRO A 1 325 ? -0.620 15.520 -12.066 1.00 34.97 325 PRO A O 1
ATOM 2542 N N . PHE A 1 326 ? 1.231 15.086 -10.856 1.00 36.47 326 PHE A N 1
ATOM 2543 C CA . PHE A 1 326 ? 1.975 16.306 -11.179 1.00 36.47 326 PHE A CA 1
ATOM 2544 C C . PHE A 1 326 ? 3.035 16.146 -12.285 1.00 36.47 326 PHE A C 1
ATOM 2546 O O . PHE A 1 326 ? 3.441 17.156 -12.861 1.00 36.47 326 PHE A O 1
ATOM 2553 N N . ALA A 1 327 ? 3.456 14.921 -12.624 1.00 43.59 327 ALA A N 1
ATOM 2554 C CA . ALA A 1 327 ? 4.475 14.656 -13.647 1.00 43.59 327 ALA A CA 1
ATOM 2555 C C . ALA A 1 327 ? 3.895 14.192 -14.996 1.00 43.59 327 ALA A C 1
ATOM 2557 O O . ALA A 1 327 ? 4.559 14.325 -16.020 1.00 43.59 327 ALA A O 1
ATOM 2558 N N . GLY A 1 328 ? 2.659 13.674 -15.019 1.00 46.62 328 GLY A N 1
ATOM 2559 C CA . GLY A 1 328 ? 2.026 13.189 -16.254 1.00 46.62 328 GLY A CA 1
ATOM 2560 C C . GLY A 1 328 ? 2.694 11.936 -16.837 1.00 46.62 328 GLY A C 1
ATOM 2561 O O . GLY A 1 328 ? 2.626 11.710 -18.042 1.00 46.62 328 GLY A O 1
ATOM 2562 N N . GLU A 1 329 ? 3.352 11.140 -15.993 1.00 54.94 329 GLU A N 1
ATOM 2563 C CA . GLU A 1 329 ? 4.148 9.974 -16.395 1.00 54.94 329 GLU A CA 1
ATOM 2564 C C . GLU A 1 329 ? 3.328 8.684 -16.407 1.00 54.94 329 GLU A C 1
ATOM 2566 O O . GLU A 1 329 ? 2.188 8.647 -15.961 1.00 54.94 329 GLU A O 1
ATOM 2571 N N . LEU A 1 330 ? 3.896 7.597 -16.921 1.00 56.72 330 LEU A N 1
ATOM 2572 C CA . LEU A 1 330 ? 3.178 6.348 -17.171 1.00 56.72 330 LEU A CA 1
ATOM 2573 C C . LEU A 1 330 ? 3.508 5.290 -16.118 1.00 56.72 330 LEU A C 1
ATOM 2575 O O . LEU A 1 330 ? 4.645 5.183 -15.655 1.00 56.72 330 LEU A O 1
ATOM 2579 N N . SER A 1 331 ? 2.515 4.476 -15.761 1.00 61.34 331 SER A N 1
ATOM 2580 C CA . SER A 1 331 ? 2.691 3.300 -14.895 1.00 61.34 331 SER A CA 1
ATOM 2581 C C . SER A 1 331 ? 3.725 2.310 -15.449 1.00 61.34 331 SER A C 1
ATOM 2583 O O . SER A 1 331 ? 4.059 2.324 -16.637 1.00 61.34 331 SER A O 1
ATOM 2585 N N . GLY A 1 332 ? 4.260 1.453 -14.574 1.00 65.19 332 GLY A N 1
ATOM 2586 C CA . GLY A 1 332 ? 5.222 0.422 -14.967 1.00 65.19 332 GLY A CA 1
ATOM 2587 C C . GLY A 1 332 ? 4.627 -0.565 -15.975 1.00 65.19 332 GLY A C 1
ATOM 2588 O O . GLY A 1 332 ? 5.274 -0.906 -16.959 1.00 65.19 332 GLY A O 1
ATOM 2589 N N . GLU A 1 333 ? 3.358 -0.926 -15.798 1.00 69.69 333 GLU A N 1
ATOM 2590 C CA . GLU A 1 333 ? 2.591 -1.785 -16.701 1.00 69.69 333 GLU A CA 1
ATOM 2591 C C . GLU A 1 333 ? 2.452 -1.169 -18.092 1.00 69.69 333 GLU A C 1
ATOM 2593 O O . GLU A 1 333 ? 2.572 -1.852 -19.108 1.00 69.69 333 GLU A O 1
ATOM 2598 N N . TRP A 1 334 ? 2.234 0.144 -18.151 1.00 70.06 334 TRP A N 1
ATOM 2599 C CA . TRP A 1 334 ? 2.152 0.847 -19.419 1.00 70.06 334 TRP A CA 1
ATOM 2600 C C . TRP A 1 334 ? 3.489 0.818 -20.164 1.00 70.06 334 TRP A C 1
ATOM 2602 O O . TRP A 1 334 ? 3.544 0.575 -21.369 1.00 70.06 334 TRP A O 1
ATOM 2612 N N . ARG A 1 335 ? 4.587 1.049 -19.449 1.00 72.69 335 ARG A N 1
ATOM 2613 C CA . ARG A 1 335 ? 5.920 1.038 -20.051 1.00 72.69 335 ARG A CA 1
ATOM 2614 C C . ARG A 1 335 ? 6.340 -0.359 -20.497 1.00 72.69 335 ARG A C 1
ATOM 2616 O O . ARG A 1 335 ? 6.974 -0.485 -21.535 1.00 72.69 335 ARG A O 1
ATOM 2623 N N . GLN A 1 336 ? 5.904 -1.399 -19.792 1.00 74.94 336 GLN A N 1
ATOM 2624 C CA . GLN A 1 336 ? 6.061 -2.785 -20.230 1.00 74.94 336 GLN A CA 1
ATOM 2625 C C . GLN A 1 336 ? 5.412 -3.047 -21.596 1.00 74.94 336 GLN A C 1
ATOM 2627 O O . GLN A 1 336 ? 6.025 -3.670 -22.459 1.00 74.94 336 GLN A O 1
ATOM 2632 N N . VAL A 1 337 ? 4.190 -2.543 -21.809 1.00 73.81 337 VAL A N 1
ATOM 2633 C CA . VAL A 1 337 ? 3.498 -2.616 -23.107 1.00 73.81 337 VAL A CA 1
ATOM 2634 C C . VAL A 1 337 ? 4.299 -1.861 -24.172 1.00 73.81 337 VAL A C 1
ATOM 2636 O O . VAL A 1 337 ? 4.556 -2.410 -25.240 1.00 73.81 337 VAL A O 1
ATOM 2639 N N . ALA A 1 338 ? 4.756 -0.641 -23.875 1.00 71.75 338 ALA A N 1
ATOM 2640 C CA . ALA A 1 338 ? 5.559 0.150 -24.811 1.00 71.75 338 ALA A CA 1
ATOM 2641 C C . ALA A 1 338 ? 6.828 -0.595 -25.269 1.00 71.75 338 ALA A C 1
ATOM 2643 O O . ALA A 1 338 ? 7.101 -0.649 -26.466 1.00 71.75 338 ALA A O 1
ATOM 2644 N N . VAL A 1 339 ? 7.546 -1.238 -24.339 1.00 73.75 339 VAL A N 1
ATOM 2645 C CA . VAL A 1 339 ? 8.731 -2.057 -24.646 1.00 73.75 339 VAL A CA 1
ATOM 2646 C C . VAL A 1 339 ? 8.375 -3.289 -25.464 1.00 73.75 339 VAL A C 1
ATOM 2648 O O . VAL A 1 339 ? 8.989 -3.541 -26.497 1.00 73.75 339 VAL A O 1
ATOM 2651 N N . ALA A 1 340 ? 7.387 -4.065 -25.018 1.00 73.62 340 ALA A N 1
ATOM 2652 C CA . ALA A 1 340 ? 7.053 -5.332 -25.654 1.00 73.62 340 ALA A CA 1
ATOM 2653 C C . ALA A 1 340 ? 6.589 -5.146 -27.108 1.00 73.62 340 ALA A C 1
ATOM 2655 O O . ALA A 1 340 ? 6.916 -5.960 -27.973 1.00 73.62 340 ALA A O 1
ATOM 2656 N N . PHE A 1 341 ? 5.873 -4.055 -27.382 1.00 71.75 341 PHE A N 1
ATOM 2657 C CA . PHE A 1 341 ? 5.277 -3.784 -28.688 1.00 71.75 341 PHE A CA 1
ATOM 2658 C C . PHE A 1 341 ? 6.012 -2.717 -29.511 1.00 71.75 341 PHE A C 1
ATOM 2660 O O . PHE A 1 341 ? 5.597 -2.448 -30.637 1.00 71.75 341 PHE A O 1
ATOM 2667 N N . GLY A 1 342 ? 7.095 -2.129 -28.989 1.00 66.62 342 GLY A N 1
ATOM 2668 C CA . GLY A 1 342 ? 7.875 -1.097 -29.683 1.00 66.62 342 GLY A CA 1
ATOM 2669 C C . GLY A 1 342 ? 7.062 0.161 -30.001 1.00 66.62 342 GLY A C 1
ATOM 2670 O O . GLY A 1 342 ? 7.225 0.753 -31.067 1.00 66.62 342 GLY A O 1
ATOM 2671 N N . THR A 1 343 ? 6.134 0.535 -29.118 1.00 62.81 343 THR A N 1
ATOM 2672 C CA . THR A 1 343 ? 5.184 1.632 -29.350 1.00 62.81 343 THR A CA 1
ATOM 2673 C C . THR A 1 343 ? 5.464 2.831 -28.462 1.00 62.81 343 THR A C 1
ATOM 2675 O O . THR A 1 343 ? 5.958 2.677 -27.348 1.00 62.81 343 THR A O 1
ATOM 2678 N N . ASP A 1 344 ? 5.071 4.021 -28.919 1.00 56.59 344 ASP A N 1
ATOM 2679 C CA . ASP A 1 344 ? 5.225 5.253 -28.144 1.00 56.59 344 ASP A CA 1
ATOM 2680 C C . ASP A 1 344 ? 4.483 5.147 -26.791 1.00 56.59 344 ASP A C 1
ATOM 2682 O O . ASP A 1 344 ? 3.389 4.566 -26.734 1.00 56.59 344 ASP A O 1
ATOM 2686 N N . PRO A 1 345 ? 5.013 5.709 -25.688 1.00 52.62 345 PRO A N 1
ATOM 2687 C CA . PRO A 1 345 ? 4.418 5.598 -24.366 1.00 52.62 345 PRO A CA 1
ATOM 2688 C C . PRO A 1 345 ? 3.054 6.302 -24.245 1.00 52.62 345 PRO A C 1
ATOM 2690 O O . PRO A 1 345 ? 2.431 6.236 -23.203 1.00 52.62 345 PRO A O 1
ATOM 2693 N N . VAL A 1 346 ? 2.510 6.967 -25.260 1.00 53.09 346 VAL A N 1
ATOM 2694 C CA . VAL A 1 346 ? 1.122 7.458 -25.218 1.00 53.09 346 VAL A CA 1
ATOM 2695 C C . VAL A 1 346 ? 0.453 7.221 -26.575 1.00 53.09 346 VAL A C 1
ATOM 2697 O O . VAL A 1 346 ? 0.383 8.152 -27.371 1.00 53.09 346 VAL A O 1
ATOM 2700 N N . PRO A 1 347 ? -0.069 6.016 -26.900 1.00 50.69 347 PRO A N 1
ATOM 2701 C CA . PRO A 1 347 ? -0.820 5.843 -28.122 1.00 50.69 347 PRO A CA 1
ATOM 2702 C C . PRO A 1 347 ? -2.132 6.615 -28.012 1.00 50.69 347 PRO A C 1
ATOM 2704 O O . PRO A 1 347 ? -2.976 6.350 -27.149 1.00 50.69 347 PRO A O 1
ATOM 2707 N N . ASP A 1 348 ? -2.326 7.529 -28.954 1.00 50.19 348 ASP A N 1
ATOM 2708 C CA . ASP A 1 348 ? -3.629 8.098 -29.288 1.00 50.19 348 ASP A CA 1
ATOM 2709 C C . ASP A 1 348 ? -4.480 7.126 -30.144 1.00 50.19 348 ASP A C 1
ATOM 2711 O O . ASP A 1 348 ? -5.575 7.481 -30.581 1.00 50.19 348 ASP A O 1
ATOM 2715 N N . SER A 1 349 ? -4.013 5.890 -30.390 1.00 50.06 349 SER A N 1
ATOM 2716 C CA . SER A 1 349 ? -4.667 4.921 -31.283 1.00 50.06 349 SER A CA 1
ATOM 2717 C C . SER A 1 349 ? -4.495 3.452 -30.864 1.00 50.06 349 SER A C 1
ATOM 2719 O O . SER A 1 349 ? -3.629 3.107 -30.063 1.00 50.06 349 SER A O 1
ATOM 2721 N N . SER A 1 350 ? -5.354 2.585 -31.415 1.00 52.28 350 SER A N 1
ATOM 2722 C CA . SER A 1 350 ? -5.311 1.127 -31.260 1.00 52.28 350 SER A CA 1
ATOM 2723 C C . SER A 1 350 ? -4.037 0.536 -31.866 1.00 52.28 350 SER A C 1
ATOM 2725 O O . SER A 1 350 ? -3.790 0.737 -33.056 1.00 52.28 350 SER A O 1
ATOM 2727 N N . ILE A 1 351 ? -3.286 -0.249 -31.090 1.00 56.84 351 ILE A N 1
ATOM 2728 C CA . ILE A 1 351 ? -2.110 -0.974 -31.579 1.00 56.84 351 ILE A CA 1
ATOM 2729 C C . ILE A 1 351 ? -2.535 -2.404 -31.912 1.00 56.84 351 ILE A C 1
ATOM 2731 O O . ILE A 1 351 ? -2.810 -3.231 -31.044 1.00 56.84 351 ILE A O 1
ATOM 2735 N N . VAL A 1 352 ? -2.604 -2.705 -33.201 1.00 54.34 352 VAL A N 1
ATOM 2736 C CA . VAL A 1 352 ? -2.702 -4.084 -33.678 1.00 54.34 352 VAL A CA 1
ATOM 2737 C C . VAL A 1 352 ? -1.322 -4.447 -34.188 1.00 54.34 352 VAL A C 1
ATOM 2739 O O . VAL A 1 352 ? -0.763 -3.730 -35.013 1.00 54.34 352 VAL A O 1
ATOM 2742 N N . THR A 1 353 ? -0.751 -5.506 -33.634 1.00 56.56 353 THR A N 1
ATOM 2743 C CA . THR A 1 353 ? 0.622 -5.915 -33.906 1.00 56.56 353 THR A CA 1
ATOM 2744 C C . THR A 1 353 ? 0.652 -7.403 -34.195 1.00 56.56 353 THR A C 1
ATOM 2746 O O . THR A 1 353 ? 0.047 -8.189 -33.473 1.00 56.56 353 THR A O 1
ATOM 2749 N N . ASP A 1 354 ? 1.366 -7.770 -35.254 1.00 56.78 354 ASP A N 1
ATOM 2750 C CA . ASP A 1 354 ? 1.633 -9.164 -35.612 1.00 56.78 354 ASP A CA 1
ATOM 2751 C C . ASP A 1 354 ? 2.903 -9.690 -34.913 1.00 56.78 354 ASP A C 1
ATOM 2753 O O . ASP A 1 354 ? 3.381 -10.785 -35.209 1.00 56.78 354 ASP A O 1
ATOM 2757 N N . VAL A 1 355 ? 3.481 -8.901 -33.996 1.00 60.66 355 VAL A N 1
ATOM 2758 C CA . VAL A 1 355 ? 4.662 -9.277 -33.213 1.00 60.66 355 VAL A CA 1
ATOM 2759 C C . VAL A 1 355 ? 4.261 -10.282 -32.138 1.00 60.66 355 VAL A C 1
ATOM 2761 O O . VAL A 1 355 ? 3.392 -10.013 -31.310 1.00 60.66 355 VAL A O 1
ATOM 2764 N N . GLU A 1 356 ? 4.934 -11.432 -32.125 1.00 65.06 356 GLU A N 1
ATOM 2765 C CA . GLU A 1 356 ? 4.732 -12.467 -31.115 1.00 65.06 356 GLU A CA 1
ATOM 2766 C C . GLU A 1 356 ? 5.314 -12.014 -29.767 1.00 65.06 356 GLU A C 1
ATOM 2768 O O . GLU A 1 356 ? 6.514 -12.099 -29.501 1.00 65.06 356 GLU A O 1
ATOM 2773 N N . VAL A 1 357 ? 4.436 -11.478 -28.920 1.00 73.25 357 VAL A N 1
ATOM 2774 C CA . VAL A 1 357 ? 4.739 -11.128 -27.532 1.00 73.25 357 VAL A CA 1
ATOM 2775 C C . VAL A 1 357 ? 4.155 -12.206 -26.638 1.00 73.25 357 VAL A C 1
ATOM 2777 O O . VAL A 1 357 ? 2.951 -12.454 -26.671 1.00 73.25 357 VAL A O 1
ATOM 2780 N N . SER A 1 358 ? 4.980 -12.826 -25.803 1.00 73.06 358 SER A N 1
ATOM 2781 C CA . SER A 1 358 ? 4.474 -13.702 -24.753 1.00 73.06 358 SER A CA 1
ATOM 2782 C C . SER A 1 358 ? 4.128 -12.903 -23.510 1.00 73.06 358 SER A C 1
ATOM 2784 O O . SER A 1 358 ? 4.890 -12.037 -23.086 1.00 73.06 358 SER A O 1
ATOM 2786 N N . ALA A 1 359 ? 3.008 -13.227 -22.881 1.00 75.00 359 ALA A N 1
ATOM 2787 C CA . ALA A 1 359 ? 2.683 -12.791 -21.539 1.00 75.00 359 ALA A CA 1
ATOM 2788 C C . ALA A 1 359 ? 2.931 -13.937 -20.553 1.00 75.00 359 ALA A C 1
ATOM 2790 O O . ALA A 1 359 ? 2.568 -15.079 -20.821 1.00 75.00 359 ALA A O 1
ATOM 2791 N N . LEU A 1 360 ? 3.522 -13.623 -19.405 1.00 73.12 360 LEU A N 1
ATOM 2792 C CA . LEU A 1 360 ? 3.500 -14.481 -18.228 1.00 73.12 360 LEU A CA 1
ATOM 2793 C C . LEU A 1 360 ? 2.298 -14.084 -17.387 1.00 73.12 360 LEU A C 1
ATOM 2795 O O . LEU A 1 360 ? 2.174 -12.920 -16.995 1.00 73.12 360 LEU A O 1
ATOM 2799 N N . VAL A 1 361 ? 1.413 -15.040 -17.132 1.00 69.38 361 VAL A N 1
ATOM 2800 C CA . VAL A 1 361 ? 0.151 -14.814 -16.428 1.00 69.38 361 VAL A CA 1
ATOM 2801 C C . VAL A 1 361 ? 0.081 -15.706 -15.196 1.00 69.38 361 VAL A C 1
ATOM 2803 O O . VAL A 1 361 ? 0.356 -16.897 -15.283 1.00 69.38 361 VAL A O 1
ATOM 2806 N N . SER A 1 362 ? -0.321 -15.142 -14.058 1.00 66.81 362 SER A N 1
ATOM 2807 C CA . SER A 1 362 ? -0.653 -15.895 -12.841 1.00 66.81 362 SER A CA 1
ATOM 2808 C C . SER A 1 362 ? -1.938 -15.348 -12.229 1.00 66.81 362 SER A C 1
ATOM 2810 O O . SER A 1 362 ? -2.143 -14.137 -12.229 1.00 66.81 362 SER A O 1
ATOM 2812 N N . GLU A 1 363 ? -2.831 -16.227 -11.767 1.00 66.19 363 GLU A N 1
ATOM 2813 C CA . GLU A 1 363 ? -4.117 -15.874 -11.134 1.00 66.19 363 GLU A CA 1
ATOM 2814 C C . GLU A 1 363 ? -4.938 -14.814 -11.904 1.00 66.19 363 GLU A C 1
ATOM 2816 O O . GLU A 1 363 ? -5.520 -13.898 -11.321 1.00 66.19 363 GLU A O 1
ATOM 2821 N N . ASN A 1 364 ? -4.992 -14.923 -13.237 1.00 58.81 364 ASN A N 1
ATOM 2822 C CA . ASN A 1 364 ? -5.597 -13.920 -14.125 1.00 58.81 364 ASN A CA 1
ATOM 2823 C C . ASN A 1 364 ? -4.952 -12.533 -14.004 1.00 58.81 364 ASN A C 1
ATOM 2825 O O . ASN A 1 364 ? -5.645 -11.520 -14.045 1.00 58.81 364 ASN A O 1
ATOM 2829 N N . ARG A 1 365 ? -3.632 -12.460 -13.848 1.00 64.44 365 ARG A N 1
ATOM 2830 C CA . ARG A 1 365 ? -2.862 -11.219 -13.891 1.00 64.44 365 ARG A CA 1
ATOM 2831 C C . ARG A 1 365 ? -1.680 -11.367 -14.827 1.00 64.44 365 ARG A C 1
ATOM 2833 O O . ARG A 1 365 ? -0.890 -12.289 -14.673 1.00 64.44 365 ARG A O 1
ATOM 2840 N N . VAL A 1 366 ? -1.541 -10.438 -15.772 1.00 71.31 366 VAL A N 1
ATOM 2841 C CA . VAL A 1 366 ? -0.311 -10.320 -16.565 1.00 71.31 366 VAL A CA 1
ATOM 2842 C C . VAL A 1 366 ? 0.790 -9.818 -15.638 1.00 71.31 366 VAL A C 1
ATOM 2844 O O . VAL A 1 366 ? 0.739 -8.687 -15.157 1.00 71.31 366 VAL A O 1
ATOM 2847 N N . LEU A 1 367 ? 1.754 -10.691 -15.368 1.00 68.38 367 LEU A N 1
ATOM 2848 C CA . LEU A 1 367 ? 2.947 -10.397 -14.581 1.00 68.38 367 LEU A CA 1
ATOM 2849 C C . LEU A 1 367 ? 3.998 -9.695 -15.443 1.00 68.38 367 LEU A C 1
ATOM 2851 O O . LEU A 1 367 ? 4.678 -8.773 -14.992 1.00 68.38 367 LEU A O 1
ATOM 2855 N N . ARG A 1 368 ? 4.137 -10.149 -16.695 1.00 74.75 368 ARG A N 1
ATOM 2856 C CA . ARG A 1 368 ? 5.169 -9.682 -17.621 1.00 74.75 368 ARG A CA 1
ATOM 2857 C C . ARG A 1 368 ? 4.761 -9.877 -19.076 1.00 74.75 368 ARG A C 1
ATOM 2859 O O . ARG A 1 368 ? 4.199 -10.912 -19.406 1.00 74.75 368 ARG A O 1
ATOM 2866 N N . LEU A 1 369 ? 5.142 -8.947 -19.943 1.00 76.00 369 LEU A N 1
ATOM 2867 C CA . LEU A 1 369 ? 5.152 -9.066 -21.397 1.00 76.00 369 LEU A CA 1
ATOM 2868 C C . LEU A 1 369 ? 6.603 -9.167 -21.873 1.00 76.00 369 LEU A C 1
ATOM 2870 O O . LEU A 1 369 ? 7.458 -8.377 -21.471 1.00 76.00 369 LEU A O 1
ATOM 2874 N N . VAL A 1 370 ? 6.882 -10.160 -22.708 1.00 69.12 370 VAL A N 1
ATOM 2875 C CA . VAL A 1 370 ? 8.209 -10.490 -23.227 1.00 69.12 370 VAL A CA 1
ATOM 2876 C C . VAL A 1 370 ? 8.108 -10.613 -24.738 1.00 69.12 370 VAL A C 1
ATOM 2878 O O . VAL A 1 370 ? 7.349 -11.427 -25.255 1.00 69.12 370 VAL A O 1
ATOM 2881 N N . ASN A 1 371 ? 8.891 -9.812 -25.451 1.00 70.62 371 ASN A N 1
ATOM 2882 C CA . ASN A 1 371 ? 9.061 -9.959 -26.888 1.00 70.62 371 ASN A CA 1
ATOM 2883 C C . ASN A 1 371 ? 10.266 -10.873 -27.149 1.00 70.62 371 ASN A C 1
ATOM 2885 O O . ASN A 1 371 ? 11.409 -10.464 -26.939 1.00 70.62 371 ASN A O 1
ATOM 2889 N N . TRP A 1 372 ? 10.019 -12.113 -27.573 1.00 62.69 372 TRP A N 1
ATOM 2890 C CA . TRP A 1 372 ? 11.088 -13.100 -27.773 1.00 62.69 372 TRP A CA 1
ATOM 2891 C C . TRP A 1 372 ? 11.942 -12.823 -29.011 1.00 62.69 372 TRP A C 1
ATOM 2893 O O . TRP A 1 372 ? 13.131 -13.128 -29.002 1.00 62.69 372 TRP A O 1
ATOM 2903 N N . ASN A 1 373 ? 11.408 -12.133 -30.022 1.00 56.75 373 ASN A N 1
ATOM 2904 C CA . ASN A 1 373 ? 12.194 -11.728 -31.192 1.00 56.75 373 ASN A CA 1
ATOM 2905 C C . ASN A 1 373 ? 13.300 -10.719 -30.827 1.00 56.75 373 ASN A C 1
ATOM 2907 O O . ASN A 1 373 ? 14.336 -10.668 -31.485 1.00 56.75 373 ASN A O 1
ATOM 2911 N N . ALA A 1 374 ? 13.120 -9.941 -29.752 1.00 54.91 374 ALA A N 1
ATOM 2912 C CA . ALA A 1 374 ? 14.160 -9.057 -29.217 1.00 54.91 374 ALA A CA 1
ATOM 2913 C C . ALA A 1 374 ? 15.281 -9.816 -28.473 1.00 54.91 374 ALA A C 1
ATOM 2915 O O . ALA A 1 374 ? 16.351 -9.255 -28.242 1.00 54.91 374 ALA A O 1
ATOM 2916 N N . LEU A 1 375 ? 15.058 -11.084 -28.101 1.00 49.25 375 LEU A N 1
ATOM 2917 C CA . LEU A 1 375 ? 16.034 -11.929 -27.404 1.00 49.25 375 LEU A CA 1
ATOM 2918 C C . LEU A 1 375 ? 16.961 -12.690 -28.366 1.00 49.25 375 LEU A C 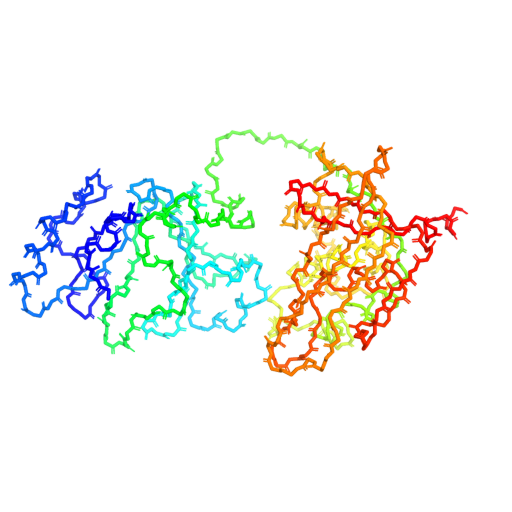1
ATOM 2920 O O . LEU A 1 375 ? 18.119 -12.919 -28.023 1.00 49.25 375 LEU A O 1
ATOM 2924 N N . GLU A 1 376 ? 16.500 -13.025 -29.575 1.00 43.88 376 GLU A N 1
ATOM 2925 C CA . GLU A 1 376 ? 17.290 -13.782 -30.564 1.00 43.88 376 GLU A CA 1
ATOM 2926 C C . GLU A 1 376 ? 18.404 -12.960 -31.242 1.00 43.88 376 GLU A C 1
ATOM 2928 O O . GLU A 1 376 ? 19.345 -13.524 -31.794 1.00 43.88 376 GLU A O 1
ATOM 2933 N N . GLY A 1 377 ? 18.355 -11.626 -31.167 1.00 42.91 377 GLY A N 1
ATOM 2934 C CA . GLY A 1 377 ? 19.357 -10.736 -31.771 1.00 42.91 377 GLY A CA 1
ATOM 2935 C C . GLY A 1 377 ? 20.681 -10.598 -31.007 1.00 42.91 377 GLY A C 1
ATOM 2936 O O . GLY A 1 377 ? 21.514 -9.785 -31.404 1.00 42.91 377 GLY A O 1
ATOM 2937 N N . LEU A 1 378 ? 20.875 -11.327 -29.900 1.00 38.19 378 LEU A N 1
ATOM 2938 C CA . LEU A 1 378 ? 22.031 -11.174 -29.003 1.00 38.19 378 LEU A CA 1
ATOM 2939 C C . LEU A 1 378 ? 22.706 -12.511 -28.615 1.00 38.19 378 LEU A C 1
ATOM 2941 O O . LEU A 1 378 ? 23.346 -12.586 -27.560 1.00 38.19 378 LEU A O 1
ATOM 2945 N N . CYS A 1 379 ? 22.570 -13.557 -29.435 1.00 29.86 379 CYS A N 1
ATOM 2946 C CA . CYS A 1 379 ? 23.395 -14.768 -29.325 1.00 29.86 379 CYS A CA 1
ATOM 2947 C C . CYS A 1 379 ? 24.747 -14.617 -30.028 1.00 29.86 379 CYS A C 1
ATOM 2949 O O . CYS A 1 379 ? 24.762 -14.157 -31.193 1.00 29.86 379 CYS A O 1
#

pLDDT: mean 73.44, std 16.59, range [26.09, 97.88]

Secondary structure (DSSP, 8-state):
--HHHHHHTT--EEEE-TBSS-B-SSGGGTTTSPPPHHHHHHHHHH-SSPPEEEEE-BGGGTSEEEEEE-GGGHHHHTTS---TTS-EEE-TTS-EEEEEE---B-EEEEETTEEEEEEE-BT-EEEETT-EETTEE-EEEE---S-TTT--GGGSPBPPHHHHTTTS---S----PPPPPPPP-B---HHHHHHHS-HHHHHHHHH---TTSSSS-HHHHHHHHHHHHHHTTB-HHHHHHHHHHS-TTHHHHTTS-TTHHHHHHHHHHHHHT--GGGPEEEEEEEEEEPPS---SSPPEEEEEEEE-TT--EEEEEEEEPBSSTTTT-B-HHHHHHHHHHT--SS-SS-B---S-EEEEEETTEEEEEEEGGGTGGG-

InterPro domains:
  IPR015330 DNA primase/polymerase, bifunctional, N-terminal [PF09250] (5-147)
  IPR015330 DNA primase/polymerase, bifunctional, N-terminal [SM00943] (3-163)

Sequence (379 aa):
MRLADYINKGLSILPLRPRSKQPMGRWRRWMREPMTVAESTSWWGTFRPQPNVGIITGAISGGLVVIDIEPEHVEYASTWDFPPMAPRVRTARGGLHIYFRGECGCSKLKLGDRVVGDVRGDGGYVVAPPSQTEDGFYTWIERWPDDPQEWSVDKLYPVPLWIGESNRTHTGVGGTASVPPPPVGVRLDPTEALRLVSSPLQRCISGGWTPHGAFGSASEMDFRIVRELIHIGASFESVCVFFDEFPFGDNARQHAGEDYLLRTYNNACKIIGVELEDAVQVRCRRVVTAPGSLRGGAQKRALLDLEDECGDLYSYSIAMILGDPFAGELSGEWRQVAVAFGTDPVPDSSIVTDVEVSALVSENRVLRLVNWNALEGLC

Foldseek 3Di:
DDPVLCVLQLWAKFFAAAQDPHGDDPRVVSLPPGDDPVNSCVQQVPDPVGTFMKTAAAVSSVQKKKWKFDQVCQLVCLVPPDDPQFKWKQDLQRIIIGIAGDHFDKDFDDDVPDRGGIIRHRPGMDTAPQGHHPSGGIGIPHDDDSDSVRHHNVPGHHDQVVRVVVTPPDDDDDDPDDQDFFDDFFADDLVVLLVLADVLLVCCLVVADDCPDPAPALLSSLLSSLLLCVLLTHDLVNSVVNCVVRVGSVVVVVPCDPCSSVVSNRVSCVRLVVDQPQWAKWWFQFWFKDADDDAQFDKIWIWTWTAHPVRDTDIAIDTWTARDSVRRHTDSNLSNVCNLQVHDSDDNGTDGDPQTWIFTDDPSDGSHIHRVVSVVVPD

Organism: NCBI:txid412755

Radius of gyration: 23.38 Å; chains: 1; bounding box: 57×44×67 Å